Protein 4K22 (pdb70)

Organism: Escherichia coli (strain K12) (NCBI:txid83333)

Radius of gyration: 27.16 Å; Cα contacts (8 Å, |Δi|>4): 1675; chains: 2; bounding box: 71×60×71 Å

GO terms:
  GO:0005737 cytoplasm (C, EXP)
  GO:0110142 ubiquinone biosynthesis complex (C, IDA)
  GO:0006744 ubiquinone biosynthetic process (P, IMP)
  GO:0019168 2-polyprenylphenol 6-hydroxylase activity (F, IMP)
  GO:0005515 protein binding (F, IPI)

Sequence (707 aa):
MQSVDVAIVGGGMVGLAVACGLQGSGLRVAVLEQRPPQLRVSAINAASEKLLTRLGVWQDILSRRASCYHGMEVWDKDSFGHISFDDQSMGYSHLGHIVENSVIHYALWNKAHQSSDITLLAPAELQQVAWGEENETTFLTLKDGSMLTARRLVIGADGANSWLRNKADIPLTFWDYQHHALVATIRTEEPHDAVARQVFHGEGILAFLPLSDPHLCSIVWSLSPEEAQRRMQQASEDEFNRALNIAFDNRLGLCKVESARQVFPLTGRYARQFASHRLALVGDAAHTIHPLAGQGVNLGFMDAAELIAEELKRLHRQGKDIGQYIYLRRYERSRRKHSAALMLAGMQGFRDLFSGTNPAQSVDVAIVGGGMVGLAVACGLQGSGLRVAVLEQNAPPQLRRVSAINAASEKLLTRLGVWQQDILSSRRASCYHGMEVWDKDSFGHISFDDQSMGYSHLGHIVENSVIHYALWNKAHQSSDITLLAPAELQQVAWGENETTFLTLKDGSMLTARRLVIGADGANSWLRNKADIPLTFWDYQHHALVATIRTEEPHDAVARQVFHGEGILAFLPLSDPHLCSIVWSLSPEEAQRRMQQASEDEFNRALNIAFDNRLGLCKVESARQVFPLTTGRYARQFASHRLALVGDAAHTIHPLAGQGVNLGFMDAAELIAELKRLHRQQGKDIGQYIYLRRYERSRKHSAALMLAGMQGFRDLFSGTNP

B-factor: mean 39.59, std 13.64, range [19.1, 108.51]

Nearest PDB structures (foldseek):
  4k22-assembly1_A-2  TM=1.003E+00  e=2.270E-86  Escherichia coli K-12
  4k22-assembly1_B-2  TM=9.989E-01  e=3.117E-81  Escherichia coli K-12
  4n9x-assembly1_A  TM=9.130E-01  e=1.190E-52  Pectobacterium atrosepticum SCRI1043
  5xgv-assembly1_B-2  TM=7.200E-01  e=3.552E-22  Streptomyces rugosporus
  5tuf-assembly2_B  TM=6.311E-01  e=3.784E-21  uncultured bacterium

Structure (mmCIF, N/CA/C/O backbone):
data_4K22
#
_entry.id   4K22
#
_cell.length_a   94.730
_cell.length_b   124.140
_cell.length_c   71.890
_cell.angle_alpha   90.00
_cell.angle_beta   90.00
_cell.angle_gamma   90.00
#
_symmetry.space_group_name_H-M   'P 21 21 2'
#
loop_
_entity.id
_entity.type
_entity.pdbx_description
1 polymer 'Protein VisC'
2 non-polymer GLYCEROL
3 non-polymer 'CHLORIDE ION'
4 non-polymer DI(HYDROXYETHYL)ETHER
5 water water
#
loop_
_atom_site.group_PDB
_atom_site.id
_atom_site.type_symbol
_atom_site.label_atom_id
_atom_site.label_alt_id
_atom_site.label_comp_id
_atom_site.label_asym_id
_atom_site.label_entity_id
_atom_site.label_seq_id
_atom_site.pdbx_PDB_ins_code
_atom_site.Cartn_x
_atom_site.Cartn_y
_atom_site.Cartn_z
_atom_site.occupancy
_atom_site.B_iso_or_equiv
_atom_site.auth_seq_id
_atom_site.auth_comp_id
_atom_site.auth_asym_id
_atom_site.auth_atom_id
_atom_site.pdbx_PDB_model_num
ATOM 1 N N . MET A 1 1 ? -27.562 -13.408 -18.516 1.00 85.52 1 MET A N 1
ATOM 2 C CA . MET A 1 1 ? -26.734 -12.194 -18.342 1.00 83.92 1 MET A CA 1
ATOM 3 C C . MET A 1 1 ? -27.567 -10.945 -18.586 1.00 80.46 1 MET A C 1
ATOM 4 O O . MET A 1 1 ? -28.667 -11.011 -19.148 1.00 78.48 1 MET A O 1
ATOM 9 N N . GLN A 1 2 ? -27.040 -9.813 -18.133 1.00 79.11 2 GLN A N 1
ATOM 10 C CA . GLN A 1 2 ? -27.603 -8.524 -18.461 1.00 80.55 2 GLN A CA 1
ATOM 11 C C . GLN A 1 2 ? -27.681 -8.370 -19.983 1.00 76.92 2 GLN A C 1
ATOM 12 O O . GLN A 1 2 ? -26.798 -8.807 -20.728 1.00 76.64 2 GLN A O 1
ATOM 18 N N . SER A 1 3 ? -28.753 -7.733 -20.424 1.00 73.86 3 SER A N 1
ATOM 19 C CA . SER A 1 3 ? -29.028 -7.542 -21.833 1.00 69.36 3 SER A CA 1
ATOM 20 C C . SER A 1 3 ? -29.305 -6.070 -22.096 1.00 63.11 3 SER A C 1
ATOM 21 O O . SER A 1 3 ? -30.156 -5.493 -21.426 1.00 60.00 3 SER A O 1
ATOM 24 N N . VAL A 1 4 ? -28.564 -5.458 -23.026 1.00 59.14 4 VAL A N 1
ATOM 25 C CA . VAL A 1 4 ? -28.817 -4.063 -23.404 1.00 52.19 4 VAL A CA 1
ATOM 26 C C . VAL A 1 4 ? -28.837 -3.943 -24.919 1.00 48.70 4 VAL A C 1
ATOM 27 O O . VAL A 1 4 ? -28.423 -4.868 -25.622 1.00 51.22 4 VAL A O 1
ATOM 31 N N . ASP A 1 5 ? -29.337 -2.820 -25.419 1.00 44.67 5 ASP A N 1
ATOM 32 C CA . ASP A 1 5 ? -29.233 -2.506 -26.837 1.00 43.62 5 ASP A CA 1
ATOM 33 C C . ASP A 1 5 ? -27.833 -2.033 -27.219 1.00 39.81 5 ASP A C 1
ATOM 34 O O . ASP A 1 5 ? -27.258 -2.473 -28.229 1.00 40.57 5 ASP A O 1
ATOM 39 N N . VAL A 1 6 ? -27.273 -1.166 -26.387 1.00 36.92 6 VAL A N 1
ATOM 40 C CA . VAL A 1 6 ? -26.038 -0.492 -26.699 1.00 35.43 6 VAL A CA 1
ATOM 41 C C . VAL A 1 6 ? -25.096 -0.598 -25.536 1.00 35.46 6 VAL A C 1
ATOM 42 O O . VAL A 1 6 ? -25.467 -0.252 -24.428 1.00 36.87 6 VAL A O 1
ATOM 46 N N . ALA A 1 7 ? -23.877 -1.062 -25.787 1.00 33.21 7 ALA A N 1
ATOM 47 C CA . ALA A 1 7 ? -22.854 -1.064 -24.762 1.00 34.19 7 ALA A CA 1
ATOM 48 C C . ALA A 1 7 ? -21.763 -0.101 -25.191 1.00 35.36 7 ALA A C 1
ATOM 49 O O . ALA A 1 7 ? -21.107 -0.329 -26.195 1.00 35.17 7 ALA A O 1
ATOM 51 N N . ILE A 1 8 ? -21.572 0.962 -24.414 1.00 30.33 8 ILE A N 1
ATOM 52 C CA . ILE A 1 8 ? -20.586 1.973 -24.705 1.00 28.57 8 ILE A CA 1
ATOM 53 C C . ILE A 1 8 ? -19.350 1.682 -23.851 1.00 33.84 8 ILE A C 1
ATOM 54 O O . ILE A 1 8 ? -19.410 1.591 -22.621 1.00 34.91 8 ILE A O 1
ATOM 59 N N . VAL A 1 9 ? -18.244 1.434 -24.524 1.00 31.60 9 VAL A N 1
ATOM 60 C CA . VAL A 1 9 ? -17.003 1.087 -23.860 1.00 35.17 9 VAL A CA 1
ATOM 61 C C . VAL A 1 9 ? -16.181 2.367 -23.688 1.00 40.28 9 VAL A C 1
ATOM 62 O O . VAL A 1 9 ? -15.629 2.882 -24.665 1.00 36.22 9 VAL A O 1
ATOM 66 N N . GLY A 1 10 ? -16.135 2.880 -22.454 1.00 37.61 10 GLY A N 1
ATOM 67 C CA . GLY A 1 10 ? -15.459 4.140 -22.153 1.00 36.56 10 GLY A CA 1
ATOM 68 C C . GLY A 1 10 ? -16.420 5.181 -21.619 1.00 35.80 10 GLY A C 1
ATOM 69 O O . GLY A 1 10 ? -17.423 5.516 -22.258 1.00 35.67 10 GLY A O 1
ATOM 70 N N . GLY A 1 11 ? -16.095 5.741 -20.460 1.00 35.17 11 GLY A N 1
ATOM 71 C CA . GLY A 1 11 ? -16.990 6.698 -19.826 1.00 39.81 11 GLY A CA 1
ATOM 72 C C . GLY A 1 11 ? -16.427 8.106 -19.769 1.00 37.32 11 GLY A C 1
ATOM 73 O O . GLY A 1 11 ? -16.679 8.834 -18.813 1.00 36.21 11 GLY A O 1
ATOM 74 N N . GLY A 1 12 ? -15.673 8.480 -20.790 1.00 33.07 12 GLY A N 1
ATOM 75 C CA . GLY A 1 12 ? -15.167 9.835 -20.937 1.00 32.34 12 GLY A CA 1
ATOM 76 C C . GLY A 1 12 ? -16.244 10.742 -21.511 1.00 33.86 12 GLY A C 1
ATOM 77 O O . GLY A 1 12 ? -17.390 10.334 -21.643 1.00 32.62 12 GLY A O 1
ATOM 78 N N . MET A 1 13 ? -15.887 11.971 -21.875 1.00 31.68 13 MET A N 1
ATOM 79 C CA . MET A 1 13 ? -16.873 12.937 -22.343 1.00 30.15 13 MET A CA 1
ATOM 80 C C . MET A 1 13 ? -17.651 12.423 -23.562 1.00 29.85 13 MET A C 1
ATOM 81 O O . MET A 1 13 ? -18.844 12.669 -23.720 1.00 30.21 13 MET A O 1
ATOM 86 N N . VAL A 1 14 ? -16.959 11.788 -24.482 1.00 26.71 14 VAL A N 1
ATOM 87 C CA . VAL A 1 14 ? -17.618 11.427 -25.749 1.00 27.22 14 VAL A CA 1
ATOM 88 C C . VAL A 1 14 ? -18.592 10.272 -25.535 1.00 27.09 14 VAL A C 1
ATOM 89 O O . VAL A 1 14 ? -19.718 10.300 -26.013 1.00 29.94 14 VAL A O 1
ATOM 93 N N . GLY A 1 15 ? -18.157 9.263 -24.797 1.00 29.45 15 GLY A N 1
ATOM 94 C CA . GLY A 1 15 ? -19.019 8.124 -24.488 1.00 33.04 15 GLY A CA 1
ATOM 95 C C . GLY A 1 15 ? -20.242 8.538 -23.667 1.00 32.93 15 GLY A C 1
ATOM 96 O O . GLY A 1 15 ? -21.371 8.077 -23.927 1.00 29.65 15 GLY A O 1
ATOM 97 N N . LEU A 1 16 ? -20.028 9.417 -22.690 1.00 29.97 16 LEU A N 1
ATOM 98 C CA . LEU A 1 16 ? -21.131 9.914 -21.883 1.00 31.22 16 LEU A CA 1
ATOM 99 C C . LEU A 1 16 ? -22.071 10.717 -22.746 1.00 31.38 16 LEU A C 1
ATOM 100 O O . LEU A 1 16 ? -23.259 10.659 -22.528 1.00 33.77 16 LEU A O 1
ATOM 105 N N . ALA A 1 17 ? -21.551 11.467 -23.722 1.00 30.50 17 ALA A N 1
ATOM 106 C CA . ALA A 1 17 ? -22.420 12.235 -24.601 1.00 31.34 17 ALA A CA 1
ATOM 107 C C . ALA A 1 17 ? -23.333 11.344 -25.425 1.00 32.61 17 ALA A C 1
ATOM 108 O O . ALA A 1 17 ? -24.487 11.678 -25.665 1.00 31.00 17 ALA A O 1
ATOM 110 N N . VAL A 1 18 ? -22.805 10.233 -25.918 1.00 33.56 18 VAL A N 1
ATOM 111 C CA . VAL A 1 18 ? -23.628 9.294 -26.676 1.00 32.17 18 VAL A CA 1
ATOM 112 C C . VAL A 1 18 ? -24.709 8.709 -25.803 1.00 32.23 18 VAL A C 1
ATOM 113 O O . VAL A 1 18 ? -25.864 8.587 -26.220 1.00 37.36 18 VAL A O 1
ATOM 117 N N . ALA A 1 19 ? -24.340 8.316 -24.593 1.00 30.18 19 ALA A N 1
ATOM 118 C CA . ALA A 1 19 ? -25.303 7.698 -23.701 1.00 33.36 19 ALA A CA 1
ATOM 119 C C . ALA A 1 19 ? -26.413 8.694 -23.383 1.00 33.91 19 ALA A C 1
ATOM 120 O O . ALA A 1 19 ? -27.573 8.341 -23.437 1.00 33.29 19 ALA A O 1
ATOM 122 N N . CYS A 1 20 ? -26.055 9.940 -23.053 1.00 31.56 20 CYS A N 1
ATOM 123 C CA . CYS A 1 20 ? -27.058 10.950 -22.715 1.00 33.97 20 CYS A CA 1
ATOM 124 C C . CYS A 1 20 ? -27.891 11.269 -23.939 1.00 30.56 20 CYS A C 1
ATOM 125 O O . CYS A 1 20 ? -29.084 11.398 -23.845 1.00 34.61 20 CYS A O 1
ATOM 128 N N . GLY A 1 21 ? -27.260 11.340 -25.098 1.00 30.04 21 GLY A N 1
ATOM 129 C CA . GLY A 1 21 ? -27.953 11.691 -26.322 1.00 29.98 21 GLY A CA 1
ATOM 130 C C . GLY A 1 21 ? -29.047 10.694 -26.689 1.00 34.13 21 GLY A C 1
ATOM 131 O O . GLY A 1 21 ? -30.082 11.058 -27.230 1.00 36.94 21 GLY A O 1
ATOM 132 N N . LEU A 1 22 ? -28.823 9.421 -26.389 1.00 34.14 22 LEU A N 1
ATOM 133 C CA . LEU A 1 22 ? -29.809 8.391 -26.732 1.00 38.05 22 LEU A CA 1
ATOM 134 C C . LEU A 1 22 ? -31.047 8.401 -25.812 1.00 41.80 22 LEU A C 1
ATOM 135 O O . LEU A 1 22 ? -32.091 7.850 -26.166 1.00 41.17 22 LEU A O 1
ATOM 140 N N . GLN A 1 23 ? -30.950 9.032 -24.644 1.00 42.26 23 GLN A N 1
ATOM 141 C CA . GLN A 1 23 ? -32.084 9.039 -23.697 1.00 43.07 23 GLN A CA 1
ATOM 142 C C . GLN A 1 23 ? -33.315 9.598 -24.387 1.00 43.31 23 GLN A C 1
ATOM 143 O O . GLN A 1 23 ? -33.228 10.620 -25.070 1.00 46.49 23 GLN A O 1
ATOM 149 N N . GLY A 1 24 ? -34.444 8.922 -24.239 1.00 48.63 24 GLY A N 1
ATOM 150 C CA . GLY A 1 24 ? -35.654 9.304 -24.942 1.00 49.39 24 GLY A CA 1
ATOM 151 C C . GLY A 1 24 ? -35.970 8.362 -26.085 1.00 49.50 24 GLY A C 1
ATOM 152 O O . GLY A 1 24 ? -37.100 8.341 -26.572 1.00 49.17 24 GLY A O 1
ATOM 153 N N . SER A 1 25 ? -34.985 7.563 -26.494 1.00 44.96 25 SER A N 1
ATOM 154 C CA . SER A 1 25 ? -35.171 6.632 -27.605 1.00 47.11 25 SER A CA 1
ATOM 155 C C . SER A 1 25 ? -35.838 5.324 -27.167 1.00 48.16 25 SER A C 1
ATOM 156 O O . SER A 1 25 ? -36.510 4.652 -27.969 1.00 49.66 25 SER A O 1
ATOM 159 N N . GLY A 1 26 ? -35.655 4.952 -25.902 1.00 48.21 26 GLY A N 1
ATOM 160 C CA . GLY A 1 26 ? -36.116 3.651 -25.433 1.00 43.42 26 GLY A CA 1
ATOM 161 C C . GLY A 1 26 ? -35.018 2.577 -25.502 1.00 47.10 26 GLY A C 1
ATOM 162 O O . GLY A 1 26 ? -35.194 1.447 -25.037 1.00 44.03 26 GLY A O 1
ATOM 163 N N . LEU A 1 27 ? -33.870 2.922 -26.068 1.00 46.33 27 LEU A N 1
ATOM 164 C CA . LEU A 1 27 ? -32.754 1.969 -26.132 1.00 45.11 27 LEU A CA 1
ATOM 165 C C . LEU A 1 27 ? -32.174 1.759 -24.731 1.00 42.46 27 LEU A C 1
ATOM 166 O O . LEU A 1 27 ? -31.998 2.719 -23.985 1.00 44.04 27 LEU A O 1
ATOM 171 N N . ARG A 1 28 ? -31.928 0.510 -24.354 1.00 43.29 28 ARG A N 1
ATOM 172 C CA . ARG A 1 28 ? -31.257 0.207 -23.091 1.00 42.52 28 ARG A CA 1
ATOM 173 C C . ARG A 1 28 ? -29.757 0.397 -23.277 1.00 40.31 28 ARG A C 1
ATOM 174 O O . ARG A 1 28 ? -29.174 -0.223 -24.145 1.00 43.14 28 ARG A O 1
ATOM 182 N N . VAL A 1 29 ? -29.137 1.249 -22.470 1.00 41.81 29 VAL A N 1
ATOM 183 C CA . VAL A 1 29 ? -27.711 1.588 -22.648 1.00 40.17 29 VAL A CA 1
ATOM 184 C C . VAL A 1 29 ? -26.885 1.237 -21.420 1.00 40.90 29 VAL A C 1
ATOM 185 O O . VAL A 1 29 ? -27.294 1.500 -20.285 1.00 42.82 29 VAL A O 1
ATOM 189 N N . ALA A 1 30 ? -25.726 0.638 -21.662 1.00 38.86 30 ALA A N 1
ATOM 190 C CA . ALA A 1 30 ? -24.739 0.430 -20.627 1.00 40.35 30 ALA A CA 1
ATOM 191 C C . ALA A 1 30 ? -23.478 1.205 -20.961 1.00 42.33 30 ALA A C 1
ATOM 192 O O . ALA A 1 30 ? -23.071 1.262 -22.124 1.00 43.20 30 ALA A O 1
ATOM 194 N N . VAL A 1 31 ? -22.905 1.849 -19.945 1.00 39.59 31 VAL A N 1
ATOM 195 C CA . VAL A 1 31 ? -21.601 2.500 -20.064 1.00 35.94 31 VAL A CA 1
ATOM 196 C C . VAL A 1 31 ? -20.616 1.753 -19.207 1.00 39.71 31 VAL A C 1
ATOM 197 O O . VAL A 1 31 ? -20.848 1.589 -17.999 1.00 44.15 31 VAL A O 1
ATOM 201 N N . LEU A 1 32 ? -19.535 1.276 -19.814 1.00 37.59 32 LEU A N 1
ATOM 202 C CA . LEU A 1 32 ? -18.517 0.534 -19.080 1.00 39.83 32 LEU A CA 1
ATOM 203 C C . LEU A 1 32 ? -17.283 1.402 -18.976 1.00 46.76 32 LEU A C 1
ATOM 204 O O . LEU A 1 32 ? -16.671 1.735 -19.987 1.00 46.23 32 LEU A O 1
ATOM 209 N N . GLU A 1 33 ? -16.956 1.828 -17.762 1.00 54.68 33 GLU A N 1
ATOM 210 C CA . GLU A 1 33 ? -15.698 2.519 -17.533 1.00 62.85 33 GLU A CA 1
ATOM 211 C C . GLU A 1 33 ? -14.528 1.542 -17.634 1.00 67.48 33 GLU A C 1
ATOM 212 O O . GLU A 1 33 ? -14.586 0.432 -17.075 1.00 66.91 33 GLU A O 1
ATOM 218 N N . GLN A 1 34 ? -13.477 1.956 -18.353 1.00 70.61 34 GLN A N 1
ATOM 219 C CA . GLN A 1 34 ? -12.260 1.144 -18.509 1.00 72.97 34 GLN A CA 1
ATOM 220 C C . GLN A 1 34 ? -11.150 1.601 -17.541 1.00 79.23 34 GLN A C 1
ATOM 221 O O . GLN A 1 34 ? -10.184 0.863 -17.273 1.00 79.04 34 GLN A O 1
ATOM 227 N N . ARG A 1 35 ? -11.308 2.809 -17.005 1.00 82.54 35 ARG A N 1
ATOM 228 C CA . ARG A 1 35 ? -10.363 3.362 -16.040 1.00 86.06 35 ARG A CA 1
ATOM 229 C C . ARG A 1 35 ? -10.971 4.577 -15.324 1.00 86.58 35 ARG A C 1
ATOM 230 O O . ARG A 1 35 ? -12.017 4.480 -14.670 1.00 87.46 35 ARG A O 1
ATOM 232 N N . PRO A 1 45 ? -9.871 26.097 -9.054 1.00 71.45 45 PRO A N 1
ATOM 233 C CA . PRO A 1 45 ? -8.704 26.710 -9.716 1.00 74.33 45 PRO A CA 1
ATOM 234 C C . PRO A 1 45 ? -8.687 26.419 -11.216 1.00 74.20 45 PRO A C 1
ATOM 235 O O . PRO A 1 45 ? -9.307 25.424 -11.608 1.00 76.73 45 PRO A O 1
ATOM 239 N N . PRO A 1 46 ? -7.993 27.246 -12.038 1.00 71.18 46 PRO A N 1
ATOM 240 C CA . PRO A 1 46 ? -8.024 26.890 -13.467 1.00 68.65 46 PRO A CA 1
ATOM 241 C C . PRO A 1 46 ? -7.386 25.522 -13.721 1.00 69.87 46 PRO A C 1
ATOM 242 O O . PRO A 1 46 ? -6.149 25.444 -13.641 1.00 69.96 46 PRO A O 1
ATOM 246 N N . GLN A 1 47 ? -8.192 24.479 -13.979 1.00 66.68 47 GLN A N 1
ATOM 247 C CA . GLN A 1 47 ? -7.643 23.158 -14.303 1.00 61.91 47 GLN A CA 1
ATOM 248 C C . GLN A 1 47 ? -6.819 23.355 -15.530 1.00 56.69 47 GLN A C 1
ATOM 249 O O . GLN A 1 47 ? -7.113 24.234 -16.328 1.00 53.46 47 GLN A O 1
ATOM 255 N N . LEU A 1 48 ? -5.792 22.541 -15.715 1.00 54.73 48 LEU A N 1
ATOM 256 C CA . LEU A 1 48 ? -4.869 22.849 -16.786 1.00 52.84 48 LEU A CA 1
ATOM 257 C C . LEU A 1 48 ? -5.352 22.394 -18.161 1.00 48.86 48 LEU A C 1
ATOM 258 O O . LEU A 1 48 ? -4.938 22.986 -19.160 1.00 53.63 48 LEU A O 1
ATOM 263 N N . ARG A 1 49 ? -6.226 21.376 -18.242 1.00 40.58 49 ARG A N 1
ATOM 264 C CA . ARG A 1 49 ? -6.745 20.947 -19.541 1.00 32.99 49 ARG A CA 1
ATOM 265 C C . ARG A 1 49 ? -8.102 21.592 -19.852 1.00 33.01 49 ARG A C 1
ATOM 266 O O . ARG A 1 49 ? -9.103 21.281 -19.209 1.00 30.82 49 ARG A O 1
ATOM 274 N N . VAL A 1 50 ? -8.114 22.445 -20.877 1.00 29.32 50 VAL A N 1
ATOM 275 C CA . VAL A 1 50 ? -9.301 23.168 -21.330 1.00 29.75 50 VAL A CA 1
ATOM 276 C C . VAL A 1 50 ? -9.433 22.932 -22.820 1.00 27.01 50 VAL A C 1
ATOM 277 O O . VAL A 1 50 ? -8.447 22.575 -23.477 1.00 29.04 50 VAL A O 1
ATOM 281 N N . SER A 1 51 ? -10.646 23.122 -23.311 1.00 24.31 51 SER A N 1
ATOM 282 C CA . SER A 1 51 ? -11.016 23.066 -24.726 1.00 26.50 51 SER A CA 1
ATOM 283 C C . SER A 1 51 ? -11.730 24.342 -25.130 1.00 28.38 51 SER A C 1
ATOM 284 O O . SER A 1 51 ? -12.401 24.986 -24.285 1.00 30.07 51 SER A O 1
ATOM 287 N N . ALA A 1 52 ? -11.608 24.685 -26.414 1.00 24.91 52 ALA A N 1
ATOM 288 C CA . ALA A 1 52 ? -12.396 25.750 -27.043 1.00 26.79 52 ALA A CA 1
ATOM 289 C C . ALA A 1 52 ? -13.641 25.113 -27.620 1.00 27.54 52 ALA A C 1
ATOM 290 O O . ALA A 1 52 ? -13.600 24.483 -28.685 1.00 30.14 52 ALA A O 1
ATOM 292 N N . ILE A 1 53 ? -14.739 25.257 -26.897 1.00 24.25 53 ILE A N 1
ATOM 293 C CA . ILE A 1 53 ? -15.970 24.589 -27.209 1.00 24.30 53 ILE A CA 1
ATOM 294 C C . ILE A 1 53 ? -16.705 25.375 -28.267 1.00 30.74 53 ILE A C 1
ATOM 295 O O . ILE A 1 53 ? -17.168 26.452 -27.987 1.00 24.93 53 ILE A O 1
ATOM 300 N N . ASN A 1 54 ? -16.851 24.832 -29.474 1.00 27.65 54 ASN A N 1
ATOM 301 C CA . ASN A 1 54 ? -17.453 25.603 -30.550 1.00 25.91 54 ASN A CA 1
ATOM 302 C C . ASN A 1 54 ? -18.988 25.560 -30.521 1.00 26.68 54 ASN A C 1
ATOM 303 O O . ASN A 1 54 ? -19.571 24.977 -29.640 1.00 27.53 54 ASN A O 1
ATOM 308 N N . ALA A 1 55 ? -19.634 26.196 -31.483 1.00 27.31 55 ALA A N 1
ATOM 309 C CA . ALA A 1 55 ? -21.078 26.348 -31.470 1.00 26.47 55 ALA A CA 1
ATOM 310 C C . ALA A 1 55 ? -21.825 25.031 -31.652 1.00 29.01 55 ALA A C 1
ATOM 311 O O . ALA A 1 55 ? -22.883 24.834 -31.041 1.00 27.86 55 ALA A O 1
ATOM 313 N N . ALA A 1 56 ? -21.299 24.136 -32.474 1.00 28.53 56 ALA A N 1
ATOM 314 C CA . ALA A 1 56 ? -21.919 22.819 -32.675 1.00 30.70 56 ALA A CA 1
ATOM 315 C C . ALA A 1 56 ? -21.843 21.983 -31.407 1.00 27.38 56 ALA A C 1
ATOM 316 O O . ALA A 1 56 ? -22.814 21.329 -31.032 1.00 27.43 56 ALA A O 1
ATOM 318 N N . SER A 1 57 ? -20.736 22.062 -30.696 1.00 24.95 57 SER A N 1
ATOM 319 C CA . SER A 1 57 ? -20.626 21.370 -29.415 1.00 24.68 57 SER A CA 1
ATOM 320 C C . SER A 1 57 ? -21.560 21.936 -28.357 1.00 28.56 57 SER A C 1
ATOM 321 O O . SER A 1 57 ? -22.229 21.183 -27.622 1.00 28.33 57 SER A O 1
ATOM 324 N N . GLU A 1 58 ? -21.666 23.263 -28.300 1.00 26.54 58 GLU A N 1
ATOM 325 C CA . GLU A 1 58 ? -22.615 23.907 -27.402 1.00 26.52 58 GLU A CA 1
ATOM 326 C C . GLU A 1 58 ? -24.052 23.450 -27.703 1.00 31.12 58 GLU A C 1
ATOM 327 O O . GLU A 1 58 ? -24.861 23.208 -26.795 1.00 31.15 58 GLU A O 1
ATOM 333 N N . LYS A 1 59 ? -24.369 23.358 -28.980 1.00 26.08 59 LYS A N 1
ATOM 334 C CA . LYS A 1 59 ? -25.706 22.903 -29.427 1.00 33.43 59 LYS A CA 1
ATOM 335 C C . LYS A 1 59 ? -25.996 21.490 -28.917 1.00 32.25 59 LYS A C 1
ATOM 336 O O . LYS A 1 59 ? -27.060 21.235 -28.357 1.00 31.86 59 LYS A O 1
ATOM 342 N N . LEU A 1 60 ? -25.042 20.578 -29.093 1.00 27.00 60 LEU A N 1
ATOM 343 C CA . LEU A 1 60 ? -25.170 19.225 -28.569 1.00 28.94 60 LEU A CA 1
ATOM 344 C C . LEU A 1 60 ? -25.346 19.240 -27.058 1.00 31.58 60 LEU A C 1
ATOM 345 O O . LEU A 1 60 ? -26.276 18.644 -26.529 1.00 31.87 60 LEU A O 1
ATOM 350 N N . LEU A 1 61 ? -24.454 19.938 -26.358 1.00 26.65 61 LEU A N 1
ATOM 351 C CA . LEU A 1 61 ? -24.498 19.945 -24.910 1.00 28.19 61 LEU A CA 1
ATOM 352 C C . LEU A 1 61 ? -25.816 20.552 -24.438 1.00 30.79 61 LEU A C 1
ATOM 353 O O . LEU A 1 61 ? -26.353 20.130 -23.418 1.00 33.99 61 LEU A O 1
ATOM 358 N N . THR A 1 62 ? -26.360 21.509 -25.187 1.00 30.37 62 THR A N 1
ATOM 359 C CA . THR A 1 62 ? -27.684 22.053 -24.873 1.00 31.51 62 THR A CA 1
ATOM 360 C C . THR A 1 62 ? -28.803 21.014 -25.104 1.00 37.04 62 THR A C 1
ATOM 361 O O . THR A 1 62 ? -29.660 20.843 -24.255 1.00 38.86 62 THR A O 1
ATOM 365 N N . ARG A 1 63 ? -28.816 20.339 -26.251 1.00 35.01 63 ARG A N 1
ATOM 366 C CA . ARG A 1 63 ? -29.752 19.231 -26.451 1.00 38.80 63 ARG A CA 1
ATOM 367 C C . ARG A 1 63 ? -29.691 18.183 -25.326 1.00 40.37 63 ARG A C 1
ATOM 368 O O . ARG A 1 63 ? -30.700 17.638 -24.924 1.00 36.68 63 ARG A O 1
ATOM 376 N N . LEU A 1 64 ? -28.503 17.931 -24.806 1.00 36.85 64 LEU A N 1
ATOM 377 C CA . LEU A 1 64 ? -28.328 16.950 -23.746 1.00 35.60 64 LEU A CA 1
ATOM 378 C C . LEU A 1 64 ? -28.718 17.503 -22.379 1.00 39.55 64 LEU A C 1
ATOM 379 O O . LEU A 1 64 ? -28.853 16.769 -21.419 1.00 39.38 64 LEU A O 1
ATOM 384 N N . GLY A 1 65 ? -28.897 18.810 -22.274 1.00 35.98 65 GLY A N 1
ATOM 385 C CA . GLY A 1 65 ? -29.360 19.381 -21.030 1.00 34.62 65 GLY A CA 1
ATOM 386 C C . GLY A 1 65 ? -28.299 19.613 -19.980 1.00 33.81 65 GLY A C 1
ATOM 387 O O . GLY A 1 65 ? -28.618 19.697 -18.788 1.00 34.59 65 GLY A O 1
ATOM 388 N N . VAL A 1 66 ? -27.039 19.727 -20.400 1.00 33.48 66 VAL A N 1
ATOM 389 C CA . VAL A 1 66 ? -25.942 19.959 -19.454 1.00 35.75 66 VAL A CA 1
ATOM 390 C C . VAL A 1 66 ? -25.216 21.291 -19.687 1.00 35.28 66 VAL A C 1
ATOM 391 O O . VAL A 1 66 ? -24.343 21.651 -18.912 1.00 34.93 66 VAL A O 1
ATOM 395 N N . TRP A 1 67 ? -25.572 22.040 -20.723 1.00 35.67 67 TRP A N 1
ATOM 396 C CA . TRP A 1 67 ? -24.826 23.267 -21.021 1.00 34.48 67 TRP A CA 1
ATOM 397 C C . TRP A 1 67 ? -25.013 24.323 -19.919 1.00 33.21 67 TRP A C 1
ATOM 398 O O . TRP A 1 67 ? -24.046 24.939 -19.482 1.00 34.11 67 TRP A O 1
ATOM 409 N N . GLN A 1 68 ? -26.232 24.508 -19.431 1.00 32.04 68 GLN A N 1
ATOM 410 C CA . GLN A 1 68 ? -26.457 25.501 -18.380 1.00 34.24 68 GLN A CA 1
ATOM 411 C C . GLN A 1 68 ? -25.692 25.089 -17.132 1.00 35.60 68 GLN A C 1
ATOM 412 O O . GLN A 1 68 ? -25.203 25.940 -16.401 1.00 34.36 68 GLN A O 1
ATOM 418 N N . ASP A 1 69 ? -25.589 23.782 -16.885 1.00 36.61 69 ASP A N 1
ATOM 419 C CA . ASP A 1 69 ? -24.811 23.266 -15.749 1.00 40.92 69 ASP A CA 1
ATOM 420 C C . ASP A 1 69 ? -23.355 23.668 -15.907 1.00 38.66 69 ASP A C 1
ATOM 421 O O . ASP A 1 69 ? -22.704 24.058 -14.949 1.00 42.43 69 ASP A O 1
ATOM 426 N N . ILE A 1 70 ? -22.845 23.562 -17.125 1.00 31.93 70 ILE A N 1
ATOM 427 C CA . ILE A 1 70 ? -21.461 23.907 -17.393 1.00 30.82 70 ILE A CA 1
ATOM 428 C C . ILE A 1 70 ? -21.247 25.413 -17.172 1.00 35.09 70 ILE A C 1
ATOM 429 O O . ILE A 1 70 ? -20.322 25.818 -16.478 1.00 36.58 70 ILE A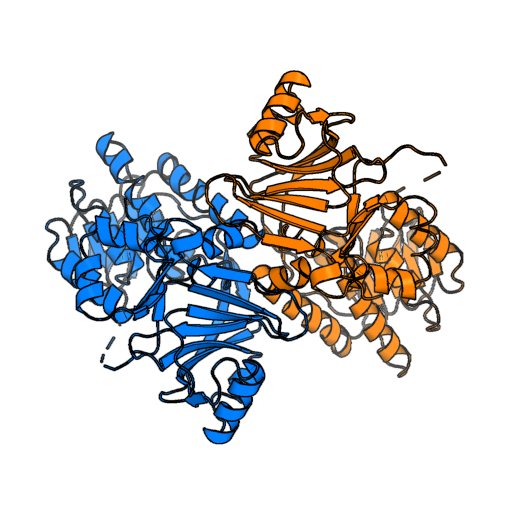 O 1
ATOM 434 N N . LEU A 1 71 ? -22.138 26.226 -17.728 1.00 35.45 71 LEU A N 1
ATOM 435 C CA . LEU A 1 71 ? -22.063 27.671 -17.590 1.00 38.20 71 LEU A CA 1
ATOM 436 C C . LEU A 1 71 ? -22.127 28.132 -16.143 1.00 41.66 71 LEU A C 1
ATOM 437 O O . LEU A 1 71 ? -21.445 29.093 -15.770 1.00 40.10 71 LEU A O 1
ATOM 442 N N . SER A 1 72 ? -22.921 27.437 -15.330 1.00 43.69 72 SER A N 1
ATOM 443 C CA . SER A 1 72 ? -23.064 27.792 -13.924 1.00 49.06 72 SER A CA 1
ATOM 444 C C . SER A 1 72 ? -21.871 27.358 -13.116 1.00 48.77 72 SER A C 1
ATOM 445 O O . SER A 1 72 ? -21.552 27.970 -12.108 1.00 49.33 72 SER A O 1
ATOM 448 N N . ARG A 1 73 ? -21.217 26.283 -13.535 1.00 46.92 73 ARG A N 1
ATOM 449 C CA . ARG A 1 73 ? -20.045 25.825 -12.806 1.00 48.29 73 ARG A CA 1
ATOM 450 C C . ARG A 1 73 ? -18.866 26.764 -13.101 1.00 45.88 73 ARG A C 1
ATOM 451 O O . ARG A 1 73 ? -18.456 27.535 -12.248 1.00 48.62 73 ARG A O 1
ATOM 459 N N . ARG A 1 74 ? -18.346 26.718 -14.315 1.00 40.50 74 ARG A N 1
ATOM 460 C CA . ARG A 1 74 ? -17.230 27.559 -14.701 1.00 42.98 74 ARG A CA 1
ATOM 461 C C . ARG A 1 74 ? -17.038 27.461 -16.204 1.00 36.74 74 ARG A C 1
ATOM 462 O O . ARG A 1 74 ? -16.853 26.358 -16.730 1.00 34.88 74 ARG A O 1
ATOM 470 N N . ALA A 1 75 ? -17.130 28.603 -16.888 1.00 30.11 75 ALA A N 1
ATOM 471 C CA . ALA A 1 75 ? -16.951 28.674 -18.344 1.00 30.44 75 ALA A CA 1
ATOM 472 C C . ALA A 1 75 ? -16.585 30.069 -18.751 1.00 34.10 75 ALA A C 1
ATOM 473 O O . ALA A 1 75 ? -17.075 31.039 -18.152 1.00 33.89 75 ALA A O 1
ATOM 475 N N . SER A 1 76 ? -15.772 30.190 -19.795 1.00 29.79 76 SER A N 1
ATOM 476 C CA . SER A 1 76 ? -15.320 31.518 -20.251 1.00 29.99 76 SER A CA 1
ATOM 477 C C . SER A 1 76 ? -15.765 31.785 -21.677 1.00 26.68 76 SER A C 1
ATOM 478 O O . SER A 1 76 ? -15.304 31.148 -22.621 1.00 28.59 76 SER A O 1
ATOM 481 N N . CYS A 1 77 ? -16.653 32.747 -21.845 1.00 26.68 77 CYS A N 1
ATOM 482 C CA . CYS A 1 77 ? -17.204 33.056 -23.160 1.00 27.42 77 CYS A CA 1
ATOM 483 C C . CYS A 1 77 ? -16.235 33.973 -23.954 1.00 28.44 77 CYS A C 1
ATOM 484 O O . CYS A 1 77 ? -15.716 34.928 -23.367 1.00 30.31 77 CYS A O 1
ATOM 487 N N . TYR A 1 78 ? -15.980 33.696 -25.230 1.00 25.10 78 TYR A N 1
ATOM 488 C CA . TYR A 1 78 ? -15.177 34.585 -26.044 1.00 23.46 78 TYR A CA 1
ATOM 489 C C . TYR A 1 78 ? -15.987 35.075 -27.245 1.00 26.33 78 TYR A C 1
ATOM 490 O O . TYR A 1 78 ? -16.785 34.354 -27.802 1.00 22.08 78 TYR A O 1
ATOM 499 N N . HIS A 1 79 ? -15.730 36.334 -27.604 1.00 26.92 79 HIS A N 1
ATOM 500 C CA . HIS A 1 79 ? -16.538 37.097 -28.547 1.00 27.42 79 HIS A CA 1
ATOM 501 C C . HIS A 1 79 ? -15.749 37.556 -29.758 1.00 27.53 79 HIS A C 1
ATOM 502 O O . HIS A 1 79 ? -16.318 38.101 -30.686 1.00 29.39 79 HIS A O 1
ATOM 509 N N . GLY A 1 80 ? -14.426 37.418 -29.697 1.00 26.44 80 GLY A N 1
ATOM 510 C CA . GLY A 1 80 ? -13.550 37.862 -30.752 1.00 25.65 80 GLY A CA 1
ATOM 511 C C . GLY A 1 80 ? -12.455 36.856 -31.081 1.00 27.83 80 GLY A C 1
ATOM 512 O O . GLY A 1 80 ? -12.152 35.945 -30.315 1.00 24.45 80 GLY A O 1
ATOM 513 N N . MET A 1 81 ? -11.846 37.061 -32.238 1.00 27.93 81 MET A N 1
ATOM 514 C CA . MET A 1 81 ? -10.786 36.192 -32.750 1.00 27.35 81 MET A CA 1
ATOM 515 C C . MET A 1 81 ? -9.719 37.073 -33.419 1.00 30.61 81 MET A C 1
ATOM 516 O O . MET A 1 81 ? -10.060 38.010 -34.147 1.00 29.77 81 MET A O 1
ATOM 521 N N . GLU A 1 82 ? -8.436 36.806 -33.158 1.00 26.74 82 GLU A N 1
ATOM 522 C CA . GLU A 1 82 ? -7.359 37.570 -33.769 1.00 28.18 82 GLU A CA 1
ATOM 523 C C . GLU A 1 82 ? -6.204 36.587 -34.040 1.00 32.99 82 GLU A C 1
ATOM 524 O O . GLU A 1 82 ? -5.647 36.012 -33.114 1.00 31.02 82 GLU A O 1
ATOM 530 N N . VAL A 1 83 ? -5.861 36.395 -35.301 1.00 32.19 83 VAL A N 1
ATOM 531 C CA . VAL A 1 83 ? -4.835 35.444 -35.700 1.00 34.78 83 VAL A CA 1
ATOM 532 C C . VAL A 1 83 ? -3.787 36.153 -36.537 1.00 32.90 83 VAL A C 1
ATOM 533 O O . VAL A 1 83 ? -4.159 36.890 -37.424 1.00 32.06 83 VAL A O 1
ATOM 537 N N . TRP A 1 84 ? -2.490 35.937 -36.283 1.00 30.56 84 TRP A N 1
ATOM 538 C CA . TRP A 1 84 ? -1.475 36.557 -37.119 1.00 32.04 84 TRP A CA 1
ATOM 539 C C . TRP A 1 84 ? -0.213 35.703 -37.230 1.00 34.35 84 TRP A C 1
ATOM 540 O O . TRP A 1 84 ? -0.183 34.569 -36.778 1.00 33.35 84 TRP A O 1
ATOM 551 N N . ASP A 1 85 ? 0.827 36.257 -37.829 1.00 38.78 85 ASP A N 1
ATOM 552 C CA . ASP A 1 85 ? 1.975 35.448 -38.222 1.00 42.41 85 ASP A CA 1
ATOM 553 C C . ASP A 1 85 ? 3.239 36.093 -37.717 1.00 48.17 85 ASP A C 1
ATOM 554 O O . ASP A 1 85 ? 3.403 37.319 -37.764 1.00 47.03 85 ASP A O 1
ATOM 559 N N . LYS A 1 86 ? 4.132 35.241 -37.220 1.00 51.84 86 LYS A N 1
ATOM 560 C CA . LYS A 1 86 ? 5.315 35.692 -36.503 1.00 57.93 86 LYS A CA 1
ATOM 561 C C . LYS A 1 86 ? 6.269 36.366 -37.472 1.00 63.29 86 LYS A C 1
ATOM 562 O O . LYS A 1 86 ? 7.039 37.235 -37.084 1.00 67.23 86 LYS A O 1
ATOM 568 N N . ASP A 1 87 ? 6.213 35.952 -38.733 1.00 65.38 87 ASP A N 1
ATOM 569 C CA . ASP A 1 87 ? 7.234 36.330 -39.711 1.00 69.55 87 ASP A CA 1
ATOM 570 C C . ASP A 1 87 ? 6.681 37.165 -40.883 1.00 70.80 87 ASP A C 1
ATOM 571 O O . ASP A 1 87 ? 7.446 37.714 -41.676 1.00 74.57 87 ASP A O 1
ATOM 576 N N . SER A 1 88 ? 5.359 37.242 -41.000 1.00 67.35 88 SER A N 1
ATOM 577 C CA . SER A 1 88 ? 4.708 37.974 -42.092 1.00 66.39 88 SER A CA 1
ATOM 578 C C . SER A 1 88 ? 3.562 38.865 -41.615 1.00 62.89 88 SER A C 1
ATOM 579 O O . SER A 1 88 ? 3.303 38.947 -40.416 1.00 61.95 88 SER A O 1
ATOM 582 N N . PHE A 1 89 ? 2.884 39.530 -42.561 1.00 61.48 89 PHE A N 1
ATOM 583 C CA . PHE A 1 89 ? 1.863 40.551 -42.257 1.00 57.83 89 PHE A CA 1
ATOM 584 C C . PHE A 1 89 ? 0.399 40.027 -42.407 1.00 49.68 89 PHE A C 1
ATOM 585 O O . PHE A 1 89 ? -0.577 40.780 -42.313 1.00 51.44 89 PHE A O 1
ATOM 593 N N . GLY A 1 90 ? 0.234 38.741 -42.631 1.00 44.65 90 GLY A N 1
ATOM 594 C CA . GLY A 1 90 ? -1.114 38.203 -42.697 1.00 43.38 90 GLY A CA 1
ATOM 595 C C . GLY A 1 90 ? -1.830 38.318 -41.354 1.00 42.03 90 GLY A C 1
ATOM 596 O O . GLY A 1 90 ? -1.215 38.213 -40.288 1.00 40.77 90 GLY A O 1
ATOM 597 N N . HIS A 1 91 ? -3.132 38.552 -41.387 1.00 34.22 91 HIS A N 1
ATOM 598 C CA . HIS A 1 91 ? -3.897 38.562 -40.145 1.00 35.11 91 HIS A CA 1
ATOM 599 C C . HIS A 1 91 ? -5.353 38.314 -40.436 1.00 35.30 91 HIS A C 1
ATOM 600 O O . HIS A 1 91 ? -5.821 38.620 -41.531 1.00 35.98 91 HIS A O 1
ATOM 607 N N . ILE A 1 92 ? -6.031 37.685 -39.472 1.00 33.58 92 ILE A N 1
ATOM 608 C CA . ILE A 1 92 ? -7.465 37.478 -39.479 1.00 32.91 92 ILE A CA 1
ATOM 609 C C . ILE A 1 92 ? -7.963 38.039 -38.151 1.00 37.63 92 ILE A C 1
ATOM 610 O O . ILE A 1 92 ? -7.440 37.696 -37.090 1.00 34.23 92 ILE A O 1
ATOM 615 N N . SER A 1 93 ? -8.955 38.919 -38.206 1.00 33.61 93 SER A N 1
ATOM 616 C CA . SER A 1 93 ? -9.447 39.570 -37.016 1.00 31.56 93 SER A CA 1
ATOM 617 C C . SER A 1 93 ? -10.937 39.858 -37.157 1.00 33.43 93 SER A C 1
ATOM 618 O O . SER A 1 93 ? -11.319 40.562 -38.060 1.00 31.05 93 SER A O 1
ATOM 621 N N . PHE A 1 94 ? -11.773 39.349 -36.259 1.00 29.57 94 PHE A N 1
ATOM 622 C CA . PHE A 1 94 ? -13.215 39.596 -36.366 1.00 33.57 94 PHE A CA 1
ATOM 623 C C . PHE A 1 94 ? -13.900 39.391 -35.040 1.00 33.80 94 PHE A C 1
ATOM 624 O O . PHE A 1 94 ? -13.319 38.785 -34.138 1.00 30.76 94 PHE A O 1
ATOM 632 N N . ASP A 1 95 ? -15.131 39.879 -34.903 1.00 32.59 95 ASP A N 1
ATOM 633 C CA . ASP A 1 95 ? -15.909 39.523 -33.714 1.00 33.08 95 ASP A CA 1
ATOM 634 C C . ASP A 1 95 ? -17.248 38.859 -34.024 1.00 33.70 95 ASP A C 1
ATOM 635 O O . ASP A 1 95 ? -17.650 38.703 -35.179 1.00 30.06 95 ASP A O 1
ATOM 640 N N . ASP A 1 96 ? -17.905 38.416 -32.959 1.00 33.34 96 ASP A N 1
ATOM 641 C CA . ASP A 1 96 ? -19.201 37.776 -33.071 1.00 29.87 96 ASP A CA 1
ATOM 642 C C . ASP A 1 96 ? -20.229 38.703 -33.779 1.00 30.95 96 ASP A C 1
ATOM 643 O O . ASP A 1 96 ? -20.930 38.270 -34.694 1.00 30.75 96 ASP A O 1
ATOM 648 N N . GLN A 1 97 ? -20.295 39.967 -33.377 1.00 31.93 97 GLN A N 1
ATOM 649 C CA . GLN A 1 97 ? -21.323 40.878 -33.910 1.00 35.79 97 GLN A CA 1
ATOM 650 C C . GLN A 1 97 ? -21.176 41.041 -35.434 1.00 38.14 97 GLN A C 1
ATOM 651 O O . GLN A 1 97 ? -22.170 41.091 -36.141 1.00 37.68 97 GLN A O 1
ATOM 657 N N . SER A 1 98 ? -19.940 41.105 -35.935 1.00 35.93 98 SER A N 1
ATOM 658 C CA . SER A 1 98 ? -19.717 41.250 -37.371 1.00 38.45 98 SER A CA 1
ATOM 659 C C . SER A 1 98 ? -20.374 40.110 -38.158 1.00 41.45 98 SER A C 1
ATOM 660 O O . SER A 1 98 ? -20.567 40.247 -39.346 1.00 41.05 98 SER A O 1
ATOM 663 N N . MET A 1 99 ? -20.733 39.010 -37.498 1.00 38.36 99 MET A N 1
ATOM 664 C CA . MET A 1 99 ? -21.375 37.891 -38.196 1.00 41.97 99 MET A CA 1
ATOM 665 C C . MET A 1 99 ? -22.771 37.539 -37.661 1.00 42.73 99 MET A C 1
ATOM 666 O O . MET A 1 99 ? -23.299 36.509 -38.008 1.00 44.62 99 MET A O 1
ATOM 671 N N . GLY A 1 100 ? -23.343 38.369 -36.793 1.00 42.03 100 GLY A N 1
ATOM 672 C CA . GLY A 1 100 ? -24.678 38.119 -36.276 1.00 39.82 100 GLY A CA 1
ATOM 673 C C . GLY A 1 100 ? -24.706 37.097 -35.140 1.00 41.09 100 GLY A C 1
ATOM 674 O O . GLY A 1 100 ? -25.755 36.568 -34.803 1.00 44.66 100 GLY A O 1
ATOM 675 N N . TYR A 1 101 ? -23.557 36.825 -34.522 1.00 33.34 101 TYR A N 1
ATOM 676 C CA . TYR A 1 101 ? -23.493 35.866 -33.425 1.00 31.76 101 TYR A CA 1
ATOM 677 C C . TYR A 1 101 ? -23.587 36.553 -32.072 1.00 34.33 101 TYR A C 1
ATOM 678 O O . TYR A 1 101 ? -23.206 37.709 -31.943 1.00 34.31 101 TYR A O 1
ATOM 687 N N . SER A 1 102 ? -24.063 35.830 -31.059 1.00 32.45 102 SER A N 1
ATOM 688 C CA . SER A 1 102 ? -24.034 36.312 -29.673 1.00 31.68 102 SER A CA 1
ATOM 689 C C . SER A 1 102 ? -22.646 36.090 -29.028 1.00 29.26 102 SER A C 1
ATOM 690 O O . SER A 1 102 ? -22.274 36.750 -28.035 1.00 29.67 102 SER A O 1
ATOM 693 N N . HIS A 1 103 ? -21.919 35.107 -29.557 1.00 28.99 103 HIS A N 1
ATOM 694 C CA . HIS A 1 103 ? -20.576 34.769 -29.086 1.00 28.19 103 HIS A CA 1
ATOM 695 C C . HIS A 1 103 ? -19.955 33.824 -30.089 1.00 25.76 103 HIS A C 1
ATOM 696 O O . HIS A 1 103 ? -20.659 33.276 -30.932 1.00 27.80 103 HIS A O 1
ATOM 703 N N . LEU A 1 104 ? -18.642 33.647 -30.018 1.00 25.23 104 LEU A N 1
ATOM 704 C CA . LEU A 1 104 ? -17.950 32.713 -30.907 1.00 25.35 104 LEU A CA 1
ATOM 705 C C . LEU A 1 104 ? -17.840 31.329 -30.283 1.00 26.44 104 LEU A C 1
ATOM 706 O O . LEU A 1 104 ? -18.036 30.350 -30.957 1.00 26.12 104 LEU A O 1
ATOM 711 N N . GLY A 1 105 ? -17.464 31.266 -29.012 1.00 26.11 105 GLY A N 1
ATOM 712 C CA . GLY A 1 105 ? -17.232 30.007 -28.343 1.00 25.71 105 GLY A CA 1
ATOM 713 C C . GLY A 1 105 ? -17.024 30.192 -26.852 1.00 25.88 105 GLY A C 1
ATOM 714 O O . GLY A 1 105 ? -17.210 31.312 -26.336 1.00 25.44 105 GLY A O 1
ATOM 715 N N . HIS A 1 106 ? -16.704 29.087 -26.163 1.00 22.22 106 HIS A N 1
ATOM 716 C CA . HIS A 1 106 ? -16.344 29.102 -24.753 1.00 25.55 106 HIS A CA 1
ATOM 717 C C . HIS A 1 106 ? -15.070 28.343 -24.483 1.00 25.73 106 HIS A C 1
ATOM 718 O O . HIS A 1 106 ? -14.857 27.312 -25.100 1.00 27.39 106 HIS A O 1
ATOM 725 N N . ILE A 1 107 ? -14.236 28.846 -23.563 1.00 27.55 107 ILE A N 1
ATOM 726 C CA . ILE A 1 107 ? -13.108 28.086 -23.035 1.00 27.27 107 ILE A CA 1
ATOM 727 C C . ILE A 1 107 ? -13.574 27.419 -21.750 1.00 26.82 107 ILE A C 1
ATOM 728 O O . ILE A 1 107 ? -14.008 28.088 -20.775 1.00 26.22 107 ILE A O 1
ATOM 733 N N . VAL A 1 108 ? -13.528 26.101 -21.762 1.00 24.40 108 VAL A N 1
ATOM 734 C CA . VAL A 1 108 ? -14.105 25.303 -20.685 1.00 24.30 108 VAL A CA 1
ATOM 735 C C . VAL A 1 108 ? -13.118 24.227 -20.292 1.00 23.34 108 VAL A C 1
ATOM 736 O O . VAL A 1 108 ? -12.521 23.607 -21.165 1.00 24.31 108 VAL A O 1
ATOM 740 N N . GLU A 1 109 ? -12.975 24.019 -18.995 1.00 24.75 109 GLU A N 1
ATOM 741 C CA . GLU A 1 109 ? -12.190 22.919 -18.449 1.00 25.86 109 GLU A CA 1
ATOM 742 C C . GLU A 1 109 ? -12.835 21.567 -18.823 1.00 28.84 109 GLU A C 1
ATOM 743 O O . GLU A 1 109 ? -14.055 21.384 -18.661 1.00 28.17 109 GLU A O 1
ATOM 749 N N . ASN A 1 110 ? -12.027 20.620 -19.267 1.00 28.33 110 ASN A N 1
ATOM 750 C CA . ASN A 1 110 ? -12.556 19.302 -19.640 1.00 30.98 110 ASN A CA 1
ATOM 751 C C . ASN A 1 110 ? -13.248 18.639 -18.467 1.00 29.75 110 ASN A C 1
ATOM 752 O O . ASN A 1 110 ? -14.285 18.009 -18.642 1.00 28.15 110 ASN A O 1
ATOM 757 N N . SER A 1 111 ? -12.690 18.802 -17.266 1.00 29.59 111 SER A N 1
ATOM 758 C CA . SER A 1 111 ? -13.258 18.144 -16.107 1.00 33.54 111 SER A CA 1
ATOM 759 C C . SER A 1 111 ? -14.651 18.682 -15.781 1.00 37.12 111 SER A C 1
ATOM 760 O O . SER A 1 111 ? -15.474 17.950 -15.267 1.00 38.65 111 SER A O 1
ATOM 763 N N . VAL A 1 112 ? -14.922 19.955 -16.080 1.00 34.90 112 VAL A N 1
ATOM 764 C CA . VAL A 1 112 ? -16.250 20.521 -15.853 1.00 34.56 112 VAL A CA 1
ATOM 765 C C . VAL A 1 112 ? -17.278 19.878 -16.792 1.00 31.15 112 VAL A C 1
ATOM 766 O O . VAL A 1 112 ? -18.382 19.570 -16.374 1.00 32.30 112 VAL A O 1
ATOM 770 N N . ILE A 1 113 ? -16.911 19.727 -18.063 1.00 26.94 113 ILE A N 1
ATOM 771 C CA . ILE A 1 113 ? -17.775 19.110 -19.058 1.00 27.70 113 ILE A CA 1
ATOM 772 C C . ILE A 1 113 ? -18.078 17.658 -18.677 1.00 32.16 113 ILE A C 1
ATOM 773 O O . ILE A 1 113 ? -19.238 17.206 -18.745 1.00 31.08 113 ILE A O 1
ATOM 778 N N . HIS A 1 114 ? -17.040 16.934 -18.259 1.00 33.36 114 HIS A N 1
ATOM 779 C CA . HIS A 1 114 ? -17.193 15.533 -17.901 1.00 34.03 114 HIS A CA 1
ATOM 780 C C . HIS A 1 114 ? -18.109 15.316 -16.679 1.00 35.60 114 HIS A C 1
ATOM 781 O O . HIS A 1 114 ? -18.961 14.442 -16.684 1.00 39.01 114 HIS A O 1
ATOM 788 N N . TYR A 1 115 ? -17.913 16.112 -15.634 1.00 36.10 115 TYR A N 1
ATOM 789 C CA . TYR A 1 115 ? -18.758 16.018 -14.452 1.00 39.91 115 TYR A CA 1
ATOM 790 C C . TYR A 1 115 ? -20.212 16.299 -14.811 1.00 40.90 115 TYR A C 1
ATOM 791 O O . TYR A 1 115 ? -21.112 15.608 -14.340 1.00 43.91 115 TYR A O 1
ATOM 800 N N . ALA A 1 116 ? -20.440 17.311 -15.639 1.00 37.89 116 ALA A N 1
ATOM 801 C CA . ALA A 1 116 ? -21.803 17.661 -16.036 1.00 37.37 116 ALA A CA 1
ATOM 802 C C . ALA A 1 116 ? -22.456 16.472 -16.772 1.00 34.57 116 ALA A C 1
ATOM 803 O O . ALA A 1 116 ? -23.620 16.165 -16.548 1.00 37.03 116 ALA A O 1
ATOM 805 N N . LEU A 1 117 ? -21.706 15.817 -17.647 1.00 32.24 117 LEU A N 1
ATOM 806 C CA . LEU A 1 117 ? -22.221 14.674 -18.398 1.00 31.55 117 LEU A CA 1
ATOM 807 C C . LEU A 1 117 ? -22.405 13.447 -17.510 1.00 37.52 117 LEU A C 1
ATOM 808 O O . LEU A 1 117 ? -23.358 12.695 -17.676 1.00 35.99 117 LEU A O 1
ATOM 813 N N . TRP A 1 118 ? -21.479 13.251 -16.575 1.00 40.80 118 TRP A N 1
ATOM 814 C CA . TRP A 1 118 ? -21.512 12.110 -15.659 1.00 39.84 118 TRP A CA 1
ATOM 815 C C . TRP A 1 118 ? -22.752 12.202 -14.761 1.00 41.19 118 TRP A C 1
ATOM 816 O O . TRP A 1 118 ? -23.447 11.217 -14.544 1.00 42.65 118 TRP A O 1
ATOM 827 N N . ASN A 1 119 ? -23.021 13.389 -14.229 1.00 40.75 119 ASN A N 1
ATOM 828 C CA . ASN A 1 119 ? -24.230 13.589 -13.441 1.00 46.97 119 ASN A CA 1
ATOM 829 C C . ASN A 1 119 ? -25.475 13.344 -14.257 1.00 43.33 119 ASN A C 1
ATOM 830 O O . ASN A 1 119 ? -26.374 12.665 -13.787 1.00 44.93 119 ASN A O 1
ATOM 835 N N . LYS A 1 120 ? -25.537 13.914 -15.459 1.00 40.20 120 LYS A N 1
ATOM 836 C CA . LYS A 1 120 ? -26.691 13.709 -16.331 1.00 41.81 120 LYS A CA 1
ATOM 837 C C . LYS A 1 120 ? -26.881 12.215 -16.621 1.00 43.32 120 LYS A C 1
ATOM 838 O O . LYS A 1 120 ? -28.013 11.716 -16.654 1.00 42.80 120 LYS A O 1
ATOM 844 N N . ALA A 1 121 ? -25.773 11.497 -16.801 1.00 36.83 121 ALA A N 1
ATOM 845 C CA . ALA A 1 121 ? -25.835 10.067 -17.091 1.00 36.26 121 ALA A CA 1
ATOM 846 C C . ALA A 1 121 ? -26.470 9.309 -15.951 1.00 41.86 121 ALA A C 1
ATOM 847 O O . ALA A 1 121 ? -27.319 8.443 -16.183 1.00 42.78 121 ALA A O 1
ATOM 849 N N . HIS A 1 122 ? -26.076 9.645 -14.722 1.00 43.37 122 HIS A N 1
ATOM 850 C CA . HIS A 1 122 ? -26.686 9.031 -13.531 1.00 53.77 122 HIS A CA 1
ATOM 851 C C . HIS A 1 122 ? -28.165 9.337 -13.410 1.00 56.68 122 HIS A C 1
ATOM 852 O O . HIS A 1 122 ? -28.896 8.558 -12.812 1.00 60.02 122 HIS A O 1
ATOM 859 N N . GLN A 1 123 ? -28.595 10.487 -13.928 1.00 56.09 123 GLN A N 1
ATOM 860 C CA . GLN A 1 123 ? -30.017 10.865 -13.907 1.00 58.90 123 GLN A CA 1
ATOM 861 C C . GLN A 1 123 ? -30.817 10.301 -15.071 1.00 57.12 123 GLN A C 1
ATOM 862 O O . GLN A 1 123 ? -31.980 10.635 -15.217 1.00 59.17 123 GLN A O 1
ATOM 868 N N . SER A 1 124 ? -30.200 9.501 -15.929 1.00 51.79 124 SER A N 1
ATOM 869 C CA . SER A 1 124 ? -30.874 9.016 -17.132 1.00 50.11 124 SER A CA 1
ATOM 870 C C . SER A 1 124 ? -31.412 7.610 -16.923 1.00 50.93 124 SER A C 1
ATOM 871 O O . SER A 1 124 ? -30.641 6.672 -16.694 1.00 47.84 124 SER A O 1
ATOM 874 N N . SER A 1 125 ? -32.726 7.454 -17.054 1.00 50.40 125 SER A N 1
ATOM 875 C CA . SER A 1 125 ? -33.383 6.221 -16.647 1.00 51.78 125 SER A CA 1
ATOM 876 C C . SER A 1 125 ? -32.947 5.019 -17.478 1.00 53.44 125 SER A C 1
ATOM 877 O O . SER A 1 125 ? -32.935 3.920 -16.970 1.00 53.88 125 SER A O 1
ATOM 880 N N . ASP A 1 126 ? -32.569 5.214 -18.737 1.00 48.93 126 ASP A N 1
ATOM 881 C CA . ASP A 1 126 ? -32.216 4.070 -19.595 1.00 50.29 126 ASP A CA 1
ATOM 882 C C . ASP A 1 126 ? -30.712 3.751 -19.651 1.00 45.87 126 ASP A C 1
ATOM 883 O O . ASP A 1 126 ? -30.301 2.873 -20.405 1.00 45.39 126 ASP A O 1
ATOM 888 N N . ILE A 1 127 ? -29.920 4.450 -18.843 1.00 41.75 127 ILE A N 1
ATOM 889 C CA . ILE A 1 127 ? -28.477 4.248 -18.761 1.00 40.84 127 ILE A CA 1
ATOM 890 C C . ILE A 1 127 ? -28.091 3.549 -17.489 1.00 47.23 127 ILE A C 1
ATOM 891 O O . ILE A 1 127 ? -28.533 3.926 -16.390 1.00 47.58 127 ILE A O 1
ATOM 896 N N . THR A 1 128 ? -27.255 2.533 -17.647 1.00 47.09 128 THR A N 1
ATOM 897 C CA . THR A 1 128 ? -26.593 1.886 -16.537 1.00 46.27 128 THR A CA 1
ATOM 898 C C . THR A 1 128 ? -25.108 2.160 -16.638 1.00 47.05 128 THR A C 1
ATOM 899 O O . THR A 1 128 ? -24.468 1.796 -17.629 1.00 47.59 128 THR A O 1
ATOM 903 N N . LEU A 1 129 ? -24.555 2.834 -15.641 1.00 49.06 129 LEU A N 1
ATOM 904 C CA . LEU A 1 129 ? -23.122 3.072 -15.601 1.00 49.34 129 LEU A CA 1
ATOM 905 C C . LEU A 1 129 ? -22.490 2.010 -14.765 1.00 52.73 129 LEU A C 1
ATOM 906 O O . LEU A 1 129 ? -22.892 1.798 -13.631 1.00 56.19 129 LEU A O 1
ATOM 911 N N . LEU A 1 130 ? -21.507 1.332 -15.333 1.00 54.28 130 LEU A N 1
ATOM 912 C CA . LEU A 1 130 ? -20.791 0.270 -14.637 1.00 54.73 130 LEU A CA 1
ATOM 913 C C . LEU A 1 130 ? -19.358 0.728 -14.410 1.00 56.48 130 LEU A C 1
ATOM 914 O O . LEU A 1 130 ? -18.678 1.145 -15.356 1.00 52.38 130 LEU A O 1
ATOM 919 N N . ALA A 1 131 ? -18.942 0.736 -13.145 1.00 62.25 131 ALA A N 1
ATOM 920 C CA . ALA A 1 131 ? -17.650 1.295 -12.740 1.00 66.18 131 ALA A CA 1
ATOM 921 C C . ALA A 1 131 ? -17.111 0.536 -11.537 1.00 75.21 131 ALA A C 1
ATOM 922 O O . ALA A 1 131 ? -17.722 0.581 -10.473 1.00 81.17 131 ALA A O 1
ATOM 924 N N . PRO A 1 132 ? -15.975 -0.172 -11.684 1.00 77.93 132 PRO A N 1
ATOM 925 C CA . PRO A 1 132 ? -15.147 -0.362 -12.877 1.00 76.04 132 PRO A CA 1
ATOM 926 C C . PRO A 1 132 ? -15.701 -1.495 -13.724 1.00 74.20 132 PRO A C 1
ATOM 927 O O . PRO A 1 132 ? -16.286 -2.426 -13.176 1.00 76.67 132 PRO A O 1
ATOM 931 N N . ALA A 1 133 ? -15.482 -1.458 -15.025 1.00 70.29 133 ALA A N 1
ATOM 932 C CA . ALA A 1 133 ? -16.004 -2.509 -15.874 1.00 71.24 133 ALA A CA 1
ATOM 933 C C . ALA A 1 133 ? -15.074 -2.758 -17.049 1.00 72.86 133 ALA A C 1
ATOM 934 O O . ALA A 1 133 ? -15.500 -2.741 -18.207 1.00 74.33 133 ALA A O 1
ATOM 936 N N . GLU A 1 134 ? -13.795 -2.964 -16.757 1.00 72.33 134 GLU A N 1
ATOM 937 C CA . GLU A 1 134 ? -12.849 -3.252 -17.819 1.00 69.77 134 GLU A CA 1
ATOM 938 C C . GLU A 1 134 ? -13.254 -4.511 -18.546 1.00 63.60 134 GLU A C 1
ATOM 939 O O . GLU A 1 134 ? -13.764 -5.459 -17.933 1.00 60.20 134 GLU A O 1
ATOM 945 N N . LEU A 1 135 ? -13.017 -4.515 -19.853 1.00 57.68 135 LEU A N 1
ATOM 946 C CA . LEU A 1 135 ? -13.312 -5.677 -20.692 1.00 58.26 135 LEU A CA 1
ATOM 947 C C . LEU A 1 135 ? -12.222 -6.690 -20.702 1.00 59.35 135 LEU A C 1
ATOM 948 O O . LEU A 1 135 ? -11.048 -6.337 -20.780 1.00 63.12 135 LEU A O 1
ATOM 953 N N . GLN A 1 136 ? -12.609 -7.964 -20.702 1.00 58.30 136 GLN A N 1
ATOM 954 C CA . GLN A 1 136 ? -11.654 -9.027 -20.862 1.00 61.62 136 GLN A CA 1
ATOM 955 C C . GLN A 1 136 ? -11.770 -9.611 -22.265 1.00 58.64 136 GLN A C 1
ATOM 956 O O . GLN A 1 136 ? -10.776 -10.016 -22.868 1.00 57.29 136 GLN A O 1
ATOM 962 N N . GLN A 1 137 ? -12.999 -9.711 -22.756 1.00 53.29 137 GLN A N 1
ATOM 963 C CA . GLN A 1 137 ? -13.231 -10.366 -24.032 1.00 51.62 137 GLN A CA 1
ATOM 964 C C . GLN A 1 137 ? -14.539 -9.917 -24.668 1.00 52.46 137 GLN A C 1
ATOM 965 O O . GLN A 1 137 ? -15.465 -9.441 -23.977 1.00 47.02 137 GLN A O 1
ATOM 967 N N . VAL A 1 138 ? -14.620 -10.092 -25.985 1.00 51.54 138 VAL A N 1
ATOM 968 C CA . VAL A 1 138 ? -15.879 -9.874 -26.692 1.00 47.72 138 VAL A CA 1
ATOM 969 C C . VAL A 1 138 ? -16.048 -10.907 -27.801 1.00 50.04 138 VAL A C 1
ATOM 970 O O . VAL A 1 138 ? -15.094 -11.236 -28.497 1.00 50.09 138 VAL A O 1
ATOM 974 N N . ALA A 1 139 ? -17.255 -11.462 -27.900 1.00 54.12 139 ALA A N 1
ATOM 975 C CA . ALA A 1 139 ? -17.612 -12.374 -28.980 1.00 53.38 139 ALA A CA 1
ATOM 976 C C . ALA A 1 139 ? -18.602 -11.689 -29.909 1.00 55.88 139 ALA A C 1
ATOM 977 O O . ALA A 1 139 ? -19.665 -11.228 -29.476 1.00 54.76 139 ALA A O 1
ATOM 979 N N . TRP A 1 140 ? -18.237 -11.615 -31.185 1.00 56.88 140 TRP A N 1
ATOM 980 C CA . TRP A 1 140 ? -19.062 -10.977 -32.197 1.00 54.39 140 TRP A CA 1
ATOM 981 C C . TRP A 1 140 ? -20.020 -11.954 -32.888 1.00 54.51 140 TRP A C 1
ATOM 982 O O . TRP A 1 140 ? -19.779 -12.329 -34.026 1.00 57.99 140 TRP A O 1
ATOM 993 N N . GLY A 1 141 ? -21.096 -12.359 -32.221 1.00 43.18 141 GLY A N 1
ATOM 994 C CA . GLY A 1 141 ? -22.078 -13.233 -32.824 1.00 40.84 141 GLY A CA 1
ATOM 995 C C . GLY A 1 141 ? -22.856 -12.529 -33.917 1.00 39.30 141 GLY A C 1
ATOM 996 O O . GLY A 1 141 ? -22.916 -11.284 -33.969 1.00 39.75 141 GLY A O 1
ATOM 997 N N A GLU A 1 142 ? -23.479 -13.309 -34.786 0.60 38.44 142 GLU A N 1
ATOM 998 N N B GLU A 1 142 ? -23.474 -13.312 -34.755 0.40 38.93 142 GLU A N 1
ATOM 999 C CA A GLU A 1 142 ? -24.280 -12.746 -35.864 0.60 39.14 142 GLU A CA 1
ATOM 1000 C CA B GLU A 1 142 ? -24.298 -12.797 -35.810 0.40 39.06 142 GLU A CA 1
ATOM 1001 C C A GLU A 1 142 ? -25.376 -11.819 -35.348 0.60 39.67 142 GLU A C 1
ATOM 1002 C C B GLU A 1 142 ? -25.336 -11.818 -35.293 0.40 39.41 142 GLU A C 1
ATOM 1003 O O A GLU A 1 142 ? -25.587 -10.772 -35.929 0.60 37.91 142 GLU A O 1
ATOM 1004 O O B GLU A 1 142 ? -25.650 -10.882 -35.952 0.40 38.45 142 GLU A O 1
ATOM 1015 N N . ASN A 1 143 ? -26.056 -12.222 -34.271 1.00 39.58 14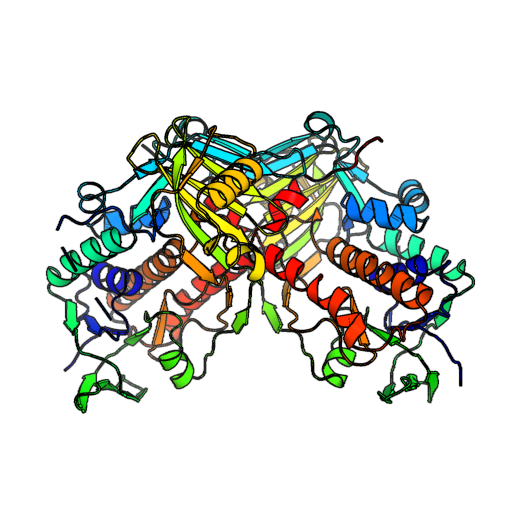3 ASN A N 1
ATOM 1016 C CA . ASN A 1 143 ? -27.254 -11.545 -33.783 1.00 44.45 143 ASN A CA 1
ATOM 1017 C C . ASN A 1 143 ? -27.040 -10.668 -32.555 1.00 44.72 143 ASN A C 1
ATOM 1018 O O . ASN A 1 143 ? -27.778 -9.692 -32.329 1.00 47.25 143 ASN A O 1
ATOM 1023 N N . GLU A 1 144 ? -26.003 -10.977 -31.784 1.00 40.41 144 GLU A N 1
ATOM 1024 C CA . GLU A 1 144 ? -25.666 -10.138 -30.638 1.00 42.90 144 GLU A CA 1
ATOM 1025 C C . GLU A 1 144 ? -24.198 -10.266 -30.294 1.00 42.58 144 GLU A C 1
ATOM 1026 O O . GLU A 1 144 ? -23.502 -11.134 -30.800 1.00 40.94 144 GLU A O 1
ATOM 1032 N N . THR A 1 145 ? -23.734 -9.336 -29.476 1.00 40.68 145 THR A N 1
ATOM 1033 C CA A THR A 1 145 ? -22.356 -9.317 -29.011 0.54 40.97 145 THR A CA 1
ATOM 1034 C CA B THR A 1 145 ? -22.356 -9.313 -29.004 0.46 41.13 145 THR A CA 1
ATOM 1035 C C . THR A 1 145 ? -22.329 -9.805 -27.574 1.00 45.76 145 THR A C 1
ATOM 1036 O O . THR A 1 145 ? -23.249 -9.534 -26.815 1.00 46.03 145 THR A O 1
ATOM 1043 N N . PHE A 1 146 ? -21.281 -10.546 -27.224 1.00 51.41 146 PHE A N 1
ATOM 1044 C CA . PHE A 1 146 ? -21.137 -11.087 -25.879 1.00 52.38 146 PHE A CA 1
ATOM 1045 C C . PHE A 1 146 ? -19.925 -10.444 -25.247 1.00 50.61 146 PHE A C 1
ATOM 1046 O O . PHE A 1 146 ? -18.843 -10.529 -25.788 1.00 48.98 146 PHE A O 1
ATOM 1054 N N . LEU A 1 147 ? -20.144 -9.715 -24.157 1.00 53.11 147 LEU A N 1
ATOM 1055 C CA . LEU A 1 147 ? -19.091 -8.976 -23.474 1.00 54.21 147 LEU A CA 1
ATOM 1056 C C . LEU A 1 147 ? -18.768 -9.610 -22.131 1.00 54.22 147 LEU A C 1
ATOM 1057 O O . LEU A 1 147 ? -19.656 -9.769 -21.301 1.00 55.26 147 LEU A O 1
ATOM 1062 N N . THR A 1 148 ? -17.493 -9.925 -21.919 1.00 51.57 148 THR A N 1
ATOM 1063 C CA . THR A 1 148 ? -17.019 -10.479 -20.657 1.00 52.02 148 THR A CA 1
ATOM 1064 C C . THR A 1 148 ? -16.161 -9.435 -19.956 1.00 52.79 148 THR A C 1
ATOM 1065 O O . THR A 1 148 ? -15.206 -8.912 -20.548 1.00 54.71 148 THR A O 1
ATOM 1069 N N . LEU A 1 149 ? -16.550 -9.077 -18.736 1.00 51.67 149 LEU A N 1
ATOM 1070 C CA . LEU A 1 149 ? -15.773 -8.144 -17.918 1.00 57.41 149 LEU A CA 1
ATOM 1071 C C . LEU A 1 149 ? -14.673 -8.877 -17.160 1.00 62.66 149 LEU A C 1
ATOM 1072 O O . LEU A 1 149 ? -14.703 -10.104 -17.049 1.00 63.11 149 LEU A O 1
ATOM 1077 N N . LYS A 1 150 ? -13.721 -8.131 -16.608 1.00 64.97 150 LYS A N 1
ATOM 1078 C CA . LYS A 1 150 ? -12.580 -8.762 -15.946 1.00 67.10 150 LYS A CA 1
ATOM 1079 C C . LYS A 1 150 ? -13.010 -9.551 -14.713 1.00 69.39 150 LYS A C 1
ATOM 1080 O O . LYS A 1 150 ? -12.453 -10.613 -14.431 1.00 69.05 150 LYS A O 1
ATOM 1086 N N . ASP A 1 151 ? -14.051 -9.091 -14.027 1.00 70.36 151 ASP A N 1
ATOM 1087 C CA . ASP A 1 151 ? -14.592 -9.838 -12.884 1.00 75.15 151 ASP A CA 1
ATOM 1088 C C . ASP A 1 151 ? -15.354 -11.089 -13.317 1.00 78.37 151 ASP A C 1
ATOM 1089 O O . ASP A 1 151 ? -15.853 -11.843 -12.480 1.00 82.82 151 ASP A O 1
ATOM 1094 N N . GLY A 1 152 ? -15.420 -11.336 -14.623 1.00 76.20 152 GLY A N 1
ATOM 1095 C CA . GLY A 1 152 ? -16.085 -12.529 -15.126 1.00 75.56 152 GLY A CA 1
ATOM 1096 C C . GLY A 1 152 ? -17.572 -12.367 -15.394 1.00 73.93 152 GLY A C 1
ATOM 1097 O O . GLY A 1 152 ? -18.209 -13.277 -15.916 1.00 72.74 152 GLY A O 1
ATOM 1098 N N . SER A 1 153 ? -18.138 -11.230 -15.008 1.00 75.56 153 SER A N 1
ATOM 1099 C CA . SER A 1 153 ? -19.518 -10.926 -15.355 1.00 76.81 153 SER A CA 1
ATOM 1100 C C . SER A 1 153 ? -19.653 -10.689 -16.863 1.00 71.71 153 SER A C 1
ATOM 1101 O O . SER A 1 153 ? -18.710 -10.210 -17.514 1.00 69.19 153 SER A O 1
ATOM 1104 N N . MET A 1 154 ? -20.831 -11.005 -17.402 1.00 68.61 154 MET A N 1
ATOM 1105 C CA . MET A 1 154 ? -21.072 -10.932 -18.834 1.00 65.23 154 MET A CA 1
ATOM 1106 C C . MET A 1 154 ? -22.253 -10.044 -19.187 1.00 60.30 154 MET A C 1
ATOM 1107 O O . MET A 1 154 ? -23.144 -9.802 -18.365 1.00 63.20 154 MET A O 1
ATOM 1112 N N . LEU A 1 155 ? -22.238 -9.568 -20.429 1.00 50.38 155 LEU A N 1
ATOM 1113 C CA . LEU A 1 155 ? -23.230 -8.637 -20.924 1.00 51.83 155 LEU A CA 1
ATOM 1114 C C . LEU A 1 155 ? -23.489 -8.912 -22.399 1.00 49.05 155 LEU A C 1
ATOM 1115 O O . LEU A 1 155 ? -22.547 -9.126 -23.147 1.00 49.56 155 LEU A O 1
ATOM 1120 N N . THR A 1 156 ? -24.746 -8.915 -22.829 1.00 50.14 156 THR A N 1
ATOM 1121 C CA . THR A 1 156 ? -25.022 -8.960 -24.271 1.00 51.81 156 THR A CA 1
ATOM 1122 C C . THR A 1 156 ? -25.508 -7.587 -24.772 1.00 48.03 156 THR A C 1
ATOM 1123 O O . THR A 1 156 ? -26.206 -6.874 -24.063 1.00 49.80 156 THR A O 1
ATOM 1127 N N . ALA A 1 157 ? -25.100 -7.227 -25.991 1.00 43.00 157 ALA A N 1
ATOM 1128 C CA . ALA A 1 157 ? -25.492 -5.982 -26.614 1.00 40.87 157 ALA A CA 1
ATOM 1129 C C . ALA A 1 157 ? -25.696 -6.176 -28.119 1.00 42.31 157 ALA A C 1
ATOM 1130 O O . ALA A 1 157 ? -24.936 -6.902 -28.754 1.00 43.59 157 ALA A O 1
ATOM 1132 N N A ARG A 1 158 ? -26.702 -5.509 -28.675 0.60 41.10 158 ARG A N 1
ATOM 1133 N N B ARG A 1 158 ? -26.702 -5.516 -28.688 0.40 41.05 158 ARG A N 1
ATOM 1134 C CA A ARG A 1 158 ? -26.921 -5.473 -30.124 0.60 39.30 158 ARG A CA 1
ATOM 1135 C CA B ARG A 1 158 ? -26.885 -5.521 -30.140 0.40 39.00 158 ARG A CA 1
ATOM 1136 C C A ARG A 1 158 ? -25.803 -4.719 -30.854 0.60 35.19 158 ARG A C 1
ATOM 1137 C C B ARG A 1 158 ? -25.768 -4.745 -30.850 0.40 35.26 158 ARG A C 1
ATOM 1138 O O A ARG A 1 158 ? -25.489 -5.005 -32.009 0.60 34.46 158 ARG A O 1
ATOM 1139 O O B ARG A 1 158 ? -25.431 -5.030 -31.999 0.40 34.47 158 ARG A O 1
ATOM 1154 N N . LEU A 1 159 ? -25.214 -3.751 -30.159 1.00 32.42 159 LEU A N 1
ATOM 1155 C CA . LEU A 1 159 ? -24.216 -2.856 -30.731 1.00 32.66 159 LEU A CA 1
ATOM 1156 C C . LEU A 1 159 ? -23.220 -2.432 -29.666 1.00 33.42 159 LEU A C 1
ATOM 1157 O O . LEU A 1 159 ? -23.603 -2.061 -28.568 1.00 33.65 159 LEU A O 1
ATOM 1162 N N . VAL A 1 160 ? -21.949 -2.490 -30.000 1.00 33.87 160 VAL A N 1
ATOM 1163 C CA . VAL A 1 160 ? -20.897 -2.003 -29.136 1.00 35.37 160 VAL A CA 1
ATOM 1164 C C . VAL A 1 160 ? -20.417 -0.694 -29.720 1.00 30.85 160 VAL A C 1
ATOM 1165 O O . VAL A 1 160 ? -20.226 -0.600 -30.920 1.00 28.66 160 VAL A O 1
ATOM 1169 N N . ILE A 1 161 ? -20.254 0.299 -28.867 1.00 30.10 161 ILE A N 1
ATOM 1170 C CA . ILE A 1 161 ? -19.730 1.589 -29.250 1.00 27.39 161 ILE A CA 1
ATOM 1171 C C . ILE A 1 161 ? -18.423 1.804 -28.507 1.00 28.74 161 ILE A C 1
ATOM 1172 O O . ILE A 1 161 ? -18.414 1.815 -27.274 1.00 31.71 161 ILE A O 1
ATOM 1177 N N . GLY A 1 162 ? -17.331 1.956 -29.251 1.00 25.87 162 GLY A N 1
ATOM 1178 C CA . GLY A 1 162 ? -16.042 2.185 -28.642 1.00 25.49 162 GLY A CA 1
ATOM 1179 C C . GLY A 1 162 ? -15.845 3.672 -28.464 1.00 30.29 162 GLY A C 1
ATOM 1180 O O . GLY A 1 162 ? -15.837 4.416 -29.443 1.00 27.07 162 GLY A O 1
ATOM 1181 N N . ALA A 1 163 ? -15.696 4.094 -27.213 1.00 31.94 163 ALA A N 1
ATOM 1182 C CA . ALA A 1 163 ? -15.469 5.509 -26.871 1.00 30.11 163 ALA A CA 1
ATOM 1183 C C . ALA A 1 163 ? -14.354 5.584 -25.840 1.00 34.23 163 ALA A C 1
ATOM 1184 O O . ALA A 1 163 ? -14.433 6.350 -24.898 1.00 32.26 163 ALA A O 1
ATOM 1186 N N . ASP A 1 164 ? -13.333 4.738 -26.005 1.00 28.49 164 ASP A N 1
ATOM 1187 C CA . ASP A 1 164 ? -12.241 4.628 -25.041 1.00 31.64 164 ASP A CA 1
ATOM 1188 C C . ASP A 1 164 ? -10.934 5.075 -25.668 1.00 32.43 164 ASP A C 1
ATOM 1189 O O . ASP A 1 164 ? -10.199 4.260 -26.225 1.00 31.85 164 ASP A O 1
ATOM 1194 N N . GLY A 1 165 ? -10.686 6.377 -25.641 1.00 31.07 165 GLY A N 1
ATOM 1195 C CA . GLY A 1 165 ? -9.507 6.951 -26.252 1.00 33.71 165 GLY A CA 1
ATOM 1196 C C . GLY A 1 165 ? -9.354 6.579 -27.713 1.00 32.50 165 GLY A C 1
ATOM 1197 O O . GLY A 1 165 ? -10.258 6.776 -28.512 1.00 30.24 165 GLY A O 1
ATOM 1198 N N . ALA A 1 166 ? -8.199 6.027 -28.069 1.00 28.48 166 ALA A N 1
ATOM 1199 C CA . ALA A 1 166 ? -7.956 5.638 -29.463 1.00 27.82 166 ALA A CA 1
ATOM 1200 C C . ALA A 1 166 ? -8.664 4.319 -29.843 1.00 29.50 166 ALA A C 1
ATOM 1201 O O . ALA A 1 166 ? -8.589 3.889 -30.986 1.00 31.89 166 ALA A O 1
ATOM 1203 N N . ASN A 1 167 ? -9.333 3.682 -28.878 1.00 28.55 167 ASN A N 1
ATOM 1204 C CA . ASN A 1 167 ? -10.022 2.383 -29.093 1.00 26.34 167 ASN A CA 1
ATOM 1205 C C . ASN A 1 167 ? -9.142 1.264 -29.644 1.00 29.97 167 ASN A C 1
ATOM 1206 O O . ASN A 1 167 ? -9.593 0.465 -30.451 1.00 31.32 167 ASN A O 1
ATOM 1211 N N . SER A 1 168 ? -7.898 1.193 -29.186 1.00 30.61 168 SER A N 1
ATOM 1212 C CA . SER A 1 168 ? -6.956 0.200 -29.678 1.00 34.85 168 SER A CA 1
ATOM 1213 C C . SER A 1 168 ? -7.402 -1.232 -29.455 1.00 34.37 168 SER A C 1
ATOM 1214 O O . SER A 1 168 ? -7.282 -2.071 -30.339 1.00 36.06 168 SER A O 1
ATOM 1217 N N . TRP A 1 169 ? -7.925 -1.517 -28.274 1.00 33.28 169 TRP A N 1
ATOM 1218 C CA . TRP A 1 169 ? -8.340 -2.871 -27.946 1.00 34.98 169 TRP A CA 1
ATOM 1219 C C . TRP A 1 169 ? -9.464 -3.290 -28.872 1.00 34.42 169 TRP A C 1
ATOM 1220 O O . TRP A 1 169 ? -9.388 -4.334 -29.489 1.00 33.93 169 TRP A O 1
ATOM 1231 N N . LEU A 1 170 ? -10.513 -2.473 -28.993 1.00 28.54 170 LEU A N 1
ATOM 1232 C CA . LEU A 1 170 ? -11.654 -2.853 -29.849 1.00 30.02 170 LEU A CA 1
ATOM 1233 C C . LEU A 1 170 ? -11.277 -2.919 -31.323 1.00 30.88 170 LEU A C 1
ATOM 1234 O O . LEU A 1 170 ? -11.698 -3.855 -32.046 1.00 25.64 170 LEU A O 1
ATOM 1239 N N . ARG A 1 171 ? -10.480 -1.949 -31.768 1.00 28.14 171 ARG A N 1
ATOM 1240 C CA . ARG A 1 171 ? -10.042 -1.922 -33.143 1.00 25.44 171 ARG A CA 1
ATOM 1241 C C . ARG A 1 171 ? -9.154 -3.125 -33.492 1.00 24.32 171 ARG A C 1
ATOM 1242 O O . ARG A 1 171 ? -9.233 -3.690 -34.606 1.00 26.55 171 ARG A O 1
ATOM 1250 N N . ASN A 1 172 ? -8.324 -3.533 -32.548 1.00 25.73 172 ASN A N 1
ATOM 1251 C CA . ASN A 1 172 ? -7.540 -4.744 -32.730 1.00 33.42 172 ASN A CA 1
ATOM 1252 C C . ASN A 1 172 ? -8.444 -5.981 -32.847 1.00 35.89 172 ASN A C 1
ATOM 1253 O O . ASN A 1 172 ? -8.236 -6.838 -33.721 1.00 32.46 172 ASN A O 1
ATOM 1258 N N . LYS A 1 173 ? -9.453 -6.077 -31.983 1.00 36.62 173 LYS A N 1
ATOM 1259 C CA . LYS A 1 173 ? -10.338 -7.238 -32.003 1.00 36.14 173 LYS A CA 1
ATOM 1260 C C . LYS A 1 173 ? -11.130 -7.303 -33.310 1.00 33.85 173 LYS A C 1
ATOM 1261 O O . LYS A 1 173 ? -11.401 -8.390 -33.796 1.00 27.78 173 LYS A O 1
ATOM 1267 N N . ALA A 1 174 ? -11.491 -6.145 -33.874 1.00 26.05 174 ALA A N 1
ATOM 1268 C CA . ALA A 1 174 ? -12.218 -6.113 -35.146 1.00 27.63 174 ALA A CA 1
ATOM 1269 C C . ALA A 1 174 ? -11.269 -6.017 -36.363 1.00 28.32 174 ALA A C 1
ATOM 1270 O O . ALA A 1 174 ? -11.711 -5.968 -37.516 1.00 27.79 174 ALA A O 1
ATOM 1272 N N . ASP A 1 175 ? -9.973 -5.955 -36.095 1.00 28.48 175 ASP A N 1
ATOM 1273 C CA . ASP A 1 175 ? -8.942 -5.879 -37.141 1.00 25.33 175 ASP A CA 1
ATOM 1274 C C . ASP A 1 175 ? -9.160 -4.651 -38.066 1.00 27.12 175 ASP A C 1
ATOM 1275 O O . ASP A 1 175 ? -9.061 -4.741 -39.290 1.00 25.79 175 ASP A O 1
ATOM 1280 N N . ILE A 1 176 ? -9.446 -3.493 -37.449 1.00 21.05 176 ILE A N 1
ATOM 1281 C CA . ILE A 1 176 ? -9.582 -2.236 -38.180 1.00 21.23 176 ILE A CA 1
ATOM 1282 C C . ILE A 1 176 ? -8.728 -1.152 -37.487 1.00 22.43 176 ILE A C 1
ATOM 1283 O O . ILE A 1 176 ? -9.241 -0.173 -36.972 1.00 25.23 176 ILE A O 1
ATOM 1288 N N . PRO A 1 177 ? -7.400 -1.320 -37.518 1.00 25.17 177 PRO A N 1
ATOM 1289 C CA . PRO A 1 177 ? -6.495 -0.419 -36.806 1.00 23.32 177 PRO A CA 1
ATOM 1290 C C . PRO A 1 177 ? -6.506 1.034 -37.367 1.00 23.92 177 PRO A C 1
ATOM 1291 O O . PRO A 1 177 ? -6.831 1.267 -38.523 1.00 23.44 177 PRO A O 1
ATOM 1295 N N . LEU A 1 178 ? -6.203 1.997 -36.509 1.00 23.70 178 LEU A N 1
ATOM 1296 C CA . LEU A 1 178 ? -5.937 3.375 -36.925 1.00 25.88 178 LEU A CA 1
ATOM 1297 C C . LEU A 1 178 ? -4.548 3.470 -37.492 1.00 23.61 178 LEU A C 1
ATOM 1298 O O . LEU A 1 178 ? -3.716 2.655 -37.173 1.00 23.78 178 LEU A O 1
ATOM 1303 N N . THR A 1 179 ? -4.303 4.508 -38.277 1.00 24.64 179 THR A N 1
ATOM 1304 C CA . THR A 1 179 ? -2.993 4.892 -38.728 1.00 27.56 179 THR A CA 1
ATOM 1305 C C . THR A 1 179 ? -2.565 6.064 -37.856 1.00 24.49 179 THR A C 1
ATOM 1306 O O . THR A 1 179 ? -3.251 7.095 -37.800 1.00 24.11 179 THR A O 1
ATOM 1310 N N . PHE A 1 180 ? -1.461 5.880 -37.160 1.00 23.36 180 PHE A N 1
ATOM 1311 C CA . PHE A 1 180 ? -0.902 6.909 -36.278 1.00 28.76 180 PHE A CA 1
ATOM 1312 C C . PHE A 1 180 ? 0.115 7.763 -37.019 1.00 25.41 180 PHE A C 1
ATOM 1313 O O . PHE A 1 180 ? 0.937 7.246 -37.781 1.00 29.90 180 PHE A O 1
ATOM 1321 N N . TRP A 1 181 ? 0.038 9.072 -36.788 1.00 28.66 181 TRP A N 1
ATOM 1322 C CA . TRP A 1 181 ? 0.970 10.037 -37.423 1.00 30.36 181 TRP A CA 1
ATOM 1323 C C . TRP A 1 181 ? 1.550 11.019 -36.376 1.00 25.35 181 TRP A C 1
ATOM 1324 O O . TRP A 1 181 ? 0.832 11.781 -35.729 1.00 31.22 181 TRP A O 1
ATOM 1335 N N . ASP A 1 182 ? 2.848 10.959 -36.199 1.00 25.27 182 ASP A N 1
ATOM 1336 C CA . ASP A 1 182 ? 3.585 11.806 -35.255 1.00 29.72 182 ASP A CA 1
ATOM 1337 C C . ASP A 1 182 ? 3.595 13.238 -35.807 1.00 26.00 182 ASP A C 1
ATOM 1338 O O . ASP A 1 182 ? 4.068 13.454 -36.910 1.00 25.93 182 ASP A O 1
ATOM 1343 N N . TYR A 1 183 ? 3.058 14.212 -35.118 1.00 25.18 183 TYR A N 1
ATOM 1344 C CA . TYR A 1 183 ? 3.122 15.574 -35.690 1.00 24.91 183 TYR A CA 1
ATOM 1345 C C . TYR A 1 183 ? 4.416 16.311 -35.349 1.00 25.95 183 TYR A C 1
ATOM 1346 O O . TYR A 1 183 ? 4.523 17.514 -35.636 1.00 26.83 183 TYR A O 1
ATOM 1355 N N . GLN A 1 184 ? 5.400 15.601 -34.773 1.00 23.72 184 GLN A N 1
ATOM 1356 C CA . GLN A 1 184 ? 6.791 16.089 -34.663 1.00 27.00 184 GLN A CA 1
ATOM 1357 C C . GLN A 1 184 ? 6.975 17.314 -33.770 1.00 26.62 184 GLN A C 1
ATOM 1358 O O . GLN A 1 184 ? 8.056 17.897 -33.724 1.00 29.44 184 GLN A O 1
ATOM 1364 N N . HIS A 1 185 ? 5.922 17.693 -33.086 1.00 24.43 185 HIS A N 1
ATOM 1365 C CA . HIS A 1 185 ? 5.899 18.858 -32.199 1.00 32.39 185 HIS A CA 1
ATOM 1366 C C . HIS A 1 185 ? 5.067 18.487 -30.986 1.00 30.59 185 HIS A C 1
ATOM 1367 O O . HIS A 1 185 ? 4.202 17.621 -31.070 1.00 30.58 185 HIS A O 1
ATOM 1374 N N . HIS A 1 186 ? 5.390 19.113 -29.860 1.00 31.39 186 HIS A N 1
ATOM 1375 C CA . HIS A 1 186 ? 4.670 18.937 -28.619 1.00 31.12 186 HIS A CA 1
ATOM 1376 C C . HIS A 1 186 ? 3.991 20.280 -28.287 1.00 29.63 186 HIS A C 1
ATOM 1377 O O . HIS A 1 186 ? 4.477 21.324 -28.707 1.00 32.45 186 HIS A O 1
ATOM 1384 N N . ALA A 1 187 ? 2.892 20.224 -27.547 1.00 26.51 187 ALA A N 1
ATOM 1385 C CA . ALA A 1 187 ? 2.178 21.415 -27.069 1.00 27.20 187 ALA A CA 1
ATOM 1386 C C . ALA A 1 187 ? 2.452 21.624 -25.604 1.00 28.35 187 ALA A C 1
ATOM 1387 O O . ALA A 1 187 ? 2.338 20.690 -24.775 1.00 28.28 187 ALA A O 1
ATOM 1389 N N . LEU A 1 188 ? 2.861 22.844 -25.269 1.00 27.65 188 LEU A N 1
ATOM 1390 C CA . LEU A 1 188 ? 3.003 23.250 -23.879 1.00 26.23 188 LEU A CA 1
ATOM 1391 C C . LEU A 1 188 ? 1.748 24.021 -23.512 1.00 29.23 188 LEU A C 1
ATOM 1392 O O . LEU A 1 188 ? 1.343 24.927 -24.260 1.00 26.80 188 LEU A O 1
ATOM 1397 N N . VAL A 1 189 ? 1.154 23.670 -22.375 1.00 25.60 189 VAL A N 1
ATOM 1398 C CA . VAL A 1 189 ? -0.009 24.364 -21.876 1.00 22.68 189 VAL A CA 1
ATOM 1399 C C . VAL A 1 189 ? 0.259 24.878 -20.461 1.00 26.94 189 VAL A C 1
ATOM 1400 O O . VAL A 1 189 ? 0.986 24.245 -19.685 1.00 28.61 189 VAL A O 1
ATOM 1404 N N . ALA A 1 190 ? -0.372 26.005 -20.132 1.00 26.09 190 ALA A N 1
ATOM 1405 C CA . ALA A 1 190 ? -0.188 26.680 -18.849 1.00 27.94 190 ALA A CA 1
ATOM 1406 C C . ALA A 1 190 ? -1.158 27.846 -18.785 1.00 27.32 190 ALA A C 1
ATOM 1407 O O . ALA A 1 190 ? -1.698 28.246 -19.814 1.00 27.05 190 ALA A O 1
ATOM 1409 N N . THR A 1 191 ? -1.382 28.354 -17.574 1.00 26.42 191 THR A N 1
ATOM 1410 C CA . THR A 1 191 ? -2.209 29.526 -17.335 1.00 28.78 191 THR A CA 1
ATOM 1411 C C . THR A 1 191 ? -1.278 30.695 -17.159 1.00 28.09 191 THR A C 1
ATOM 1412 O O . THR A 1 191 ? -0.359 30.632 -16.347 1.00 33.17 191 THR A O 1
ATOM 1416 N N . ILE A 1 192 ? -1.522 31.736 -17.939 1.00 24.60 192 ILE A N 1
ATOM 1417 C CA . ILE A 1 192 ? -0.683 32.909 -18.018 1.00 27.93 192 ILE A CA 1
ATOM 1418 C C . ILE A 1 192 ? -1.469 34.167 -17.592 1.00 32.66 192 ILE A C 1
ATOM 1419 O O . ILE A 1 192 ? -2.578 34.387 -18.092 1.00 31.11 192 ILE A O 1
ATOM 1424 N N . ARG A 1 193 ? -0.909 34.970 -16.675 1.00 29.99 193 ARG A N 1
ATOM 1425 C CA . ARG A 1 193 ? -1.464 36.279 -16.356 1.00 30.44 193 ARG A CA 1
ATOM 1426 C C . ARG A 1 193 ? -0.751 37.321 -17.214 1.00 32.39 193 ARG A C 1
ATOM 1427 O O . ARG A 1 193 ? 0.496 37.340 -17.273 1.00 33.29 193 ARG A O 1
ATOM 1435 N N . THR A 1 194 ? -1.526 38.168 -17.890 1.00 30.34 194 THR A N 1
ATOM 1436 C CA . THR A 1 194 ? -0.950 39.191 -18.774 1.00 28.78 194 THR A CA 1
ATOM 1437 C C . THR A 1 194 ? -1.186 40.596 -18.213 1.00 29.26 194 THR A C 1
ATOM 1438 O O . THR A 1 194 ? -2.172 40.858 -17.501 1.00 33.39 194 THR A O 1
ATOM 1442 N N . GLU A 1 195 ? -0.279 41.504 -18.562 1.00 32.14 195 GLU A N 1
ATOM 1443 C CA . GLU A 1 195 ? -0.409 42.922 -18.211 1.00 32.09 195 GLU A CA 1
ATOM 1444 C C . GLU A 1 195 ? -1.681 43.540 -18.754 1.00 34.17 195 GLU A C 1
ATOM 1445 O O . GLU A 1 195 ? -2.383 44.230 -18.030 1.00 34.37 195 GLU A O 1
ATOM 1451 N N . GLU A 1 196 ? -1.946 43.339 -20.045 1.00 33.04 196 GLU A N 1
ATOM 1452 C CA . GLU A 1 196 ? -3.146 43.861 -20.675 1.00 32.64 196 GLU A CA 1
ATOM 1453 C C . GLU A 1 196 ? -4.271 42.832 -20.570 1.00 34.38 196 GLU A C 1
ATOM 1454 O O . GLU A 1 196 ? -4.004 41.636 -20.669 1.00 36.42 196 GLU A O 1
ATOM 1460 N N . PRO A 1 197 ? -5.532 43.297 -20.433 1.00 33.73 197 PRO A N 1
ATOM 1461 C CA . PRO A 1 197 ? -6.677 42.386 -20.420 1.00 29.63 197 PRO A CA 1
ATOM 1462 C C . PRO A 1 197 ? -6.893 41.698 -21.773 1.00 27.04 197 PRO A C 1
ATOM 1463 O O . PRO A 1 197 ? -6.613 42.311 -22.791 1.00 30.59 197 PRO A O 1
ATOM 1467 N N . HIS A 1 198 ? -7.393 40.468 -21.816 1.00 26.76 198 HIS A N 1
ATOM 1468 C CA . HIS A 1 198 ? -7.567 39.830 -23.133 1.00 26.09 198 HIS A CA 1
ATOM 1469 C C . HIS A 1 198 ? -8.850 40.300 -23.850 1.00 26.19 198 HIS A C 1
ATOM 1470 O O . HIS A 1 198 ? -8.975 40.106 -25.059 1.00 28.41 198 HIS A O 1
ATOM 1477 N N . ASP A 1 199 ? -9.764 40.951 -23.121 1.00 25.78 199 ASP A N 1
ATOM 1478 C CA . ASP A 1 199 ? -11.050 41.447 -23.682 1.00 26.52 199 ASP A CA 1
ATOM 1479 C C . ASP A 1 199 ? -11.869 40.349 -24.381 1.00 29.39 199 ASP A C 1
ATOM 1480 O O . ASP A 1 199 ? -12.629 40.592 -25.313 1.00 29.41 199 ASP A O 1
ATOM 1485 N N . ALA A 1 200 ? -11.803 39.155 -23.818 1.00 24.14 200 ALA A N 1
ATOM 1486 C CA . ALA A 1 200 ? -12.525 38.011 -24.340 1.00 26.55 200 ALA A CA 1
ATOM 1487 C C . ALA A 1 200 ? -12.301 37.736 -25.840 1.00 25.43 200 ALA A C 1
ATOM 1488 O O . ALA A 1 200 ? -13.218 37.347 -26.560 1.00 25.55 200 ALA A O 1
ATOM 1490 N N . VAL A 1 201 ? -11.072 37.977 -26.280 1.00 26.19 201 VAL A N 1
ATOM 1491 C CA . VAL A 1 201 ? -10.633 37.664 -27.618 1.00 23.94 201 VAL A CA 1
ATOM 1492 C C . VAL A 1 201 ? -9.700 36.441 -27.574 1.00 26.32 201 VAL A C 1
ATOM 1493 O O . VAL A 1 201 ? -8.746 36.427 -26.799 1.00 26.39 201 VAL A O 1
ATOM 1497 N N . ALA A 1 202 ? -9.999 35.413 -28.360 1.00 26.24 202 ALA A N 1
ATOM 1498 C CA . ALA A 1 202 ? -9.065 34.302 -28.556 1.00 24.56 202 ALA A CA 1
ATOM 1499 C C . ALA A 1 202 ? -8.002 34.732 -29.561 1.00 23.37 202 ALA A C 1
ATOM 1500 O O . ALA A 1 202 ? -8.338 35.247 -30.664 1.00 25.46 202 ALA A O 1
ATOM 1502 N N . ARG A 1 203 ? -6.743 34.548 -29.199 1.00 22.07 203 ARG A N 1
ATOM 1503 C CA . ARG A 1 203 ? -5.645 34.996 -30.052 1.00 24.12 203 ARG A CA 1
ATOM 1504 C C . ARG A 1 203 ? -4.715 33.870 -30.385 1.00 25.25 203 ARG A C 1
ATOM 1505 O O . ARG A 1 203 ? -4.478 32.990 -29.567 1.00 26.92 203 ARG A O 1
ATOM 1513 N N . GLN A 1 204 ? -4.161 33.917 -31.589 1.00 26.15 204 GLN A N 1
ATOM 1514 C CA . GLN A 1 204 ? -3.200 32.920 -31.985 1.00 27.27 204 GLN A CA 1
ATOM 1515 C C . GLN A 1 204 ? -2.198 33.458 -32.961 1.00 27.05 204 GLN A C 1
ATOM 1516 O O . GLN A 1 204 ? -2.592 34.127 -33.925 1.00 26.71 204 GLN A O 1
ATOM 1522 N N . VAL A 1 205 ? -0.920 33.156 -32.734 1.00 24.22 205 VAL A N 1
ATOM 1523 C CA . VAL A 1 205 ? 0.108 33.498 -33.703 1.00 27.36 205 VAL A CA 1
ATOM 1524 C C . VAL A 1 205 ? 0.708 32.223 -34.322 1.00 30.49 205 VAL A C 1
ATOM 1525 O O . VAL A 1 205 ? 1.057 31.288 -33.608 1.00 28.55 205 VAL A O 1
ATOM 1529 N N . PHE A 1 206 ? 0.849 32.208 -35.646 1.00 28.78 206 PHE A N 1
ATOM 1530 C CA . PHE A 1 206 ? 1.556 31.121 -36.335 1.00 30.52 206 PHE A CA 1
ATOM 1531 C C . PHE A 1 206 ? 3.058 31.363 -36.329 1.00 31.77 206 PHE A C 1
ATOM 1532 O O . PHE A 1 206 ? 3.504 32.498 -36.477 1.00 30.28 206 PHE A O 1
ATOM 1540 N N . HIS A 1 207 ? 3.841 30.304 -36.178 1.00 27.10 207 HIS A N 1
ATOM 1541 C CA . HIS A 1 207 ? 5.304 30.438 -36.180 1.00 30.71 207 HIS A CA 1
ATOM 1542 C C . HIS A 1 207 ? 5.964 29.164 -36.737 1.00 29.39 207 HIS A C 1
ATOM 1543 O O . HIS A 1 207 ? 5.275 28.216 -37.096 1.00 29.78 207 HIS A O 1
ATOM 1550 N N . GLY A 1 208 ? 7.286 29.150 -36.820 1.00 32.85 208 GLY A N 1
ATOM 1551 C CA . GLY A 1 208 ? 8.021 28.079 -37.467 1.00 35.49 208 GLY A CA 1
ATOM 1552 C C . GLY A 1 208 ? 7.813 26.694 -36.878 1.00 35.48 208 GLY A C 1
ATOM 1553 O O . GLY A 1 208 ? 8.047 25.698 -37.568 1.00 37.94 208 GLY A O 1
ATOM 1554 N N . GLU A 1 209 ? 7.402 26.630 -35.614 1.00 30.81 209 GLU A N 1
ATOM 1555 C CA . GLU A 1 209 ? 7.126 25.359 -34.962 1.00 32.37 209 GLU A CA 1
ATOM 1556 C C . GLU A 1 209 ? 5.638 25.211 -34.608 1.00 31.52 209 GLU A C 1
ATOM 1557 O O . GLU A 1 209 ? 5.278 24.468 -33.688 1.00 34.14 209 GLU A O 1
ATOM 1563 N N . GLY A 1 210 ? 4.783 25.907 -35.361 1.00 27.60 210 GLY A N 1
ATOM 1564 C CA . GLY A 1 210 ? 3.346 25.673 -35.335 1.00 22.93 210 GLY A CA 1
ATOM 1565 C C . GLY A 1 210 ? 2.525 26.890 -34.920 1.00 25.82 210 GLY A C 1
ATOM 1566 O O . GLY A 1 210 ? 2.390 27.872 -35.676 1.00 24.91 210 GLY A O 1
ATOM 1567 N N . ILE A 1 211 ? 1.992 26.828 -33.712 1.00 23.62 211 ILE A N 1
ATOM 1568 C CA . ILE A 1 211 ? 1.100 27.877 -33.201 1.00 24.04 211 ILE A CA 1
ATOM 1569 C C . ILE A 1 211 ? 1.426 28.245 -31.772 1.00 25.00 211 ILE A C 1
ATOM 1570 O O . ILE A 1 211 ? 2.077 27.494 -31.048 1.00 26.28 211 ILE A O 1
ATOM 1575 N N . LEU A 1 212 ? 0.933 29.417 -31.381 1.00 23.64 212 LEU A N 1
ATOM 1576 C CA . LEU A 1 212 ? 0.883 29.833 -30.010 1.00 24.34 212 LEU A CA 1
ATOM 1577 C C . LEU A 1 212 ? -0.462 30.511 -29.808 1.00 26.76 212 LEU A C 1
ATOM 1578 O O . LEU A 1 212 ? -0.699 31.615 -30.360 1.00 25.83 212 LEU A O 1
ATOM 1583 N N . ALA A 1 213 ? -1.330 29.874 -29.030 1.00 20.90 213 ALA A N 1
ATOM 1584 C CA . ALA A 1 213 ? -2.679 30.395 -28.807 1.00 25.18 213 ALA A CA 1
ATOM 1585 C C . ALA A 1 213 ? -2.860 30.836 -27.379 1.00 25.81 213 ALA A C 1
ATOM 1586 O O . ALA A 1 213 ? -2.380 30.176 -26.472 1.00 23.77 213 ALA A O 1
ATOM 1588 N N . PHE A 1 214 ? -3.545 31.961 -27.199 1.00 24.43 214 PHE A N 1
ATOM 1589 C CA . PHE A 1 214 ? -3.957 32.455 -25.882 1.00 25.15 214 PHE A CA 1
ATOM 1590 C C . PHE A 1 214 ? -5.495 32.379 -25.811 1.00 26.31 214 PHE A C 1
ATOM 1591 O O . PHE A 1 214 ? -6.164 33.133 -26.486 1.00 30.35 214 PHE A O 1
ATOM 1599 N N . LEU A 1 215 ? -6.007 31.435 -25.032 1.00 22.99 215 LEU A N 1
ATOM 1600 C CA . LEU A 1 215 ? -7.433 31.172 -24.850 1.00 21.84 215 LEU A CA 1
ATOM 1601 C C . LEU A 1 215 ? -7.924 31.870 -23.578 1.00 25.75 215 LEU A C 1
ATOM 1602 O O . LEU A 1 215 ? -7.503 31.531 -22.456 1.00 24.28 215 LEU A O 1
ATOM 1607 N N . PRO A 1 216 ? -8.825 32.850 -23.743 1.00 26.86 216 PRO A N 1
ATOM 1608 C CA . PRO A 1 216 ? -9.194 33.686 -22.596 1.00 24.02 216 PRO A CA 1
ATOM 1609 C C . PRO A 1 216 ? -10.020 32.968 -21.548 1.00 26.13 216 PRO A C 1
ATOM 1610 O O . PRO A 1 216 ? -11.001 32.319 -21.860 1.00 25.81 216 PRO A O 1
ATOM 1614 N N . LEU A 1 217 ? -9.644 33.149 -20.296 1.00 26.39 217 LEU A N 1
ATOM 1615 C CA . LEU A 1 217 ? -10.392 32.608 -19.187 1.00 27.85 217 LEU A CA 1
ATOM 1616 C C . LEU A 1 217 ? -11.292 33.672 -18.587 1.00 28.84 217 LEU A C 1
ATOM 1617 O O . LEU A 1 217 ? -11.296 34.822 -19.041 1.00 28.53 217 LEU A O 1
ATOM 1622 N N . SER A 1 218 ? -12.049 33.307 -17.557 1.00 29.79 218 SER A N 1
ATOM 1623 C CA . SER A 1 218 ? -12.962 34.245 -16.903 1.00 30.53 218 SER A CA 1
ATOM 1624 C C . SER A 1 218 ? -12.277 35.473 -16.331 1.00 33.90 218 SER A C 1
ATOM 1625 O O . SER A 1 218 ? -12.737 36.587 -16.503 1.00 28.97 218 SER A O 1
ATOM 1628 N N . ASP A 1 219 ? -11.209 35.260 -15.584 1.00 34.06 219 ASP A N 1
ATOM 1629 C CA . ASP A 1 219 ? -10.431 3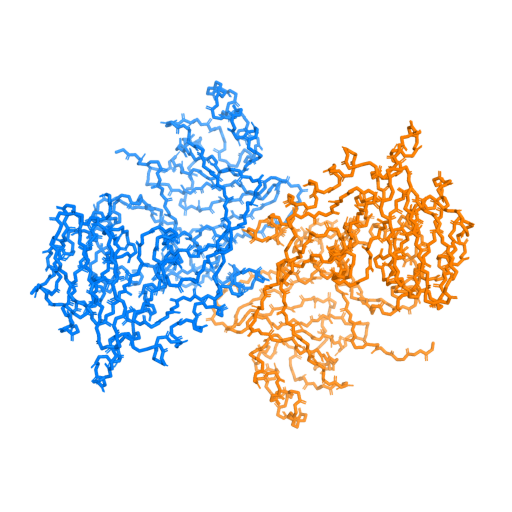6.376 -15.068 1.00 32.00 219 ASP A CA 1
ATOM 1630 C C . ASP A 1 219 ? -9.935 37.171 -16.260 1.00 28.92 219 ASP A C 1
ATOM 1631 O O . ASP A 1 219 ? -9.330 36.587 -17.166 1.00 29.91 219 ASP A O 1
ATOM 1636 N N . PRO A 1 220 ? -10.172 38.501 -16.265 1.00 29.93 220 PRO A N 1
ATOM 1637 C CA . PRO A 1 220 ? -9.878 39.369 -17.416 1.00 28.99 220 PRO A CA 1
ATOM 1638 C C . PRO A 1 220 ? -8.420 39.388 -17.838 1.00 28.67 220 PRO A C 1
ATOM 1639 O O . PRO A 1 220 ? -8.122 39.833 -18.946 1.00 30.46 220 PRO A O 1
ATOM 1643 N N . HIS A 1 221 ? -7.532 38.905 -16.973 1.00 29.60 221 HIS A N 1
ATOM 1644 C CA . HIS A 1 221 ? -6.102 38.911 -17.264 1.00 29.84 221 HIS A CA 1
ATOM 1645 C C . HIS A 1 221 ? -5.460 37.522 -17.321 1.00 29.49 221 HIS A C 1
ATOM 1646 O O . HIS A 1 221 ? -4.231 37.417 -17.326 1.00 29.75 221 HIS A O 1
ATOM 1653 N N . LEU A 1 222 ? -6.278 36.474 -17.328 1.00 28.96 222 LEU A N 1
ATOM 1654 C CA . LEU A 1 222 ? -5.777 35.106 -17.480 1.00 29.03 222 LEU A CA 1
ATOM 1655 C C . LEU A 1 222 ? -6.189 34.492 -18.791 1.00 29.60 222 LEU A C 1
ATOM 1656 O O . LEU A 1 222 ? -7.357 34.568 -19.212 1.00 24.66 222 LEU A O 1
ATOM 1661 N N . CYS A 1 223 ? -5.198 33.836 -19.393 1.00 27.86 223 CYS A N 1
ATOM 1662 C CA . CYS A 1 223 ? -5.381 33.013 -20.557 1.00 29.50 223 CYS A CA 1
ATOM 1663 C C . CYS A 1 223 ? -4.765 31.625 -20.287 1.00 29.82 223 CYS A C 1
ATOM 1664 O O . CYS A 1 223 ? -3.795 31.491 -19.514 1.00 30.68 223 CYS A O 1
ATOM 1667 N N . SER A 1 224 ? -5.355 30.617 -20.910 1.00 25.29 224 SER A N 1
ATOM 1668 C CA . SER A 1 224 ? -4.751 29.293 -21.040 1.00 25.64 224 SER A CA 1
ATOM 1669 C C . SER A 1 224 ? -4.080 29.211 -22.404 1.00 24.21 224 SER A C 1
ATOM 1670 O O . SER A 1 224 ? -4.720 29.547 -23.405 1.00 22.25 224 SER A O 1
ATOM 1673 N N . ILE A 1 225 ? -2.804 28.800 -22.445 1.00 23.06 225 ILE A N 1
ATOM 1674 C CA . ILE A 1 225 ? -2.110 28.775 -23.707 1.00 22.67 225 ILE A CA 1
ATOM 1675 C C . ILE A 1 225 ? -1.950 27.375 -24.279 1.00 23.43 225 ILE A C 1
ATOM 1676 O O . ILE A 1 225 ? -1.973 26.372 -23.571 1.00 23.79 225 ILE A O 1
ATOM 1681 N N . VAL A 1 226 ? -1.796 27.351 -25.593 1.00 24.87 226 VAL A N 1
ATOM 1682 C CA . VAL A 1 226 ? -1.324 26.193 -26.321 1.00 26.05 226 VAL A CA 1
ATOM 1683 C C . VAL A 1 226 ? -0.143 26.636 -27.165 1.00 25.32 226 VAL A C 1
ATOM 1684 O O . VAL A 1 226 ? -0.309 27.358 -28.157 1.00 27.41 226 VAL A O 1
ATOM 1688 N N . TRP A 1 227 ? 1.048 26.226 -26.758 1.00 25.95 227 TRP A N 1
ATOM 1689 C CA . TRP A 1 227 ? 2.288 26.634 -27.431 1.00 25.61 227 TRP A CA 1
ATOM 1690 C C . TRP A 1 227 ? 2.903 25.407 -28.054 1.00 28.15 227 TRP A C 1
ATOM 1691 O O . TRP A 1 227 ? 3.440 24.596 -27.329 1.00 31.14 227 TRP A O 1
ATOM 1702 N N . SER A 1 228 ? 2.812 25.231 -29.366 1.00 27.45 228 SER A N 1
ATOM 1703 C CA . SER A 1 228 ? 3.462 24.087 -29.965 1.00 28.89 228 SER A CA 1
ATOM 1704 C C . SER A 1 228 ? 4.917 24.455 -30.226 1.00 31.99 228 SER A C 1
ATOM 1705 O O . SER A 1 228 ? 5.244 25.584 -30.611 1.00 27.67 228 SER A O 1
ATOM 1708 N N . LEU A 1 229 ? 5.778 23.478 -29.977 1.00 27.26 229 LEU A N 1
ATOM 1709 C CA . LEU A 1 229 ? 7.226 23.619 -30.015 1.00 29.69 229 LEU A CA 1
ATOM 1710 C C . LEU A 1 229 ? 7.853 22.288 -30.447 1.00 32.18 229 LEU A C 1
ATOM 1711 O O . LEU A 1 229 ? 7.192 21.252 -30.404 1.00 29.24 229 LEU A O 1
ATOM 1716 N N . SER A 1 230 ? 9.120 22.317 -30.859 1.00 32.42 230 SER A N 1
ATOM 1717 C CA . SER A 1 230 ? 9.898 21.104 -30.975 1.00 37.41 230 SER A CA 1
ATOM 1718 C C . SER A 1 230 ? 9.865 20.364 -29.635 1.00 38.38 230 SER A C 1
ATOM 1719 O O . SER A 1 230 ? 9.699 20.987 -28.587 1.00 35.97 230 SER A O 1
ATOM 1722 N N . PRO A 1 231 ? 9.988 19.034 -29.656 1.00 38.70 231 PRO A N 1
ATOM 1723 C CA . PRO A 1 231 ? 9.995 18.339 -28.360 1.00 38.64 231 PRO A CA 1
ATOM 1724 C C . PRO A 1 231 ? 11.124 18.829 -27.441 1.00 38.01 231 PRO A C 1
ATOM 1725 O O . PRO A 1 231 ? 10.902 18.989 -26.248 1.00 36.37 231 PRO A O 1
ATOM 1729 N N . GLU A 1 232 ? 12.281 19.149 -28.014 1.00 34.05 232 GLU A N 1
ATOM 1730 C CA . GLU A 1 232 ? 13.418 19.632 -27.255 1.00 38.22 232 GLU A CA 1
ATOM 1731 C C . GLU A 1 232 ? 13.115 21.000 -26.682 1.00 40.84 232 GLU A C 1
ATOM 1732 O O . GLU A 1 232 ? 13.389 21.240 -25.520 1.00 43.06 232 GLU A O 1
ATOM 1738 N N . GLU A 1 233 ? 12.551 21.898 -27.481 1.00 39.16 233 GLU A N 1
ATOM 1739 C CA . GLU A 1 233 ? 12.277 23.262 -26.986 1.00 42.07 233 GLU A CA 1
ATOM 1740 C C . GLU A 1 233 ? 11.127 23.273 -25.971 1.00 38.51 233 GLU A C 1
ATOM 1741 O O . GLU A 1 233 ? 11.124 24.095 -25.042 1.00 39.88 233 GLU A O 1
ATOM 1747 N N . ALA A 1 234 ? 10.155 22.378 -26.155 1.00 32.37 234 ALA A N 1
ATOM 1748 C CA . ALA A 1 234 ? 9.043 22.268 -25.225 1.00 34.96 234 ALA A CA 1
ATOM 1749 C C . ALA A 1 234 ? 9.572 21.844 -23.869 1.00 40.84 234 ALA A C 1
ATOM 1750 O O . ALA A 1 234 ? 9.175 22.400 -22.840 1.00 41.34 234 ALA A O 1
ATOM 1752 N N . GLN A 1 235 ? 10.499 20.889 -23.875 1.00 37.47 235 GLN A N 1
ATOM 1753 C CA . GLN A 1 235 ? 11.166 20.472 -22.646 1.00 43.16 235 GLN A CA 1
ATOM 1754 C C . GLN A 1 235 ? 11.932 21.625 -21.995 1.00 41.95 235 GLN A C 1
ATOM 1755 O O . GLN A 1 235 ? 11.850 21.829 -20.786 1.00 47.93 235 GLN A O 1
ATOM 1761 N N A ARG A 1 236 ? 12.676 22.369 -22.804 0.46 38.31 236 ARG A N 1
ATOM 1762 N N B ARG A 1 236 ? 12.675 22.387 -22.790 0.54 38.72 236 ARG A N 1
ATOM 1763 C CA A ARG A 1 236 ? 13.408 23.530 -22.321 0.46 40.13 236 ARG A CA 1
ATOM 1764 C CA B ARG A 1 236 ? 13.435 23.501 -22.241 0.54 40.14 236 ARG A CA 1
ATOM 1765 C C A ARG A 1 236 ? 12.468 24.488 -21.608 0.46 38.65 236 ARG A C 1
ATOM 1766 C C B ARG A 1 236 ? 12.502 24.547 -21.626 0.54 38.73 236 ARG A C 1
ATOM 1767 O O A ARG A 1 236 ? 12.718 24.913 -20.482 0.46 38.03 236 ARG A O 1
ATOM 1768 O O B ARG A 1 236 ? 12.792 25.089 -20.561 0.54 37.86 236 ARG A O 1
ATOM 1783 N N . MET A 1 237 ? 11.382 24.829 -22.287 1.00 39.96 237 MET A N 1
ATOM 1784 C CA . MET A 1 237 ? 10.431 25.821 -21.768 1.00 38.36 237 MET A CA 1
ATOM 1785 C C . MET A 1 237 ? 9.712 25.308 -20.519 1.00 40.11 237 MET A C 1
ATOM 1786 O O . MET A 1 237 ? 9.426 26.090 -19.601 1.00 43.37 237 MET A O 1
ATOM 1791 N N . GLN A 1 238 ? 9.460 24.005 -20.461 1.00 38.31 238 GLN A N 1
ATOM 1792 C CA . GLN A 1 238 ? 8.827 23.427 -19.285 1.00 39.29 238 GLN A CA 1
ATOM 1793 C C . GLN A 1 238 ? 9.749 23.516 -18.082 1.00 43.23 238 GLN A C 1
ATOM 1794 O O . GLN A 1 238 ? 9.296 23.744 -16.958 1.00 47.01 238 GLN A O 1
ATOM 1800 N N . GLN A 1 239 ? 11.047 23.360 -18.318 1.00 43.81 239 GLN A N 1
ATOM 1801 C CA . GLN A 1 239 ? 12.007 23.333 -17.224 1.00 45.39 239 GLN A CA 1
ATOM 1802 C C . GLN A 1 239 ? 12.684 24.654 -16.953 1.00 44.86 239 GLN A C 1
ATOM 1803 O O . GLN A 1 239 ? 13.451 24.763 -16.008 1.00 45.91 239 GLN A O 1
ATOM 1809 N N . ALA A 1 240 ? 12.436 25.668 -17.761 1.00 39.58 240 ALA A N 1
ATOM 1810 C CA . ALA A 1 240 ? 13.141 26.922 -17.571 1.00 42.58 240 ALA A CA 1
ATOM 1811 C C . ALA A 1 240 ? 12.670 27.603 -16.289 1.00 45.06 240 ALA A C 1
ATOM 1812 O O . ALA A 1 240 ? 11.581 27.321 -15.797 1.00 45.86 240 ALA A O 1
ATOM 1814 N N . SER A 1 241 ? 13.481 28.509 -15.756 1.00 41.74 241 SER A N 1
ATOM 1815 C CA . SER A 1 241 ? 13.037 29.362 -14.685 1.00 42.51 241 SER A CA 1
ATOM 1816 C C . SER A 1 241 ? 11.765 30.108 -15.159 1.00 43.21 241 SER A C 1
ATOM 1817 O O . SER A 1 241 ? 11.501 30.238 -16.358 1.00 41.20 241 SER A O 1
ATOM 1820 N N . GLU A 1 242 ? 10.950 30.578 -14.238 1.00 46.13 242 GLU A N 1
ATOM 1821 C CA . GLU A 1 242 ? 9.791 31.340 -14.663 1.00 44.76 242 GLU A CA 1
ATOM 1822 C C . GLU A 1 242 ? 10.220 32.612 -15.410 1.00 42.24 242 GLU A C 1
ATOM 1823 O O . GLU A 1 242 ? 9.617 32.958 -16.407 1.00 43.51 242 GLU A O 1
ATOM 1829 N N . ASP A 1 243 ? 11.310 33.265 -15.007 1.00 42.29 243 ASP A N 1
ATOM 1830 C CA . ASP A 1 243 ? 11.716 34.496 -15.713 1.00 47.58 243 ASP A CA 1
ATOM 1831 C C . ASP A 1 243 ? 12.101 34.205 -17.188 1.00 42.90 243 ASP A C 1
ATOM 1832 O O . ASP A 1 243 ? 11.686 34.939 -18.096 1.00 43.36 243 ASP A O 1
ATOM 1837 N N . GLU A 1 244 ? 12.877 33.148 -17.427 1.00 41.48 244 GLU A N 1
ATOM 1838 C CA . GLU A 1 244 ? 13.229 32.773 -18.799 1.00 43.98 244 GLU A CA 1
ATOM 1839 C C . GLU A 1 244 ? 11.985 32.416 -19.605 1.00 41.58 244 GLU A C 1
ATOM 1840 O O . GLU A 1 244 ? 11.813 32.868 -20.751 1.00 40.99 244 GLU A O 1
ATOM 1846 N N . PHE A 1 245 ? 11.104 31.625 -19.014 1.00 42.09 245 PHE A N 1
ATOM 1847 C CA . PHE A 1 245 ? 9.863 31.240 -19.707 1.00 39.15 245 PHE A CA 1
ATOM 1848 C C . PHE A 1 245 ? 9.024 32.465 -20.057 1.00 36.71 245 PHE A C 1
ATOM 1849 O O . PHE A 1 245 ? 8.578 32.648 -21.194 1.00 34.67 245 PHE A O 1
ATOM 1857 N N . ASN A 1 246 ? 8.799 33.317 -19.063 1.00 40.41 246 ASN A N 1
ATOM 1858 C CA . ASN A 1 246 ? 7.941 34.476 -19.257 1.00 35.67 246 ASN A CA 1
ATOM 1859 C C . ASN A 1 246 ? 8.452 35.388 -20.358 1.00 37.36 246 ASN A C 1
ATOM 1860 O O . ASN A 1 246 ? 7.676 35.959 -21.110 1.00 33.93 246 ASN A O 1
ATOM 1865 N N . ARG A 1 247 ? 9.776 35.496 -20.455 1.00 42.59 247 ARG A N 1
ATOM 1866 C CA . ARG A 1 247 ? 10.416 36.340 -21.450 1.00 42.85 247 ARG A CA 1
ATOM 1867 C C . ARG A 1 247 ? 10.301 35.702 -22.845 1.00 39.89 247 ARG A C 1
ATOM 1868 O O . ARG A 1 247 ? 10.069 36.370 -23.839 1.00 36.93 247 ARG A O 1
ATOM 1876 N N . ALA A 1 248 ? 10.496 34.398 -22.919 1.00 38.60 248 ALA A N 1
ATOM 1877 C CA . ALA A 1 248 ? 10.418 33.714 -24.195 1.00 38.07 248 ALA A CA 1
ATOM 1878 C C . ALA A 1 248 ? 8.993 33.779 -24.742 1.00 35.67 248 ALA A C 1
ATOM 1879 O O . ALA A 1 248 ? 8.759 34.013 -25.934 1.00 38.30 248 ALA A O 1
ATOM 1881 N N . LEU A 1 249 ? 8.040 33.558 -23.860 1.00 31.67 249 LEU A N 1
ATOM 1882 C CA . LEU A 1 249 ? 6.631 33.598 -24.244 1.00 30.93 249 LEU A CA 1
ATOM 1883 C C . LEU A 1 249 ? 6.234 34.954 -24.791 1.00 32.77 249 LEU A C 1
ATOM 1884 O O . LEU A 1 249 ? 5.621 35.033 -25.838 1.00 30.06 249 LEU A O 1
ATOM 1889 N N . ASN A 1 250 ? 6.617 36.016 -24.078 1.00 36.15 250 ASN A N 1
ATOM 1890 C CA . ASN A 1 250 ? 6.273 37.383 -24.458 1.00 35.25 250 ASN A CA 1
ATOM 1891 C C . ASN A 1 250 ? 6.784 37.699 -25.838 1.00 35.31 250 ASN A C 1
ATOM 1892 O O . ASN A 1 250 ? 6.075 38.316 -26.640 1.00 32.00 250 ASN A O 1
ATOM 1897 N N . ILE A 1 251 ? 8.012 37.257 -26.114 1.00 35.31 251 ILE A N 1
ATOM 1898 C CA . ILE A 1 251 ? 8.615 37.474 -27.423 1.00 36.82 251 ILE A CA 1
ATOM 1899 C C . ILE A 1 251 ? 7.875 36.661 -28.479 1.00 35.37 251 ILE A C 1
ATOM 1900 O O . ILE A 1 251 ? 7.590 37.154 -29.563 1.00 35.09 251 ILE A O 1
ATOM 1905 N N . ALA A 1 252 ? 7.583 35.406 -28.167 1.00 30.49 252 ALA A N 1
ATOM 1906 C CA . ALA A 1 252 ? 6.838 34.540 -29.077 1.00 30.26 252 ALA A CA 1
ATOM 1907 C C . ALA A 1 252 ? 5.461 35.109 -29.383 1.00 31.00 252 ALA A C 1
ATOM 1908 O O . ALA A 1 252 ? 4.956 34.915 -30.462 1.00 33.06 252 ALA A O 1
ATOM 1910 N N . PHE A 1 253 ? 4.864 35.814 -28.422 1.00 30.30 253 PHE A N 1
ATOM 1911 C CA . PHE A 1 253 ? 3.546 36.402 -28.602 1.00 28.90 253 PHE A CA 1
ATOM 1912 C C . PHE A 1 253 ? 3.619 37.861 -29.082 1.00 32.51 253 PHE A C 1
ATOM 1913 O O . PHE A 1 253 ? 2.609 38.536 -29.107 1.00 27.92 253 PHE A O 1
ATOM 1921 N N . ASP A 1 254 ? 4.808 38.332 -29.475 1.00 36.38 254 ASP A N 1
ATOM 1922 C CA . ASP A 1 254 ? 4.979 39.685 -30.004 1.00 38.37 254 ASP A CA 1
ATOM 1923 C C . ASP A 1 254 ? 4.504 40.757 -29.011 1.00 36.38 254 ASP A C 1
ATOM 1924 O O . ASP A 1 254 ? 4.034 41.822 -29.407 1.00 35.46 254 ASP A O 1
ATOM 1929 N N . ASN A 1 255 ? 4.617 40.463 -27.722 1.00 32.19 255 ASN A N 1
ATOM 1930 C CA . ASN A 1 255 ? 4.222 41.410 -26.680 1.00 29.70 255 ASN A CA 1
ATOM 1931 C C . ASN A 1 255 ? 2.774 41.854 -26.803 1.00 31.47 255 ASN A C 1
ATOM 1932 O O . ASN A 1 255 ? 2.394 42.937 -26.326 1.00 33.22 255 ASN A O 1
ATOM 1937 N N . ARG A 1 256 ? 1.933 41.021 -27.387 1.00 33.49 256 ARG A N 1
ATOM 1938 C CA . ARG A 1 256 ? 0.574 41.460 -27.727 1.00 33.89 256 ARG A CA 1
ATOM 1939 C C . ARG A 1 256 ? -0.286 41.844 -26.547 1.00 33.78 256 ARG A C 1
ATOM 1940 O O . ARG A 1 256 ? -1.127 42.735 -26.690 1.00 31.22 256 ARG A O 1
ATOM 1948 N N . LEU A 1 257 ? -0.063 41.218 -25.391 1.00 32.47 257 LEU A N 1
ATOM 1949 C CA . LEU A 1 257 ? -0.802 41.562 -24.187 1.00 32.76 257 LEU A CA 1
ATOM 1950 C C . LEU A 1 257 ? 0.183 42.028 -23.098 1.00 37.90 257 LEU A C 1
ATOM 1951 O O . LEU A 1 257 ? -0.110 41.973 -21.893 1.00 37.27 257 LEU A O 1
ATOM 1956 N N . GLY A 1 258 ? 1.327 42.559 -23.529 1.00 34.75 258 GLY A N 1
ATOM 1957 C CA . GLY A 1 258 ? 2.298 43.069 -22.581 1.00 34.24 258 GLY A CA 1
ATOM 1958 C C . GLY A 1 258 ? 2.998 41.937 -21.868 1.00 34.86 258 GLY A C 1
ATOM 1959 O O . GLY A 1 258 ? 3.003 40.806 -22.352 1.00 33.01 258 GLY A O 1
ATOM 1960 N N . LEU A 1 259 ? 3.559 42.238 -20.699 1.00 38.89 259 LEU A N 1
ATOM 1961 C CA . LEU A 1 259 ? 4.281 41.251 -19.910 1.00 39.65 259 LEU A CA 1
ATOM 1962 C C . LEU A 1 259 ? 3.411 40.063 -19.499 1.00 39.21 259 LEU A C 1
ATOM 1963 O O . LEU A 1 259 ? 2.272 40.244 -19.077 1.00 33.74 259 LEU A O 1
ATOM 1968 N N . CYS A 1 260 ? 4.014 38.878 -19.570 1.00 37.65 260 CYS A N 1
ATOM 1969 C CA . CYS A 1 260 ? 3.378 37.597 -19.267 1.00 36.50 260 CYS A CA 1
ATOM 1970 C C . CYS A 1 260 ? 4.040 37.003 -18.023 1.00 41.33 260 CYS A C 1
ATOM 1971 O O . CYS A 1 260 ? 5.273 37.061 -17.871 1.00 39.46 260 CYS A O 1
ATOM 1974 N N . LYS A 1 261 ? 3.209 36.426 -17.160 1.00 36.49 261 LYS A N 1
ATOM 1975 C CA . LYS A 1 261 ? 3.612 35.775 -15.924 1.00 40.05 261 LYS A CA 1
ATOM 1976 C C . LYS A 1 261 ? 2.914 34.430 -15.820 1.00 38.14 261 LYS A C 1
ATOM 1977 O O . LYS A 1 261 ? 1.688 34.390 -15.614 1.00 35.29 261 LYS A O 1
ATOM 1983 N N . VAL A 1 262 ? 3.666 33.337 -15.953 1.00 35.47 262 VAL A N 1
ATOM 1984 C CA . VAL A 1 262 ? 3.064 32.013 -15.812 1.00 36.07 262 VAL A CA 1
ATOM 1985 C C . VAL A 1 262 ? 2.597 31.864 -14.366 1.00 38.87 262 VAL A C 1
ATOM 1986 O O . VAL A 1 262 ? 3.273 32.336 -13.447 1.00 39.76 262 VAL A O 1
ATOM 1990 N N . GLU A 1 263 ? 1.421 31.263 -14.182 1.00 35.55 263 GLU A N 1
ATOM 1991 C CA . GLU A 1 263 ? 0.793 31.131 -12.874 1.00 38.48 263 GLU A CA 1
ATOM 1992 C C . GLU A 1 263 ? 0.378 29.721 -12.555 1.00 40.39 263 GLU A C 1
ATOM 1993 O O . GLU A 1 263 ? -0.290 29.514 -11.565 1.00 43.03 263 GLU A O 1
ATOM 1999 N N . SER A 1 264 ? 0.795 28.745 -13.352 1.00 37.21 264 SER A N 1
ATOM 2000 C CA . SER A 1 264 ? 0.473 27.362 -13.074 1.00 35.75 264 SER A CA 1
ATOM 2001 C C . SER A 1 264 ? 1.654 26.493 -13.431 1.00 38.68 264 SER A C 1
ATOM 2002 O O . SER A 1 264 ? 2.690 26.978 -13.897 1.00 38.53 264 SER A O 1
ATOM 2005 N N . ALA A 1 265 ? 1.479 25.203 -13.211 1.00 36.35 265 ALA A N 1
ATOM 2006 C CA . ALA A 1 265 ? 2.389 24.210 -13.753 1.00 40.06 265 ALA A CA 1
ATOM 2007 C C . ALA A 1 265 ? 2.450 24.330 -15.272 1.00 39.01 265 ALA A C 1
ATOM 2008 O O . ALA A 1 265 ? 1.464 24.676 -15.904 1.00 36.76 265 ALA A O 1
ATOM 2010 N N . ARG A 1 266 ? 3.590 23.997 -15.861 1.00 36.60 266 ARG A N 1
ATOM 2011 C CA . ARG A 1 266 ? 3.715 23.952 -17.314 1.00 32.46 266 ARG A CA 1
ATOM 2012 C C . ARG A 1 266 ? 3.689 22.490 -17.708 1.00 35.77 266 ARG A C 1
ATOM 2013 O O . ARG A 1 266 ? 4.523 21.717 -17.236 1.00 38.03 266 ARG A O 1
ATOM 2021 N N . GLN A 1 267 ? 2.700 22.088 -18.503 1.00 33.47 267 GLN A N 1
ATOM 2022 C CA . GLN A 1 267 ? 2.555 20.670 -18.898 1.00 37.68 267 GLN A CA 1
ATOM 2023 C C . GLN A 1 267 ? 2.787 20.534 -20.392 1.00 30.95 267 GLN A C 1
ATOM 2024 O O . GLN A 1 267 ? 2.392 21.383 -21.174 1.00 31.59 267 GLN A O 1
ATOM 2030 N N . VAL A 1 268 ? 3.386 19.433 -20.792 1.00 32.87 268 VAL A N 1
ATOM 2031 C CA . VAL A 1 268 ? 3.703 19.187 -22.189 1.00 31.01 268 VAL A CA 1
ATOM 2032 C C . VAL A 1 268 ? 3.056 17.884 -22.657 1.00 33.09 268 VAL A C 1
ATOM 2033 O O . VAL A 1 268 ? 3.091 16.897 -21.946 1.00 31.49 268 VAL A O 1
ATOM 2037 N N . PHE A 1 269 ? 2.498 17.857 -23.858 1.00 32.39 269 PHE A N 1
ATOM 2038 C CA . PHE A 1 269 ? 2.046 16.583 -24.396 1.00 36.94 269 PHE A CA 1
ATOM 2039 C C . PHE A 1 269 ? 2.227 16.517 -25.915 1.00 35.66 269 PHE A C 1
ATOM 2040 O O . PHE A 1 269 ? 2.341 17.551 -26.595 1.00 30.63 269 PHE A O 1
ATOM 2048 N N . PRO A 1 270 ? 2.295 15.296 -26.448 1.00 38.61 270 PRO A N 1
ATOM 2049 C CA . PRO A 1 270 ? 2.625 15.173 -27.865 1.00 34.32 270 PRO A CA 1
ATOM 2050 C C . PRO A 1 270 ? 1.433 15.478 -28.762 1.00 31.96 270 PRO A C 1
ATOM 2051 O O . PRO A 1 270 ? 0.290 15.323 -28.349 1.00 32.20 270 PRO A O 1
ATOM 2055 N N . LEU A 1 271 ? 1.721 15.959 -29.973 1.00 28.08 271 LEU A N 1
ATOM 2056 C CA . LEU A 1 271 ? 0.684 16.222 -30.970 1.00 25.45 271 LEU A CA 1
ATOM 2057 C C . LEU A 1 271 ? 0.750 15.105 -31.990 1.00 22.11 271 LEU A C 1
ATOM 2058 O O . LEU A 1 271 ? 1.826 14.743 -32.464 1.00 25.05 271 LEU A O 1
ATOM 2063 N N . THR A 1 272 ? -0.392 14.513 -32.282 1.00 24.95 272 THR A N 1
ATOM 2064 C CA . THR A 1 272 ? -0.438 13.362 -33.178 1.00 26.66 272 THR A CA 1
ATOM 2065 C C . THR A 1 272 ? -1.717 13.371 -33.979 1.00 24.42 272 THR A C 1
ATOM 2066 O O . THR A 1 272 ? -2.697 13.933 -33.575 1.00 24.87 272 THR A O 1
ATOM 2070 N N . GLY A 1 273 ? -1.668 12.710 -35.118 1.00 25.02 273 GLY A N 1
ATOM 2071 C CA . GLY A 1 273 ? -2.832 12.434 -35.901 1.00 24.50 273 GLY A CA 1
ATOM 2072 C C . GLY A 1 273 ? -3.178 10.947 -35.779 1.00 24.03 273 GLY A C 1
ATOM 2073 O O . GLY A 1 273 ? -2.317 10.105 -35.595 1.00 21.60 273 GLY A O 1
ATOM 2074 N N . ARG A 1 274 ? -4.471 10.655 -35.878 1.00 24.52 274 ARG A N 1
ATOM 2075 C CA . ARG A 1 274 ? -4.954 9.270 -35.881 1.00 28.23 274 ARG A CA 1
ATOM 2076 C C . ARG A 1 274 ? -6.010 9.183 -36.959 1.00 23.45 274 ARG A C 1
ATOM 2077 O O . ARG A 1 274 ? -7.025 9.858 -36.861 1.00 22.34 274 ARG A O 1
ATOM 2085 N N . TYR A 1 275 ? -5.742 8.383 -37.996 1.00 23.27 275 TYR A N 1
ATOM 2086 C CA . TYR A 1 275 ? -6.583 8.335 -39.191 1.00 24.64 275 TYR A CA 1
ATOM 2087 C C . TYR A 1 275 ? -7.233 6.947 -39.353 1.00 24.09 275 TYR A C 1
ATOM 2088 O O . TYR A 1 275 ? -6.546 5.936 -39.266 1.00 26.20 275 TYR A O 1
ATOM 2097 N N . ALA A 1 276 ? -8.526 6.930 -39.615 1.00 25.33 276 ALA A N 1
ATOM 2098 C CA . ALA A 1 276 ? -9.335 5.705 -39.679 1.00 27.34 276 ALA A CA 1
ATOM 2099 C C . ALA A 1 276 ? -9.839 5.379 -41.086 1.00 24.84 276 ALA A C 1
ATOM 2100 O O . ALA A 1 276 ? -10.512 6.192 -41.712 1.00 24.16 276 ALA A O 1
ATOM 2102 N N . ARG A 1 277 ? -9.561 4.171 -41.564 1.00 22.85 277 ARG A N 1
ATOM 2103 C CA . ARG A 1 277 ? -10.170 3.681 -42.785 1.00 25.01 277 ARG A CA 1
ATOM 2104 C C . ARG A 1 277 ? -11.574 3.151 -42.493 1.00 24.76 277 ARG A C 1
ATOM 2105 O O . ARG A 1 277 ? -12.406 3.091 -43.393 1.00 23.76 277 ARG A O 1
ATOM 2113 N N . GLN A 1 278 ? -11.832 2.818 -41.222 1.00 23.35 278 GLN A N 1
ATOM 2114 C CA . GLN A 1 278 ? -13.122 2.331 -40.774 1.00 23.01 278 GLN A CA 1
ATOM 2115 C C . GLN A 1 278 ? -13.560 3.000 -39.459 1.00 23.04 278 GLN A C 1
ATOM 2116 O O . GLN A 1 278 ? -12.755 3.209 -38.573 1.00 25.50 278 GLN A O 1
ATOM 2122 N N . PHE A 1 279 ? -14.847 3.342 -39.364 1.00 22.58 279 PHE A N 1
ATOM 2123 C CA . PHE A 1 279 ? -15.458 3.784 -38.119 1.00 24.66 279 PHE A CA 1
ATOM 2124 C C . PHE A 1 279 ? -16.518 2.813 -37.640 1.00 28.32 279 PHE A C 1
ATOM 2125 O O . PHE A 1 279 ? -17.136 3.028 -36.605 1.00 24.14 279 PHE A O 1
ATOM 2133 N N . ALA A 1 280 ? -16.733 1.751 -38.389 1.00 27.39 280 ALA A N 1
ATOM 2134 C CA . ALA A 1 280 ? -17.672 0.724 -37.961 1.00 27.07 280 ALA A CA 1
ATOM 2135 C C . ALA A 1 280 ? -17.334 -0.647 -38.541 1.00 28.05 280 ALA A C 1
ATOM 2136 O O . ALA A 1 280 ? -16.590 -0.757 -39.511 1.00 26.74 280 ALA A O 1
ATOM 2138 N N . SER A 1 281 ? -17.887 -1.678 -37.911 1.00 28.74 281 SER A N 1
ATOM 2139 C CA . SER A 1 281 ? -17.863 -3.025 -38.418 1.00 24.67 281 SER A CA 1
ATOM 2140 C C . SER A 1 281 ? -19.166 -3.710 -37.960 1.00 24.13 281 SER A C 1
ATOM 2141 O O . SER A 1 281 ? -20.129 -3.033 -37.557 1.00 24.98 281 SER A O 1
ATOM 2144 N N . HIS A 1 282 ? -19.207 -5.031 -38.049 1.00 23.64 282 HIS A N 1
ATOM 2145 C CA . HIS A 1 282 ? -20.350 -5.774 -37.557 1.00 25.23 282 HIS A CA 1
ATOM 2146 C C . HIS A 1 282 ? -20.551 -5.522 -36.071 1.00 29.36 282 HIS A C 1
ATOM 2147 O O . HIS A 1 282 ? -19.684 -5.858 -35.263 1.00 31.94 282 HIS A O 1
ATOM 2154 N N . ARG A 1 283 ? -21.695 -4.923 -35.725 1.00 27.05 283 ARG A N 1
ATOM 2155 C CA . ARG A 1 283 ? -22.078 -4.628 -34.342 1.00 26.22 283 ARG A CA 1
ATOM 2156 C C . ARG A 1 283 ? -21.038 -3.799 -33.589 1.00 25.13 283 ARG A C 1
ATOM 2157 O O . ARG A 1 283 ? -20.896 -3.927 -32.370 1.00 28.58 283 ARG A O 1
ATOM 2165 N N . LEU A 1 284 ? -20.343 -2.936 -34.319 1.00 23.14 284 LEU A N 1
ATOM 2166 C CA . LEU A 1 284 ? -19.354 -2.056 -33.730 1.00 26.45 284 LEU A CA 1
ATOM 2167 C C . LEU A 1 284 ? -19.343 -0.686 -34.423 1.00 22.02 284 LEU A C 1
ATOM 2168 O O . LEU A 1 284 ? -19.293 -0.600 -35.647 1.00 26.47 284 LEU A O 1
ATOM 2173 N N . ALA A 1 285 ? -19.368 0.367 -33.610 1.00 23.91 285 ALA A N 1
ATOM 2174 C CA . ALA A 1 285 ? -19.180 1.747 -34.091 1.00 28.10 285 ALA A CA 1
ATOM 2175 C C . ALA A 1 285 ? -18.196 2.459 -33.180 1.00 29.06 285 ALA A C 1
ATOM 2176 O O . ALA A 1 285 ? -18.249 2.317 -31.966 1.00 29.33 285 ALA A O 1
ATOM 2178 N N . LEU A 1 286 ? -17.312 3.241 -33.763 1.00 25.40 286 LEU A N 1
ATOM 2179 C CA . LEU A 1 286 ? -16.294 3.949 -33.005 1.00 25.61 286 LEU A CA 1
ATOM 2180 C C . LEU A 1 286 ? -16.515 5.466 -32.995 1.00 25.15 286 LEU A C 1
ATOM 2181 O O . LEU A 1 286 ? -16.790 6.062 -34.031 1.00 25.26 286 LEU A O 1
ATOM 2186 N N . VAL A 1 287 ? -16.394 6.071 -31.815 1.00 25.90 287 VAL A N 1
ATOM 2187 C CA . VAL A 1 287 ? -16.449 7.528 -31.681 1.00 29.82 287 VAL A CA 1
ATOM 2188 C C . VAL A 1 287 ? -15.201 8.028 -30.971 1.00 28.51 287 VAL A C 1
ATOM 2189 O O . VAL A 1 287 ? -14.636 7.351 -30.105 1.00 29.74 287 VAL A O 1
ATOM 2193 N N . GLY A 1 288 ? -14.779 9.222 -31.329 1.00 27.47 288 GLY A N 1
ATOM 2194 C CA . GLY A 1 288 ? -13.838 9.950 -30.521 1.00 26.69 288 GLY A CA 1
ATOM 2195 C C . GLY A 1 288 ? -12.395 9.543 -30.680 1.00 30.78 288 GLY A C 1
ATOM 2196 O O . GLY A 1 288 ? -11.571 10.046 -29.916 1.00 30.08 288 GLY A O 1
ATOM 2197 N N . ASP A 1 289 ? -12.069 8.638 -31.613 1.00 27.63 289 ASP A N 1
ATOM 2198 C CA . ASP A 1 289 ? -10.697 8.120 -31.658 1.00 28.51 289 ASP A CA 1
ATOM 2199 C C . ASP A 1 289 ? -9.862 8.713 -32.801 1.00 27.23 289 ASP A C 1
ATOM 2200 O O . ASP A 1 289 ? -8.650 8.701 -32.716 1.00 30.70 289 ASP A O 1
ATOM 2205 N N . ALA A 1 290 ? -10.496 9.259 -33.835 1.00 23.44 290 ALA A N 1
ATOM 2206 C CA . ALA A 1 290 ? -9.732 9.910 -34.918 1.00 26.29 290 ALA A CA 1
ATOM 2207 C C . ALA A 1 290 ? -9.273 11.309 -34.498 1.00 28.87 290 ALA A C 1
ATOM 2208 O O . ALA A 1 290 ? -9.859 11.944 -33.620 1.00 29.86 290 ALA A O 1
ATOM 2210 N N . ALA A 1 291 ? -8.211 11.775 -35.139 1.00 24.45 291 ALA A N 1
ATOM 2211 C CA . ALA A 1 291 ? -7.650 13.098 -34.877 1.00 25.69 291 ALA A CA 1
ATOM 2212 C C . ALA A 1 291 ? -6.929 13.561 -36.120 1.00 23.98 291 ALA A C 1
ATOM 2213 O O . ALA A 1 291 ? -6.088 12.852 -36.677 1.00 21.24 291 ALA A O 1
ATOM 2215 N N . HIS A 1 292 ? -7.304 14.739 -36.583 1.00 23.96 292 HIS A N 1
ATOM 2216 C CA . HIS A 1 292 ? -6.821 15.258 -37.850 1.00 24.89 292 HIS A CA 1
ATOM 2217 C C . HIS A 1 292 ? -6.035 16.557 -37.579 1.00 24.70 292 HIS A C 1
ATOM 2218 O O . HIS A 1 292 ? -4.899 16.501 -37.143 1.00 27.61 292 HIS A O 1
ATOM 2225 N N . THR A 1 293 ? -6.628 17.705 -37.823 1.00 23.47 293 THR A N 1
ATOM 2226 C CA . THR A 1 293 ? -5.958 18.981 -37.580 1.00 28.33 293 THR A CA 1
ATOM 2227 C C . THR A 1 293 ? -5.905 19.369 -36.081 1.00 27.19 293 THR A C 1
ATOM 2228 O O . THR A 1 293 ? -6.753 18.949 -35.278 1.00 22.81 293 THR A O 1
ATOM 2232 N N . ILE A 1 294 ? -4.918 20.199 -35.738 1.00 22.58 294 ILE A N 1
ATOM 2233 C CA . ILE A 1 294 ? -4.801 20.836 -34.429 1.00 19.48 294 ILE A CA 1
ATOM 2234 C C . ILE A 1 294 ? -5.370 22.270 -34.540 1.00 20.44 294 ILE A C 1
ATOM 2235 O O . ILE A 1 294 ? -6.127 22.708 -33.699 1.00 22.12 294 ILE A O 1
ATOM 2240 N N . HIS A 1 295 ? -5.042 22.959 -35.618 1.00 19.10 295 HIS A N 1
ATOM 2241 C CA . HIS A 1 295 ? -5.633 24.238 -35.917 1.00 23.53 295 HIS A CA 1
ATOM 2242 C C . HIS A 1 295 ? -6.702 24.120 -36.979 1.00 22.08 295 HIS A C 1
ATOM 2243 O O . HIS A 1 295 ? -6.481 23.452 -38.011 1.00 24.04 295 HIS A O 1
ATOM 2250 N N . PRO A 1 296 ? -7.857 24.788 -36.749 1.00 25.22 296 PRO A N 1
ATOM 2251 C CA . PRO A 1 296 ? -8.213 25.595 -35.557 1.00 24.95 296 PRO A CA 1
ATOM 2252 C C . PRO A 1 296 ? -8.535 24.761 -34.319 1.00 27.73 296 PRO A C 1
ATOM 2253 O O . PRO A 1 296 ? -9.209 23.708 -34.444 1.00 27.13 296 PRO A O 1
ATOM 2257 N N . LEU A 1 297 ? -8.108 25.242 -33.144 1.00 25.89 297 LEU A N 1
ATOM 2258 C CA . LEU A 1 297 ? -8.313 24.509 -31.883 1.00 26.09 297 LEU A CA 1
ATOM 2259 C C . LEU A 1 297 ? -9.795 24.227 -31.606 1.00 28.24 297 LEU A C 1
ATOM 2260 O O . LEU A 1 297 ? -10.142 23.175 -31.060 1.00 24.14 297 LEU A O 1
ATOM 2265 N N . ALA A 1 298 ? -10.679 25.158 -32.004 1.00 21.68 298 ALA A N 1
ATOM 2266 C CA . ALA A 1 298 ? -12.088 25.002 -31.708 1.00 24.55 298 ALA A CA 1
ATOM 2267 C C . ALA A 1 298 ? -12.765 24.000 -32.626 1.00 28.64 298 ALA A C 1
ATOM 2268 O O . ALA A 1 298 ? -13.951 23.636 -32.399 1.00 28.45 298 ALA A O 1
ATOM 2270 N N . GLY A 1 299 ? -12.036 23.557 -33.655 1.00 27.47 299 GLY A N 1
ATOM 2271 C CA . GLY A 1 299 ? -12.565 22.555 -34.562 1.00 27.27 299 GLY A CA 1
ATOM 2272 C C . GLY A 1 299 ? -12.211 21.114 -34.190 1.00 25.95 299 GLY A C 1
ATOM 2273 O O . GLY A 1 299 ? -12.664 20.164 -34.851 1.00 25.06 299 GLY A O 1
ATOM 2274 N N . GLN A 1 300 ? -11.415 20.927 -33.140 1.00 25.41 300 GLN A N 1
ATOM 2275 C CA . GLN A 1 300 ? -10.810 19.611 -32.894 1.00 26.40 300 GLN A CA 1
ATOM 2276 C C . GLN A 1 300 ? -10.882 19.246 -31.428 1.00 26.20 300 GLN A C 1
ATOM 2277 O O . GLN A 1 300 ? -11.658 19.844 -30.664 1.00 25.18 300 GLN A O 1
ATOM 2283 N N . GLY A 1 301 ? -10.172 18.195 -31.061 1.00 24.39 301 GLY A N 1
ATOM 2284 C CA . GLY A 1 301 ? -10.261 17.687 -29.709 1.00 28.22 301 GLY A CA 1
ATOM 2285 C C . GLY A 1 301 ? -11.657 17.165 -29.450 1.00 25.76 301 GLY A C 1
ATOM 2286 O O . GLY A 1 301 ? -12.233 16.466 -30.276 1.00 25.67 301 GLY A O 1
ATOM 2287 N N . VAL A 1 302 ? -12.215 17.509 -28.298 1.00 24.22 302 VAL A N 1
ATOM 2288 C CA . VAL A 1 302 ? -13.497 16.965 -27.916 1.00 26.28 302 VAL A CA 1
ATOM 2289 C C . VAL A 1 302 ? -14.574 17.499 -28.861 1.00 28.04 302 VAL A C 1
ATOM 2290 O O . VAL A 1 302 ? -15.650 16.910 -28.921 1.00 27.27 302 VAL A O 1
ATOM 2294 N N . ASN A 1 303 ? -14.314 18.592 -29.594 1.00 23.65 303 ASN A N 1
ATOM 2295 C CA . ASN A 1 303 ? -15.295 19.057 -30.577 1.00 24.03 303 ASN A CA 1
ATOM 2296 C C . ASN A 1 303 ? -15.509 18.024 -31.684 1.00 24.94 303 ASN A C 1
ATOM 2297 O O . ASN A 1 303 ? -16.637 17.868 -32.210 1.00 26.33 303 ASN A O 1
ATOM 2302 N N . LEU A 1 304 ? -14.433 17.354 -32.072 1.00 23.65 304 LEU A N 1
ATOM 2303 C CA . LEU A 1 304 ? -14.509 16.327 -33.128 1.00 24.43 304 LEU A CA 1
ATOM 2304 C C . LEU A 1 304 ? -15.247 15.111 -32.579 1.00 24.23 304 LEU A C 1
ATOM 2305 O O . LEU A 1 304 ? -16.133 14.582 -33.204 1.00 25.35 304 LEU A O 1
ATOM 2310 N N . GLY A 1 305 ? -14.899 14.710 -31.369 1.00 26.03 305 GLY A N 1
ATOM 2311 C CA . GLY A 1 305 ? -15.580 13.610 -30.720 1.00 28.15 305 GLY A CA 1
ATOM 2312 C C . GLY A 1 305 ? -17.048 13.876 -30.505 1.00 30.24 305 GLY A C 1
ATOM 2313 O O . GLY A 1 305 ? -17.870 12.959 -30.627 1.00 31.58 305 GLY A O 1
ATOM 2314 N N . PHE A 1 306 ? -17.391 15.116 -30.159 1.00 24.94 306 PHE A N 1
ATOM 2315 C CA . PHE A 1 306 ? -18.785 15.485 -29.970 1.00 25.02 306 PHE A CA 1
ATOM 2316 C C . PHE A 1 306 ? -19.558 15.485 -31.282 1.00 24.71 306 PHE A C 1
ATOM 2317 O O . PHE A 1 306 ? -20.752 15.219 -31.297 1.00 28.38 306 PHE A O 1
ATOM 2325 N N . MET A 1 307 ? -18.913 15.813 -32.386 1.00 24.36 307 MET A N 1
ATOM 2326 C CA . MET A 1 307 ? -19.593 15.679 -33.662 1.00 26.88 307 MET A CA 1
ATOM 2327 C C . MET A 1 307 ? -19.801 14.153 -34.018 1.00 30.35 307 MET A C 1
ATOM 2328 O O . MET A 1 307 ? -20.862 13.757 -34.520 1.00 30.06 307 MET A O 1
ATOM 2333 N N . ASP A 1 308 ? -18.819 13.316 -33.766 1.00 27.91 308 ASP A N 1
ATOM 2334 C CA . ASP A 1 308 ? -18.976 11.889 -33.943 1.00 29.10 308 ASP A CA 1
ATOM 2335 C C . ASP A 1 308 ? -20.227 11.430 -33.185 1.00 27.05 308 ASP A C 1
ATOM 2336 O O . ASP A 1 308 ? -21.056 10.781 -33.739 1.00 25.55 308 ASP A O 1
ATOM 2341 N N . ALA A 1 309 ? -20.299 11.801 -31.915 1.00 24.31 309 ALA A N 1
ATOM 2342 C CA . ALA A 1 309 ? -21.417 11.496 -31.038 1.00 28.77 309 ALA A CA 1
ATOM 2343 C C . ALA A 1 309 ? -22.753 11.968 -31.594 1.00 29.59 309 ALA A C 1
ATOM 2344 O O . ALA A 1 309 ? -23.702 11.177 -31.665 1.00 26.40 309 ALA A O 1
ATOM 2346 N N . ALA A 1 310 ? -22.830 13.240 -32.000 1.00 25.74 310 ALA A N 1
ATOM 2347 C CA . ALA A 1 310 ? -24.075 13.799 -32.509 1.00 30.76 310 ALA A CA 1
ATOM 2348 C C . ALA A 1 310 ? -24.550 13.001 -33.724 1.00 27.69 310 ALA A C 1
ATOM 2349 O O . ALA A 1 310 ? -25.722 12.723 -33.885 1.00 28.53 310 ALA A O 1
ATOM 2351 N N . GLU A 1 311 ? -23.646 12.659 -34.607 1.00 25.89 311 GLU A N 1
ATOM 2352 C CA . GLU A 1 311 ? -24.070 11.963 -35.809 1.00 30.76 311 GLU A CA 1
ATOM 2353 C C . GLU A 1 311 ? -24.451 10.513 -35.512 1.00 32.51 311 GLU A C 1
ATOM 2354 O O . GLU A 1 311 ? -25.363 9.981 -36.120 1.00 31.54 311 GLU A O 1
ATOM 2360 N N . LEU A 1 312 ? -23.750 9.876 -34.579 1.00 27.46 312 LEU A N 1
ATOM 2361 C CA . LEU A 1 312 ? -24.078 8.499 -34.244 1.00 29.28 312 LEU A CA 1
ATOM 2362 C C . LEU A 1 312 ? -25.435 8.457 -33.557 1.00 30.41 312 LEU A C 1
ATOM 2363 O O . LEU A 1 312 ? -26.275 7.593 -33.878 1.00 30.16 312 LEU A O 1
ATOM 2368 N N . ILE A 1 313 ? -25.659 9.377 -32.617 1.00 28.64 313 ILE A N 1
ATOM 2369 C CA . ILE A 1 313 ? -26.939 9.509 -31.922 1.00 26.63 313 ILE A CA 1
ATOM 2370 C C . ILE A 1 313 ? -28.072 9.617 -32.922 1.00 33.10 313 ILE A C 1
ATOM 2371 O O . ILE A 1 313 ? -29.062 8.859 -32.861 1.00 31.59 313 ILE A O 1
ATOM 2376 N N . ALA A 1 314 ? -27.941 10.550 -33.860 1.00 31.05 314 ALA A N 1
ATOM 2377 C CA . ALA A 1 314 ? -29.015 10.779 -34.837 1.00 35.20 314 ALA A CA 1
ATOM 2378 C C . ALA A 1 314 ? -29.309 9.501 -35.636 1.00 32.78 314 ALA A C 1
ATOM 2379 O O . ALA A 1 314 ? -30.470 9.142 -35.858 1.00 33.54 314 ALA A O 1
ATOM 2381 N N A GLU A 1 315 ? -28.261 8.794 -36.036 0.74 30.22 315 GLU A N 1
ATOM 2382 N N B GLU A 1 315 ? -28.254 8.812 -36.052 0.26 30.61 315 GLU A N 1
ATOM 2383 C CA A GLU A 1 315 ? -28.426 7.629 -36.887 0.74 30.93 315 GLU A CA 1
ATOM 2384 C CA B GLU A 1 315 ? -28.408 7.635 -36.891 0.26 31.24 315 GLU A CA 1
ATOM 2385 C C A GLU A 1 315 ? -29.082 6.489 -36.130 0.74 31.30 315 GLU A C 1
ATOM 2386 C C B GLU A 1 315 ? -29.069 6.485 -36.139 0.26 31.24 315 GLU A C 1
ATOM 2387 O O A GLU A 1 315 ? -29.974 5.842 -36.648 0.74 32.02 315 GLU A O 1
ATOM 2388 O O B GLU A 1 315 ? -29.951 5.824 -36.672 0.26 32.16 315 GLU A O 1
ATOM 2399 N N . LEU A 1 316 ? -28.664 6.264 -34.895 1.00 29.62 316 LEU A N 1
ATOM 2400 C CA . LEU A 1 316 ? -29.213 5.172 -34.106 1.00 32.65 316 LEU A CA 1
ATOM 2401 C C . LEU A 1 316 ? -30.662 5.447 -33.713 1.00 35.14 316 LEU A C 1
ATOM 2402 O O . LEU A 1 316 ? -31.467 4.521 -33.703 1.00 35.92 316 LEU A O 1
ATOM 2407 N N . LYS A 1 317 ? -30.990 6.697 -33.380 1.00 32.82 317 LYS A N 1
ATOM 2408 C CA . LYS A 1 317 ? -32.368 7.024 -33.031 1.00 37.86 317 LYS A CA 1
ATOM 2409 C C . LYS A 1 317 ? -33.250 6.735 -34.240 1.00 35.96 317 LYS A C 1
ATOM 2410 O O . LYS A 1 317 ? -34.314 6.136 -34.118 1.00 38.70 317 LYS A O 1
ATOM 2416 N N . ARG A 1 318 ? -32.784 7.132 -35.416 1.00 35.02 318 ARG A N 1
ATOM 2417 C CA . ARG A 1 318 ? -33.529 6.850 -36.635 1.00 40.80 318 ARG A CA 1
ATOM 2418 C C . ARG A 1 318 ? -33.706 5.350 -36.855 1.00 39.02 318 ARG A C 1
ATOM 2419 O O . ARG A 1 318 ? -34.829 4.841 -37.076 1.00 41.31 318 ARG A O 1
ATOM 2427 N N . LEU A 1 319 ? -32.605 4.610 -36.772 1.00 36.34 319 LEU A N 1
ATOM 2428 C CA . LEU A 1 319 ? -32.679 3.175 -37.050 1.00 36.68 319 LEU A CA 1
ATOM 2429 C C . LEU A 1 319 ? -33.643 2.511 -36.073 1.00 36.90 319 LEU A C 1
ATOM 2430 O O . LEU A 1 319 ? -34.442 1.647 -36.436 1.00 38.32 319 LEU A O 1
ATOM 2435 N N . HIS A 1 320 ? -33.550 2.912 -34.816 1.00 37.29 320 HIS A N 1
ATOM 2436 C CA . HIS A 1 320 ? -34.403 2.354 -33.802 1.00 42.91 320 HIS A CA 1
ATOM 2437 C C . HIS A 1 320 ? -35.864 2.706 -34.104 1.00 45.70 320 HIS A C 1
ATOM 2438 O O . HIS A 1 320 ? -36.699 1.835 -34.058 1.00 47.72 320 HIS A O 1
ATOM 2445 N N . ARG A 1 321 ? -36.153 3.958 -34.457 1.00 44.59 321 ARG A N 1
ATOM 2446 C CA . ARG A 1 321 ? -37.523 4.342 -34.826 1.00 46.70 321 ARG A CA 1
ATOM 2447 C C . ARG A 1 321 ? -38.089 3.480 -35.940 1.00 46.79 321 ARG A C 1
ATOM 2448 O O . ARG A 1 321 ? -39.255 3.113 -35.894 1.00 48.11 321 ARG A O 1
ATOM 2456 N N . GLN A 1 322 ? -37.257 3.093 -36.901 1.00 43.90 322 GLN A N 1
ATOM 2457 C CA . GLN A 1 322 ? -37.708 2.293 -38.047 1.00 48.77 322 GLN A CA 1
ATOM 2458 C C . GLN A 1 322 ? -37.683 0.783 -37.787 1.00 48.68 322 GLN A C 1
ATOM 2459 O O . GLN A 1 322 ? -37.900 0.014 -38.699 1.00 51.06 322 GLN A O 1
ATOM 2465 N N . GLY A 1 323 ? -37.380 0.363 -36.561 1.00 45.84 323 GLY A N 1
ATOM 2466 C CA . GLY A 1 323 ? -37.332 -1.049 -36.224 1.00 44.69 323 GLY A CA 1
ATOM 2467 C C . GLY A 1 323 ? -36.170 -1.813 -36.845 1.00 43.81 323 GLY A C 1
ATOM 2468 O O . GLY A 1 323 ? -36.220 -3.015 -37.004 1.00 45.69 323 GLY A O 1
ATOM 2469 N N . LYS A 1 324 ? -35.117 -1.116 -37.210 1.00 42.17 324 LYS A N 1
ATOM 2470 C CA . LYS A 1 324 ? -33.968 -1.769 -37.835 1.00 42.81 324 LYS A CA 1
ATOM 2471 C C . LYS A 1 324 ? -32.965 -2.256 -36.797 1.00 44.02 324 LYS A C 1
ATOM 2472 O O . LYS A 1 324 ? -32.939 -1.775 -35.663 1.00 46.48 324 LYS A O 1
ATOM 2478 N N . ASP A 1 325 ? -32.144 -3.215 -37.196 1.00 40.42 325 ASP A N 1
ATOM 2479 C CA . ASP A 1 325 ? -31.114 -3.778 -36.338 1.00 39.99 325 ASP A CA 1
ATOM 2480 C C . ASP A 1 325 ? -29.965 -2.778 -36.240 1.00 36.36 325 ASP A C 1
ATOM 2481 O O . ASP A 1 325 ? -29.214 -2.609 -37.201 1.00 34.40 325 ASP A O 1
ATOM 2486 N N . ILE A 1 326 ? -29.837 -2.115 -35.091 1.00 35.11 326 ILE A N 1
ATOM 2487 C CA . ILE A 1 326 ? -28.892 -1.003 -34.955 1.00 35.35 326 ILE A CA 1
ATOM 2488 C C . ILE A 1 326 ? -27.435 -1.452 -35.043 1.00 37.26 326 ILE A C 1
ATOM 2489 O O . ILE A 1 326 ? -26.547 -0.612 -35.106 1.00 34.46 326 ILE A O 1
ATOM 2494 N N . GLY A 1 327 ? -27.194 -2.760 -35.051 1.00 35.89 327 GLY A N 1
ATOM 2495 C CA . GLY A 1 327 ? -25.838 -3.292 -35.080 1.00 34.51 327 GLY A CA 1
ATOM 2496 C C . GLY A 1 327 ? -25.356 -3.728 -36.452 1.00 31.24 327 GLY A C 1
ATOM 2497 O O . GLY A 1 327 ? -24.193 -4.087 -36.609 1.00 32.23 327 GLY A O 1
ATOM 2498 N N . GLN A 1 328 ? -26.220 -3.729 -37.456 1.00 29.63 328 GLN A N 1
ATOM 2499 C CA . GLN A 1 328 ? -25.775 -4.213 -38.756 1.00 30.84 328 GLN A CA 1
ATOM 2500 C C . GLN A 1 328 ? -24.960 -3.184 -39.512 1.00 32.10 328 GLN A C 1
ATOM 2501 O O . GLN A 1 328 ? -25.376 -2.032 -39.641 1.00 31.25 328 GLN A O 1
ATOM 2507 N N . TYR A 1 329 ? -23.825 -3.628 -40.038 1.00 26.56 329 TYR A N 1
ATOM 2508 C CA . TYR A 1 329 ? -22.933 -2.773 -40.771 1.00 25.25 329 TYR A CA 1
ATOM 2509 C C . TYR A 1 329 ? -23.627 -2.074 -41.937 1.00 27.86 329 TYR A C 1
ATOM 2510 O O . TYR A 1 329 ? -23.304 -0.932 -42.239 1.00 26.17 329 TYR A O 1
ATOM 2519 N N . ILE A 1 330 ? -24.606 -2.724 -42.559 1.00 27.23 330 ILE A N 1
ATOM 2520 C CA . ILE A 1 330 ? -25.284 -2.083 -43.672 1.00 30.44 330 ILE A CA 1
ATOM 2521 C C . ILE A 1 330 ? -25.899 -0.725 -43.266 1.00 31.83 330 ILE A C 1
ATOM 2522 O O . ILE A 1 330 ? -25.988 0.170 -44.091 1.00 29.00 330 ILE A O 1
ATOM 2527 N N . TYR A 1 331 ? -26.284 -0.585 -42.005 1.00 31.51 331 TYR A N 1
ATOM 2528 C CA . TYR A 1 331 ? -26.880 0.650 -41.508 1.00 29.93 331 TYR A CA 1
ATOM 2529 C C . TYR A 1 331 ? -25.804 1.534 -40.869 1.00 35.54 331 TYR A C 1
ATOM 2530 O O . TYR A 1 331 ? -25.880 2.732 -40.963 1.00 42.28 331 TYR A O 1
ATOM 2539 N N . LEU A 1 332 ? -24.814 0.952 -40.206 1.00 29.73 332 LEU A N 1
ATOM 2540 C CA . LEU A 1 332 ? -23.735 1.766 -39.602 1.00 31.12 332 LEU A CA 1
ATOM 2541 C C . LEU A 1 332 ? -22.808 2.463 -40.614 1.00 35.55 332 LEU A C 1
ATOM 2542 O O . LEU A 1 332 ? -22.127 3.477 -40.281 1.00 31.79 332 LEU A O 1
ATOM 2547 N N . ARG A 1 333 ? -22.777 1.966 -41.842 1.00 40.78 333 ARG A N 1
ATOM 2548 C CA . ARG A 1 333 ? -21.864 2.535 -42.833 1.00 40.84 333 ARG A CA 1
ATOM 2549 C C . ARG A 1 333 ? -22.291 3.940 -43.283 1.00 36.98 333 ARG A C 1
ATOM 2550 O O . ARG A 1 333 ? -21.489 4.705 -43.848 1.00 29.98 333 ARG A O 1
ATOM 2558 N N . ARG A 1 334 ? -23.528 4.311 -42.982 1.00 36.95 334 ARG A N 1
ATOM 2559 C CA . ARG A 1 334 ? -24.011 5.679 -43.206 1.00 36.69 334 ARG A CA 1
ATOM 2560 C C . ARG A 1 334 ? -23.257 6.663 -42.264 1.00 31.21 334 ARG A C 1
ATOM 2561 O O . ARG A 1 334 ? -22.763 7.723 -42.664 1.00 27.31 334 ARG A O 1
ATOM 2569 N N . TYR A 1 335 ? -23.176 6.288 -40.990 1.00 26.41 335 TYR A N 1
ATOM 2570 C CA . TYR A 1 335 ? -22.410 7.024 -40.007 1.00 29.15 335 TYR A CA 1
ATOM 2571 C C . TYR A 1 335 ? -20.932 7.070 -40.437 1.00 29.14 335 TYR A C 1
ATOM 2572 O O . TYR A 1 335 ? -20.277 8.126 -40.404 1.00 26.03 335 TYR A O 1
ATOM 2581 N N . GLU A 1 336 ? -20.401 5.924 -40.838 1.00 25.15 336 GLU A N 1
ATOM 2582 C CA . GLU A 1 336 ? -18.986 5.817 -41.208 1.00 22.91 336 GLU A CA 1
ATOM 2583 C C . GLU A 1 336 ? -18.642 6.742 -42.342 1.00 27.41 336 GLU A C 1
ATOM 2584 O O . GLU A 1 336 ? -17.653 7.459 -42.297 1.00 26.49 336 GLU A O 1
ATOM 2590 N N . ARG A 1 337 ? -19.479 6.716 -43.361 1.00 24.77 337 ARG A N 1
ATOM 2591 C CA . ARG A 1 337 ? -19.310 7.515 -44.553 1.00 31.62 337 ARG A CA 1
ATOM 2592 C C . ARG A 1 337 ? -19.249 8.984 -44.167 1.00 32.91 337 ARG A C 1
ATOM 2593 O O . ARG A 1 337 ? -18.422 9.742 -44.657 1.00 29.32 337 ARG A O 1
ATOM 2601 N N . SER A 1 338 ? -20.124 9.386 -43.265 1.00 30.95 338 SER A N 1
ATOM 2602 C CA . SER A 1 338 ? -20.123 10.765 -42.832 1.00 34.73 338 SER A CA 1
ATOM 2603 C C . SER A 1 338 ? -18.835 11.164 -42.108 1.00 30.29 338 SER A C 1
ATOM 2604 O O . SER A 1 338 ? -18.286 12.240 -42.354 1.00 26.53 338 SER A O 1
ATOM 2607 N N . ARG A 1 339 ? -18.358 10.332 -41.191 1.00 25.32 339 ARG A N 1
ATOM 2608 C CA A ARG A 1 339 ? -17.125 10.615 -40.467 0.17 24.89 339 ARG A CA 1
ATOM 2609 C CA B ARG A 1 339 ? -17.134 10.653 -40.481 0.83 24.94 339 ARG A CA 1
ATOM 2610 C C . ARG A 1 339 ? -15.911 10.628 -41.389 1.00 24.93 339 ARG A C 1
ATOM 2611 O O . ARG A 1 339 ? -14.982 11.460 -41.210 1.00 24.57 339 ARG A O 1
ATOM 2626 N N . LYS A 1 340 ? -15.900 9.740 -42.381 1.00 21.12 340 LYS A N 1
ATOM 2627 C CA . LYS A 1 340 ? -14.765 9.671 -43.323 1.00 22.97 340 LYS A CA 1
ATOM 2628 C C . LYS A 1 340 ? -14.726 10.894 -44.253 1.00 22.67 340 LYS A C 1
ATOM 2629 O O . LYS A 1 340 ? -13.647 11.383 -44.632 1.00 24.38 340 LYS A O 1
ATOM 2635 N N . HIS A 1 341 ? -15.895 11.354 -44.685 1.00 23.68 341 HIS A N 1
ATOM 2636 C CA . HIS A 1 341 ? -15.985 12.521 -45.560 1.00 24.41 341 HIS A CA 1
ATOM 2637 C C . HIS A 1 341 ? -15.522 13.737 -44.796 1.00 23.84 341 HIS A C 1
ATOM 2638 O O . HIS A 1 341 ? -14.761 14.542 -45.285 1.00 27.42 341 HIS A O 1
ATOM 2645 N N . SER A 1 342 ? -15.925 13.812 -43.548 1.00 27.06 342 SER A N 1
ATOM 2646 C CA . SER A 1 342 ? -15.472 14.869 -42.666 1.00 29.11 342 SER A CA 1
ATOM 2647 C C . SER A 1 342 ? -13.972 14.807 -42.351 1.00 27.34 342 SER A C 1
ATOM 2648 O O . SER A 1 342 ? -13.296 15.819 -42.425 1.00 28.81 342 SER A O 1
ATOM 2651 N N . ALA A 1 343 ? -13.437 13.625 -42.036 1.00 22.47 343 ALA A N 1
ATOM 2652 C CA . ALA A 1 343 ? -11.999 13.440 -41.853 1.00 22.81 343 ALA A CA 1
ATOM 2653 C C . ALA A 1 343 ? -11.214 13.970 -43.065 1.00 23.32 343 ALA A C 1
ATOM 2654 O O . ALA A 1 343 ? -10.231 14.715 -42.914 1.00 24.14 343 ALA A O 1
ATOM 2656 N N . ALA A 1 344 ? -11.693 13.629 -44.246 1.00 23.34 344 ALA A N 1
ATOM 2657 C CA . ALA A 1 344 ? -11.049 13.967 -45.468 1.00 23.56 344 ALA A CA 1
ATOM 2658 C C . ALA A 1 344 ? -10.997 15.466 -45.642 1.00 27.61 344 ALA A C 1
ATOM 2659 O O . ALA A 1 344 ? -9.958 16.001 -45.993 1.00 24.69 344 ALA A O 1
ATOM 2661 N N . LEU A 1 345 ? -12.116 16.144 -45.399 1.00 24.94 345 LEU A N 1
ATOM 2662 C CA . LEU A 1 345 ? -12.125 17.589 -45.534 1.00 26.31 345 LEU A CA 1
ATOM 2663 C C . LEU A 1 345 ? -11.224 18.250 -44.515 1.00 22.27 345 LEU A C 1
ATOM 2664 O O . LEU A 1 345 ? -10.616 19.318 -44.808 1.00 22.01 345 LEU A O 1
ATOM 2669 N N . MET A 1 346 ? -11.121 17.671 -43.316 1.00 23.64 346 MET A N 1
ATOM 2670 C CA . MET A 1 346 ? -10.196 18.222 -42.324 1.00 24.03 346 MET A CA 1
ATOM 2671 C C . MET A 1 346 ? -8.742 18.124 -42.803 1.00 28.10 346 MET A C 1
ATOM 2672 O O . MET A 1 346 ? -8.012 19.138 -42.813 1.00 25.75 346 MET A O 1
ATOM 2677 N N . LEU A 1 347 ? -8.312 16.915 -43.159 1.00 24.50 347 LEU A N 1
ATOM 2678 C CA . LEU A 1 347 ? -6.939 16.685 -43.581 1.00 21.17 347 LEU A CA 1
ATOM 2679 C C . LEU A 1 347 ? -6.602 17.445 -44.864 1.00 25.27 347 LEU A C 1
ATOM 2680 O O . LEU A 1 347 ? -5.460 17.899 -45.036 1.00 26.17 347 LEU A O 1
ATOM 2685 N N . ALA A 1 348 ? -7.577 17.583 -45.756 1.00 24.05 348 ALA A N 1
ATOM 2686 C CA . ALA A 1 348 ? -7.370 18.314 -47.012 1.00 24.90 348 ALA A CA 1
ATOM 2687 C C . ALA A 1 348 ? -7.248 19.831 -46.800 1.00 24.36 348 ALA A C 1
ATOM 2688 O O . ALA A 1 348 ? -6.984 20.570 -47.750 1.00 25.59 348 ALA A O 1
ATOM 2690 N N . GLY A 1 349 ? -7.448 20.286 -45.563 1.00 23.15 349 GLY A N 1
ATOM 2691 C CA . GLY A 1 349 ? -7.401 21.707 -45.241 1.00 25.51 349 GLY A CA 1
ATOM 2692 C C . GLY A 1 349 ? -8.663 22.478 -45.585 1.00 30.54 349 GLY A C 1
ATOM 2693 O O . GLY A 1 349 ? -8.641 23.693 -45.638 1.00 27.19 349 GLY A O 1
ATOM 2694 N N . MET A 1 350 ? -9.768 21.774 -45.824 1.00 29.01 350 MET A N 1
ATOM 2695 C CA . MET A 1 350 ? -10.962 22.421 -46.334 1.00 28.61 350 MET A CA 1
ATOM 2696 C C . MET A 1 350 ? -12.063 22.688 -45.307 1.00 30.18 350 MET A C 1
ATOM 2697 O O . MET A 1 350 ? -13.059 23.319 -45.634 1.00 31.21 350 MET A O 1
ATOM 2702 N N . GLN A 1 351 ? -11.855 22.249 -44.078 1.00 25.00 351 GLN A N 1
ATOM 2703 C CA . GLN A 1 351 ? -12.825 22.405 -43.007 1.00 28.02 351 GLN A CA 1
ATOM 2704 C C . GLN A 1 351 ? -12.469 23.515 -42.009 1.00 28.12 351 GLN A C 1
ATOM 2705 O O . GLN A 1 351 ? -13.360 24.144 -41.392 1.00 28.29 351 GLN A O 1
ATOM 2711 N N . GLY A 1 352 ? -11.165 23.733 -41.844 1.00 26.95 352 GLY A N 1
ATOM 2712 C CA . GLY A 1 352 ? -10.643 24.697 -40.887 1.00 28.32 352 GLY A CA 1
ATOM 2713 C C . GLY A 1 352 ? -11.280 26.073 -40.958 1.00 28.85 352 GLY A C 1
ATOM 2714 O O . GLY A 1 352 ? -11.621 26.640 -39.917 1.00 25.95 352 GLY A O 1
ATOM 2715 N N . PHE A 1 353 ? -11.426 26.608 -42.169 1.00 31.00 353 PHE A N 1
ATOM 2716 C CA . PHE A 1 353 ? -12.008 27.941 -42.372 1.00 30.89 353 PHE A CA 1
ATOM 2717 C C . PHE A 1 353 ? -13.404 28.062 -41.765 1.00 31.92 353 PHE A C 1
ATOM 2718 O O . PHE A 1 353 ? -13.702 29.023 -41.043 1.00 28.82 353 PHE A O 1
ATOM 2726 N N . ARG A 1 354 ? -14.235 27.064 -42.037 1.00 32.26 354 ARG A N 1
ATOM 2727 C CA . ARG A 1 354 ? -15.608 27.032 -41.563 1.00 33.68 354 ARG A CA 1
ATOM 2728 C C . ARG A 1 354 ? -15.655 26.996 -40.044 1.00 31.85 354 ARG A C 1
ATOM 2729 O O . ARG A 1 354 ? -16.477 27.694 -39.409 1.00 33.61 354 ARG A O 1
ATOM 2737 N N . ASP A 1 355 ? -14.752 26.229 -39.430 1.00 28.72 355 ASP A N 1
ATOM 2738 C CA . ASP A 1 355 ? -14.723 26.164 -37.972 1.00 27.24 355 ASP A CA 1
ATOM 2739 C C . ASP A 1 355 ? -14.136 27.428 -37.363 1.00 30.13 355 ASP A C 1
ATOM 2740 O O . ASP A 1 355 ? -14.576 27.859 -36.313 1.00 32.33 355 ASP A O 1
ATOM 2745 N N . LEU A 1 356 ? -13.151 28.017 -38.013 1.00 26.86 356 LEU A N 1
ATOM 2746 C CA . LEU A 1 356 ? -12.528 29.238 -37.503 1.00 27.19 356 LEU A CA 1
ATOM 2747 C C . LEU A 1 356 ? -13.565 30.381 -37.336 1.00 27.26 356 LEU A C 1
ATOM 2748 O O . LEU A 1 356 ? -13.542 31.137 -36.357 1.00 30.82 356 LEU A O 1
ATOM 2753 N N . PHE A 1 357 ? -14.459 30.483 -38.304 1.00 25.23 357 PHE A N 1
ATOM 2754 C CA . PHE A 1 357 ? -15.446 31.542 -38.356 1.00 27.00 357 PHE A CA 1
ATOM 2755 C C . PHE A 1 357 ? -16.803 31.190 -37.741 1.00 32.01 357 PHE A C 1
ATOM 2756 O O . PHE A 1 357 ? -17.721 31.969 -37.832 1.00 33.45 357 PHE A O 1
ATOM 2764 N N . SER A 1 358 ? -16.896 30.077 -37.035 1.00 29.04 358 SER A N 1
ATOM 2765 C CA . SER A 1 358 ? -18.178 29.610 -36.542 1.00 30.74 358 SER A CA 1
ATOM 2766 C C . SER A 1 358 ? -18.561 30.337 -35.273 1.00 27.50 358 SER A C 1
ATOM 2767 O O . SER A 1 358 ? -17.724 30.963 -34.613 1.00 27.48 358 SER A O 1
ATOM 2770 N N . GLY A 1 359 ? -19.843 30.285 -34.937 1.00 29.02 359 GLY A N 1
ATOM 2771 C CA . GLY A 1 359 ? -20.312 30.963 -33.739 1.00 30.43 359 GLY A CA 1
ATOM 2772 C C . GLY A 1 359 ? -21.760 30.658 -33.515 1.00 30.85 359 GLY A C 1
ATOM 2773 O O . GLY A 1 359 ? -22.359 29.979 -34.343 1.00 30.16 359 GLY A O 1
ATOM 2774 N N . THR A 1 360 ? -22.345 31.189 -32.443 1.00 34.10 360 THR A N 1
ATOM 2775 C CA . THR A 1 360 ? -23.731 30.863 -32.095 1.00 31.85 360 THR A CA 1
ATOM 2776 C C . THR A 1 360 ? -24.654 32.006 -32.409 1.00 33.21 360 THR A C 1
ATOM 2777 O O . THR A 1 360 ? -24.397 33.151 -32.030 1.00 36.47 360 THR A O 1
ATOM 2781 N N . ASN A 1 361 ? -25.742 31.691 -33.101 1.00 39.85 361 ASN A N 1
ATOM 2782 C CA . ASN A 1 361 ? -26.811 32.674 -33.331 1.00 51.68 361 ASN A CA 1
ATOM 2783 C C . ASN A 1 361 ? -27.643 32.987 -32.108 1.00 58.39 361 ASN A C 1
ATOM 2784 O O . ASN A 1 361 ? -28.003 32.084 -31.371 1.00 61.06 361 ASN A O 1
ATOM 2789 N N . PRO A 1 362 ? -28.056 34.253 -31.950 1.00 62.47 362 PRO A N 1
ATOM 2790 C CA . PRO A 1 362 ? -28.950 34.495 -30.821 1.00 66.61 362 PRO A CA 1
ATOM 2791 C C . PRO A 1 362 ? -30.213 33.639 -31.008 1.00 72.33 362 PRO A C 1
ATOM 2792 O O . PRO A 1 362 ? -30.579 32.896 -30.104 1.00 73.97 362 PRO A O 1
ATOM 2796 N N . ALA A 1 363 ? -30.807 33.702 -32.201 1.00 75.92 363 ALA A N 1
ATOM 2797 C CA . ALA A 1 363 ? -32.059 33.009 -32.524 1.00 83.53 363 ALA A CA 1
ATOM 2798 C C . ALA A 1 363 ? -32.571 33.481 -33.881 1.00 88.66 363 ALA A C 1
ATOM 2799 O O . ALA A 1 363 ? -31.856 33.415 -34.880 1.00 90.57 363 ALA A O 1
ATOM 2801 N N . GLN B 1 2 ? 27.201 5.938 -67.945 1.00 72.19 2 GLN B N 1
ATOM 2802 C CA . GLN B 1 2 ? 27.797 4.825 -67.206 1.00 72.18 2 GLN B CA 1
ATOM 2803 C C . GLN B 1 2 ? 28.029 5.140 -65.707 1.00 70.44 2 GLN B C 1
ATOM 2804 O O . GLN B 1 2 ? 27.610 4.371 -64.837 1.00 71.63 2 GLN B O 1
ATOM 2810 N N . SER B 1 3 ? 28.696 6.253 -65.408 1.00 66.55 3 SER B N 1
ATOM 2811 C CA . SER B 1 3 ? 28.982 6.633 -64.021 1.00 61.54 3 SER B CA 1
ATOM 2812 C C . SER B 1 3 ? 28.598 8.070 -63.701 1.00 56.88 3 SER B C 1
ATOM 2813 O O . SER B 1 3 ? 29.125 9.006 -64.297 1.00 59.10 3 SER B O 1
ATOM 2816 N N . VAL B 1 4 ? 27.712 8.240 -62.719 1.00 49.43 4 VAL B N 1
ATOM 2817 C CA . VAL B 1 4 ? 27.303 9.561 -62.283 1.00 43.67 4 VAL B CA 1
ATOM 2818 C C . VAL B 1 4 ? 27.305 9.700 -60.765 1.00 42.00 4 VAL B C 1
ATOM 2819 O O . VAL B 1 4 ? 27.309 8.709 -60.041 1.00 44.57 4 VAL B O 1
ATOM 2823 N N . ASP B 1 5 ? 27.262 10.934 -60.274 1.00 37.53 5 ASP B N 1
ATOM 2824 C CA . ASP B 1 5 ? 27.064 11.135 -58.830 1.00 36.63 5 ASP B CA 1
ATOM 2825 C C . ASP B 1 5 ? 25.632 10.885 -58.388 1.00 34.84 5 ASP B C 1
ATOM 2826 O O . ASP B 1 5 ? 25.398 10.249 -57.361 1.00 36.53 5 ASP B O 1
ATOM 2831 N N . VAL B 1 6 ? 24.698 11.411 -59.162 1.00 30.95 6 VAL B N 1
ATOM 2832 C CA . VAL B 1 6 ? 23.295 11.476 -58.824 1.00 28.37 6 VAL B CA 1
ATOM 2833 C C . VAL B 1 6 ? 22.481 10.981 -59.999 1.00 30.56 6 VAL B C 1
ATOM 2834 O O . VAL B 1 6 ? 22.618 11.504 -61.082 1.00 33.40 6 VAL B O 1
ATOM 2838 N N . ALA B 1 7 ? 21.612 10.003 -59.782 1.00 32.32 7 ALA B N 1
ATOM 2839 C CA . ALA B 1 7 ? 20.669 9.596 -60.819 1.00 32.31 7 ALA B CA 1
ATOM 2840 C C . ALA B 1 7 ? 19.249 9.972 -60.387 1.00 31.43 7 ALA B C 1
ATOM 2841 O O . ALA B 1 7 ? 18.758 9.507 -59.374 1.00 32.54 7 ALA B O 1
ATOM 2843 N N . ILE B 1 8 ? 18.606 10.834 -61.160 1.00 31.27 8 ILE B N 1
ATOM 2844 C CA . ILE B 1 8 ? 17.250 11.272 -60.856 1.00 31.14 8 ILE B CA 1
ATOM 2845 C C . ILE B 1 8 ? 16.254 10.453 -61.667 1.00 33.35 8 ILE B C 1
ATOM 2846 O O . ILE B 1 8 ? 16.249 10.482 -62.894 1.00 38.27 8 ILE B O 1
ATOM 2851 N N . VAL B 1 9 ? 15.417 9.691 -60.970 1.00 31.37 9 VAL B N 1
ATOM 2852 C CA . VAL B 1 9 ? 14.445 8.832 -61.627 1.00 31.72 9 VAL B CA 1
ATOM 2853 C C . VAL B 1 9 ? 13.144 9.605 -61.776 1.00 36.25 9 VAL B C 1
ATOM 2854 O O . VAL B 1 9 ? 12.413 9.811 -60.799 1.00 35.39 9 VAL B O 1
ATOM 2858 N N . GLY B 1 10 ? 12.857 10.051 -63.000 1.00 36.86 10 GLY B N 1
ATOM 2859 C CA . GLY B 1 10 ? 11.678 10.861 -63.258 1.00 38.77 10 GLY B CA 1
ATOM 2860 C C . GLY B 1 10 ? 12.118 12.222 -63.767 1.00 36.11 10 GLY B C 1
ATOM 2861 O O . GLY B 1 10 ? 13.001 12.858 -63.182 1.00 37.88 10 GLY B O 1
ATOM 2862 N N . GLY B 1 11 ? 11.546 12.643 -64.898 1.00 36.44 11 GLY B N 1
ATOM 2863 C CA . GLY B 1 11 ? 11.925 13.904 -65.517 1.00 39.35 11 GLY B CA 1
ATOM 2864 C C . GLY B 1 11 ? 10.795 14.910 -65.584 1.00 38.72 11 GLY B C 1
ATOM 2865 O O . GLY B 1 11 ? 10.680 15.629 -66.573 1.00 37.20 11 GLY B O 1
ATOM 2866 N N . GLY B 1 12 ? 9.938 14.921 -64.561 1.00 36.10 12 GLY B N 1
ATOM 2867 C CA . GLY B 1 12 ? 8.867 15.893 -64.439 1.00 33.95 12 GLY B CA 1
ATOM 2868 C C . GLY B 1 12 ? 9.389 17.201 -63.861 1.00 36.18 12 GLY B C 1
ATOM 2869 O O . GLY B 1 12 ? 10.603 17.382 -63.706 1.00 37.16 12 GLY B O 1
ATOM 2870 N N . MET B 1 13 ? 8.488 18.119 -63.512 1.00 33.52 13 MET B N 1
ATOM 2871 C CA . MET B 1 13 ? 8.916 19.435 -63.040 1.00 31.24 13 MET B CA 1
ATOM 2872 C C . MET B 1 13 ? 9.841 19.319 -61.834 1.00 32.37 13 MET B C 1
ATOM 2873 O O . MET B 1 13 ? 10.803 20.070 -61.692 1.00 33.31 13 MET B O 1
ATOM 2878 N N . VAL B 1 14 ? 9.533 18.411 -60.926 1.00 30.18 14 VAL B N 1
ATOM 2879 C CA . VAL B 1 14 ? 10.293 18.353 -59.678 1.00 31.27 14 VAL B CA 1
ATOM 2880 C C . VAL B 1 14 ? 11.684 17.752 -59.898 1.00 33.28 14 VAL B C 1
ATOM 2881 O O . VAL B 1 14 ? 12.681 18.269 -59.387 1.00 31.44 14 VAL B O 1
ATOM 2885 N N . GLY B 1 15 ? 11.763 16.673 -60.657 1.00 29.54 15 GLY B N 1
ATOM 2886 C CA . GLY B 1 15 ? 13.050 16.078 -60.944 1.00 31.48 15 GLY B CA 1
ATOM 2887 C C . GLY B 1 15 ? 13.964 17.034 -61.720 1.00 32.70 15 GLY B C 1
ATOM 2888 O O . GLY B 1 15 ? 15.168 17.077 -61.485 1.00 30.35 15 GLY B O 1
ATOM 2889 N N . LEU B 1 16 ? 13.397 17.763 -62.668 1.00 31.47 16 LEU B N 1
ATOM 2890 C CA . LEU B 1 16 ? 14.170 18.710 -63.443 1.00 30.17 16 LEU B CA 1
ATOM 2891 C C . LEU B 1 16 ? 14.634 19.844 -62.584 1.00 31.28 16 LEU B C 1
ATOM 2892 O O . LEU B 1 16 ? 15.740 20.320 -62.750 1.00 34.30 16 LEU B O 1
ATOM 2897 N N . ALA B 1 17 ? 13.798 20.267 -61.651 1.00 29.79 17 ALA B N 1
ATOM 2898 C CA . ALA B 1 17 ? 14.174 21.336 -60.738 1.00 31.61 17 ALA B CA 1
ATOM 2899 C C . ALA B 1 17 ? 15.369 20.931 -59.874 1.00 31.15 17 ALA B C 1
ATOM 2900 O O . ALA B 1 17 ? 16.266 21.750 -59.667 1.00 31.90 17 ALA B O 1
ATOM 2902 N N . VAL B 1 18 ? 15.409 19.679 -59.395 1.00 27.87 18 VAL B N 1
ATOM 2903 C CA . VAL B 1 18 ? 16.582 19.211 -58.646 1.00 31.15 18 VAL B CA 1
ATOM 2904 C C . VAL B 1 18 ? 17.830 19.223 -59.552 1.00 29.91 18 VAL B C 1
ATOM 2905 O O . VAL B 1 18 ? 18.884 19.700 -59.163 1.00 31.95 18 VAL B O 1
ATOM 2909 N N . ALA B 1 19 ? 17.698 18.707 -60.768 1.00 29.93 19 ALA B N 1
ATOM 2910 C CA . ALA B 1 19 ? 18.832 18.609 -61.674 1.00 32.62 19 ALA B CA 1
ATOM 2911 C C . ALA B 1 19 ? 19.353 20.009 -61.998 1.00 34.91 19 ALA B C 1
ATOM 2912 O O . ALA B 1 19 ? 20.576 20.269 -61.914 1.00 31.96 19 ALA B O 1
ATOM 2914 N N . CYS B 1 20 ? 18.441 20.919 -62.337 1.00 34.60 20 CYS B N 1
ATOM 2915 C CA . CYS B 1 20 ? 18.854 22.286 -62.680 1.00 32.18 20 CYS B CA 1
ATOM 2916 C C . CYS B 1 20 ? 19.474 22.932 -61.462 1.00 35.00 20 CYS B C 1
ATOM 2917 O O . CYS B 1 20 ? 20.471 23.628 -61.572 1.00 33.73 20 CYS B O 1
ATOM 2920 N N . GLY B 1 21 ? 18.902 22.648 -60.298 1.00 29.28 21 GLY B N 1
ATOM 2921 C CA . GLY B 1 21 ? 19.363 23.215 -59.045 1.00 28.46 21 GLY B CA 1
ATOM 2922 C C . GLY B 1 21 ? 20.785 22.829 -58.676 1.00 32.48 21 GLY B C 1
ATOM 2923 O O . GLY B 1 21 ? 21.525 23.628 -58.106 1.00 32.73 21 GLY B O 1
ATOM 2924 N N . LEU B 1 22 ? 21.192 21.615 -59.013 1.00 30.65 22 LEU B N 1
ATOM 2925 C CA . LEU B 1 22 ? 22.521 21.157 -58.655 1.00 34.00 22 LEU B CA 1
ATOM 2926 C C . LEU B 1 22 ? 23.611 21.785 -59.525 1.00 41.47 22 LEU B C 1
ATOM 2927 O O . LEU B 1 22 ? 24.774 21.789 -59.128 1.00 40.74 22 LEU B O 1
ATOM 2932 N N . GLN B 1 23 ? 23.232 22.336 -60.683 1.00 42.39 23 GLN B N 1
ATOM 2933 C CA . GLN B 1 23 ? 24.194 22.868 -61.651 1.00 44.91 23 GLN B CA 1
ATOM 2934 C C . GLN B 1 23 ? 25.073 23.933 -61.000 1.00 42.91 23 GLN B C 1
ATOM 2935 O O . GLN B 1 23 ? 24.575 24.806 -60.292 1.00 41.88 23 GLN B O 1
ATOM 2941 N N . GLY B 1 24 ? 26.384 23.820 -61.220 1.00 41.97 24 GLY B N 1
ATOM 2942 C CA . GLY B 1 24 ? 27.344 24.684 -60.550 1.00 46.33 24 GLY B CA 1
ATOM 2943 C C . GLY B 1 24 ? 28.076 23.940 -59.446 1.00 43.83 24 GLY B C 1
ATOM 2944 O O . GLY B 1 24 ? 29.162 24.343 -59.018 1.00 43.04 24 GLY B O 1
ATOM 2945 N N . SER B 1 25 ? 27.527 22.803 -59.029 1.00 37.57 25 SER B N 1
ATOM 2946 C CA . SER B 1 25 ? 28.129 22.060 -57.939 1.00 36.66 25 SER B CA 1
ATOM 2947 C C . SER B 1 25 ? 29.291 21.183 -58.406 1.00 39.33 25 SER B C 1
ATOM 2948 O O . SER B 1 25 ? 30.166 20.882 -57.612 1.00 39.62 25 SER B O 1
ATOM 2951 N N . GLY B 1 26 ? 29.303 20.775 -59.672 1.00 35.67 26 GLY B N 1
ATOM 2952 C CA . GLY B 1 26 ? 30.293 19.827 -60.156 1.00 35.96 26 GLY B CA 1
ATOM 2953 C C . GLY B 1 26 ? 29.783 18.377 -60.102 1.00 39.69 26 GLY B C 1
ATOM 2954 O O . GLY B 1 26 ? 30.457 17.460 -60.557 1.00 42.49 26 GLY B O 1
ATOM 2955 N N . LEU B 1 27 ? 28.592 18.168 -59.536 1.00 37.11 27 LEU B N 1
ATOM 2956 C CA . LEU B 1 27 ? 28.016 16.845 -59.469 1.00 39.24 27 LEU B CA 1
ATOM 2957 C C . LEU B 1 27 ? 27.608 16.445 -60.882 1.00 41.63 27 LEU B C 1
ATOM 2958 O O . LEU B 1 27 ? 27.008 17.240 -61.601 1.00 40.93 27 LEU B O 1
ATOM 2963 N N . ARG B 1 28 ? 27.979 15.232 -61.274 1.00 42.01 28 ARG B N 1
ATOM 2964 C CA . ARG B 1 28 ? 27.499 14.625 -62.522 1.00 42.84 28 ARG B CA 1
ATOM 2965 C C . ARG B 1 28 ? 26.105 14.068 -62.262 1.00 37.68 28 ARG B C 1
ATOM 2966 O O . ARG B 1 28 ? 25.951 13.186 -61.418 1.00 40.34 28 ARG B O 1
ATOM 2974 N N . VAL B 1 29 ? 25.127 14.542 -63.015 1.00 34.75 29 VAL B N 1
ATOM 2975 C CA . VAL B 1 29 ? 23.720 14.229 -62.807 1.00 35.80 29 VAL B CA 1
ATOM 2976 C C . VAL B 1 29 ? 23.132 13.551 -64.027 1.00 38.80 29 VAL B C 1
ATOM 2977 O O . VAL B 1 29 ? 23.322 14.028 -65.139 1.00 38.67 29 VAL B O 1
ATOM 2981 N N . ALA B 1 30 ? 22.391 12.468 -63.833 1.00 36.86 30 ALA B N 1
ATOM 2982 C CA . ALA B 1 30 ? 21.605 11.862 -64.914 1.00 39.28 30 ALA B CA 1
ATOM 2983 C C . ALA B 1 30 ? 20.119 11.965 -64.584 1.00 37.85 30 ALA B C 1
ATOM 2984 O O . ALA B 1 30 ? 19.719 11.717 -63.454 1.00 36.44 30 ALA B O 1
ATOM 2986 N N . VAL B 1 31 ? 19.313 12.341 -65.566 1.00 35.46 31 VAL B N 1
ATOM 2987 C CA . VAL B 1 31 ? 17.871 12.327 -65.418 1.00 35.17 31 VAL B CA 1
ATOM 2988 C C . VAL B 1 31 ? 17.359 11.206 -66.294 1.00 36.85 31 VAL B C 1
ATOM 2989 O O . VAL B 1 31 ? 17.638 11.184 -67.476 1.00 42.07 31 VAL B O 1
ATOM 2993 N N . LEU B 1 32 ? 16.643 10.258 -65.705 1.00 38.94 32 LEU B N 1
ATOM 2994 C CA . LEU B 1 32 ? 16.095 9.123 -66.453 1.00 41.23 32 LEU B CA 1
ATOM 2995 C C . LEU B 1 32 ? 14.600 9.285 -66.526 1.00 45.71 32 LEU B C 1
ATOM 2996 O O . LEU B 1 32 ? 13.931 9.182 -65.504 1.00 43.12 32 LEU B O 1
ATOM 3001 N N . GLU B 1 33 ? 14.079 9.519 -67.728 1.00 48.71 33 GLU B N 1
ATOM 3002 C CA . GLU B 1 33 ? 12.639 9.585 -67.942 1.00 57.23 33 GLU B CA 1
ATOM 3003 C C . GLU B 1 33 ? 11.976 8.218 -67.813 1.00 62.80 33 GLU B C 1
ATOM 3004 O O . GLU B 1 33 ? 12.484 7.220 -68.338 1.00 62.28 33 GLU B O 1
ATOM 3010 N N . GLN B 1 34 ? 10.859 8.167 -67.089 1.00 65.28 34 GLN B N 1
ATOM 3011 C CA . GLN B 1 34 ? 10.120 6.913 -66.940 1.00 69.30 34 GLN B CA 1
ATOM 3012 C C . GLN B 1 34 ? 8.903 6.850 -67.870 1.00 75.03 34 GLN B C 1
ATOM 3013 O O . GLN B 1 34 ? 8.616 7.798 -68.606 1.00 78.21 34 GLN B O 1
ATOM 3019 N N . ASN B 1 43 ? 3.745 27.378 -79.516 1.00 71.24 43 ASN B N 1
ATOM 3020 C CA . ASN B 1 43 ? 2.584 27.778 -80.314 1.00 73.30 43 ASN B CA 1
ATOM 3021 C C . ASN B 1 43 ? 1.284 27.032 -79.957 1.00 74.71 43 ASN B C 1
ATOM 3022 O O . ASN B 1 43 ? 0.450 26.781 -80.833 1.00 78.08 43 ASN B O 1
ATOM 3027 N N . ALA B 1 44 ? 1.096 26.683 -78.690 1.00 74.92 44 ALA B N 1
ATOM 3028 C CA . ALA B 1 44 ? -0.083 25.907 -78.290 1.00 78.86 44 ALA B CA 1
ATOM 3029 C C . ALA B 1 44 ? -1.055 26.720 -77.403 1.00 80.30 44 ALA B C 1
ATOM 3030 O O . ALA B 1 44 ? -0.616 27.616 -76.683 1.00 81.19 44 ALA B O 1
ATOM 3032 N N . PRO B 1 45 ? -2.376 26.402 -77.449 1.00 80.34 45 PRO B N 1
ATOM 3033 C CA . PRO B 1 45 ? -3.424 27.090 -76.665 1.00 81.37 45 PRO B CA 1
ATOM 3034 C C . PRO B 1 45 ? -3.306 26.814 -75.156 1.00 82.31 45 PRO B C 1
ATOM 3035 O O . PRO B 1 45 ? -2.533 25.919 -74.783 1.00 82.50 45 PRO B O 1
ATOM 3039 N N . PRO B 1 46 ? -4.029 27.587 -74.307 1.00 82.17 46 PRO B N 1
ATOM 3040 C CA . PRO B 1 46 ? -3.960 27.490 -72.834 1.00 80.05 46 PRO B CA 1
ATOM 3041 C C . PRO B 1 46 ? -4.351 26.133 -72.223 1.00 81.38 46 PRO B C 1
ATOM 3042 O O . PRO B 1 46 ? -5.543 25.827 -72.083 1.00 83.90 46 PRO B O 1
ATOM 3046 N N . GLN B 1 47 ? -3.334 25.382 -71.787 1.00 76.15 47 GLN B N 1
ATOM 3047 C CA . GLN B 1 47 ? -3.500 24.035 -71.236 1.00 69.09 47 GLN B CA 1
ATOM 3048 C C . GLN B 1 47 ? -4.396 23.993 -70.002 1.00 63.55 47 GLN B C 1
ATOM 3049 O O . GLN B 1 47 ? -4.448 24.939 -69.219 1.00 62.30 47 GLN B O 1
ATOM 3055 N N . LEU B 1 48 ? -5.061 22.862 -69.790 1.00 61.87 48 LEU B N 1
ATOM 3056 C CA . LEU B 1 48 ? -6.076 22.785 -68.746 1.00 57.17 48 LEU B CA 1
ATOM 3057 C C . LEU B 1 48 ? -5.500 22.627 -67.345 1.00 53.28 48 LEU B C 1
ATOM 3058 O O . LEU B 1 48 ? -6.175 22.954 -66.362 1.00 59.63 48 LEU B O 1
ATOM 3063 N N A ARG B 1 49 ? -4.270 22.127 -67.240 0.51 46.96 49 ARG B N 1
ATOM 3064 N N B ARG B 1 49 ? -4.276 22.114 -67.239 0.49 46.99 49 ARG B N 1
ATOM 3065 C CA A ARG B 1 49 ? -3.636 21.957 -65.936 0.51 42.53 49 ARG B CA 1
ATOM 3066 C CA B ARG B 1 49 ? -3.647 21.924 -65.936 0.49 43.09 49 ARG B CA 1
ATOM 3067 C C A ARG B 1 49 ? -2.754 23.130 -65.557 0.51 38.56 49 ARG B C 1
ATOM 3068 C C B ARG B 1 49 ? -2.788 23.139 -65.580 0.49 38.60 49 ARG B C 1
ATOM 3069 O O A ARG B 1 49 ? -1.725 23.371 -66.175 0.51 37.12 49 ARG B O 1
ATOM 3070 O O B ARG B 1 49 ? -1.805 23.422 -66.252 0.49 37.56 49 ARG B O 1
ATOM 3085 N N . VAL B 1 50 ? -3.156 23.834 -64.503 1.00 35.69 50 VAL B N 1
ATOM 3086 C CA . VAL B 1 50 ? -2.414 24.979 -64.021 1.00 32.34 50 VAL B CA 1
ATOM 3087 C C . VAL B 1 50 ? -2.178 24.823 -62.543 1.00 32.23 50 VAL B C 1
ATOM 3088 O O . VAL B 1 50 ? -2.849 24.021 -61.885 1.00 35.49 50 VAL B O 1
ATOM 3092 N N . SER B 1 51 ? -1.188 25.556 -62.056 1.00 29.69 51 SER B N 1
ATOM 3093 C CA . SER B 1 51 ? -0.852 25.648 -60.646 1.00 33.70 51 SER B CA 1
ATOM 3094 C C . SER B 1 51 ? -0.826 27.115 -60.206 1.00 35.58 51 SER B C 1
ATOM 3095 O O . SER B 1 51 ? -0.513 28.007 -60.996 1.00 36.71 51 SER B O 1
ATOM 3098 N N . ALA B 1 52 ? -1.113 27.349 -58.936 1.00 31.32 52 ALA B N 1
ATOM 3099 C CA . ALA B 1 52 ? -0.942 28.655 -58.330 1.00 34.30 52 ALA B CA 1
ATOM 3100 C C . ALA B 1 52 ? 0.452 28.667 -57.763 1.00 34.00 52 ALA B C 1
ATOM 3101 O O . ALA B 1 52 ? 0.711 28.005 -56.763 1.00 34.17 52 ALA B O 1
ATOM 3103 N N . ILE B 1 53 ? 1.372 29.333 -58.451 1.00 28.28 53 ILE B N 1
ATOM 3104 C CA . ILE B 1 53 ? 2.771 29.358 -58.054 1.00 28.95 53 ILE B CA 1
ATOM 3105 C C . ILE B 1 53 ? 3.046 30.427 -56.971 1.00 31.32 53 ILE B C 1
ATOM 3106 O O . ILE B 1 53 ? 2.903 31.628 -57.204 1.00 32.08 53 ILE B O 1
ATOM 3111 N N . ASN B 1 54 ? 3.437 29.976 -55.782 1.00 29.65 54 ASN B N 1
ATOM 3112 C CA . ASN B 1 54 ? 3.605 30.879 -54.656 1.00 31.76 54 ASN B CA 1
ATOM 3113 C C . ASN B 1 54 ? 4.961 31.562 -54.648 1.00 31.81 54 ASN B C 1
ATOM 3114 O O . ASN B 1 54 ? 5.774 31.345 -55.542 1.00 27.71 54 ASN B O 1
ATOM 3119 N N . ALA B 1 55 ? 5.201 32.401 -53.645 1.00 30.83 55 ALA B N 1
ATOM 3120 C CA . ALA B 1 55 ? 6.379 33.235 -53.632 1.00 34.00 55 ALA B CA 1
ATOM 3121 C C . ALA B 1 55 ? 7.671 32.396 -53.493 1.00 35.03 55 ALA B C 1
ATOM 3122 O O . ALA B 1 55 ? 8.672 32.725 -54.088 1.00 33.19 55 ALA B O 1
ATOM 3124 N N . ALA B 1 56 ? 7.646 31.330 -52.706 1.00 29.48 56 ALA B N 1
ATOM 3125 C CA . ALA B 1 56 ? 8.838 30.468 -52.517 1.00 32.70 56 ALA B CA 1
ATOM 3126 C C . ALA B 1 56 ? 9.180 29.706 -53.812 1.00 31.20 56 ALA B C 1
ATOM 3127 O O . ALA B 1 56 ? 10.326 29.592 -54.158 1.00 32.69 56 ALA B O 1
ATOM 3129 N N . SER B 1 57 ? 8.185 29.229 -54.550 1.00 26.81 57 SER B N 1
ATOM 3130 C CA . SER B 1 57 ? 8.443 28.590 -55.846 1.00 29.20 57 SER B CA 1
ATOM 3131 C C . SER B 1 57 ? 8.990 29.584 -56.869 1.00 28.87 57 SER B C 1
ATOM 3132 O O . SER B 1 57 ? 9.907 29.257 -57.646 1.00 30.77 57 SER B O 1
ATOM 3135 N N . GLU B 1 58 ? 8.445 30.811 -56.878 1.00 31.23 58 GLU B N 1
ATOM 3136 C CA . GLU B 1 58 ? 8.955 31.852 -57.753 1.00 33.07 58 GLU B CA 1
ATOM 3137 C C . GLU B 1 58 ? 10.447 32.127 -57.462 1.00 36.29 58 GLU B C 1
ATOM 3138 O O . GLU B 1 58 ? 11.237 32.304 -58.379 1.00 34.87 58 GLU B O 1
ATOM 3144 N N . LYS B 1 59 ? 10.815 32.186 -56.186 1.00 36.12 59 LYS B N 1
ATOM 3145 C CA . LYS B 1 59 ? 12.231 32.353 -55.791 1.00 38.47 59 LYS B CA 1
ATOM 3146 C C . LYS B 1 59 ? 13.095 31.198 -56.299 1.00 35.20 59 LYS B C 1
ATOM 3147 O O . LYS B 1 59 ? 14.169 31.427 -56.822 1.00 35.23 59 LYS B O 1
ATOM 3153 N N . LEU B 1 60 ? 12.648 29.956 -56.112 1.00 31.16 60 LEU B N 1
ATOM 3154 C CA . LEU B 1 60 ? 13.374 28.816 -56.661 1.00 31.33 60 LEU B CA 1
ATOM 3155 C C . LEU B 1 60 ? 13.575 28.935 -58.166 1.00 34.33 60 LEU B C 1
ATOM 3156 O O . LEU B 1 60 ? 14.694 28.796 -58.677 1.00 34.26 60 LEU B O 1
ATOM 3161 N N . LEU B 1 61 ? 12.492 29.186 -58.884 1.00 31.30 61 LEU B N 1
ATOM 3162 C CA . LEU B 1 61 ? 12.577 29.222 -60.322 1.00 34.25 61 LEU B CA 1
ATOM 3163 C C . LEU B 1 61 ? 13.517 30.338 -60.794 1.00 35.83 61 LEU B C 1
ATOM 3164 O O . LEU B 1 61 ? 14.252 30.151 -61.752 1.00 34.85 61 LEU B O 1
ATOM 3169 N N . THR B 1 62 ? 13.529 31.467 -60.090 1.00 36.47 62 THR B N 1
ATOM 3170 C CA . THR B 1 62 ? 14.473 32.547 -60.365 1.00 38.66 62 THR B CA 1
ATOM 3171 C C . THR B 1 62 ? 15.923 32.117 -60.093 1.00 37.23 62 THR B C 1
ATOM 3172 O O . THR B 1 62 ? 16.774 32.303 -60.931 1.00 35.52 62 THR B O 1
ATOM 3176 N N . ARG B 1 63 ? 16.205 31.529 -58.937 1.00 37.66 63 ARG B N 1
ATOM 3177 C CA . ARG B 1 63 ? 17.539 30.982 -58.682 1.00 41.21 63 ARG B CA 1
ATOM 3178 C C . ARG B 1 63 ? 17.979 30.030 -59.807 1.00 40.45 63 ARG B C 1
ATOM 3179 O O . ARG B 1 63 ? 19.138 29.968 -60.166 1.00 39.19 63 ARG B O 1
ATOM 3187 N N . LEU B 1 64 ? 17.022 29.288 -60.353 1.00 37.16 64 LEU B N 1
ATOM 3188 C CA . LEU B 1 64 ? 17.283 28.318 -61.412 1.00 38.16 64 LEU B CA 1
ATOM 3189 C C . LEU B 1 64 ? 17.402 28.952 -62.783 1.00 42.23 64 LEU B C 1
ATOM 3190 O O . LEU B 1 64 ? 17.791 28.290 -63.732 1.00 45.11 64 LEU B O 1
ATOM 3195 N N . GLY B 1 65 ? 17.010 30.211 -62.903 1.00 33.10 65 GLY B N 1
ATOM 3196 C CA . GLY B 1 65 ? 17.187 30.939 -64.134 1.00 35.86 65 GLY B CA 1
ATOM 3197 C C . GLY B 1 65 ? 16.131 30.685 -65.181 1.00 40.06 65 GLY B C 1
ATOM 3198 O O . GLY B 1 65 ? 16.379 30.943 -66.352 1.00 42.03 65 GLY B O 1
ATOM 3199 N N . VAL B 1 66 ? 14.945 30.230 -64.768 1.00 37.96 66 VAL B N 1
ATOM 3200 C CA . VAL B 1 66 ? 13.874 29.908 -65.720 1.00 38.91 66 VAL B CA 1
ATOM 3201 C C . VAL B 1 66 ? 12.591 30.726 -65.520 1.00 40.28 66 VAL B C 1
ATOM 3202 O O . VAL B 1 66 ? 11.644 30.572 -66.285 1.00 41.25 66 VAL B O 1
ATOM 3206 N N . TRP B 1 67 ? 12.545 31.575 -64.498 1.00 40.00 67 TRP B N 1
ATOM 3207 C CA . TRP B 1 67 ? 11.319 32.291 -64.187 1.00 41.37 67 TRP B CA 1
ATOM 3208 C C . TRP B 1 67 ? 10.967 33.285 -65.297 1.00 41.58 67 TRP B C 1
ATOM 3209 O O . TRP B 1 67 ? 9.801 33.387 -65.731 1.00 39.26 67 TRP B O 1
ATOM 3220 N N A GLN B 1 68 ? 11.966 34.010 -65.782 0.55 43.37 68 GLN B N 1
ATOM 3221 N N B GLN B 1 68 ? 11.971 34.006 -65.775 0.45 43.20 68 GLN B N 1
ATOM 3222 C CA A GLN B 1 68 ? 11.711 34.990 -66.828 0.55 43.65 68 GLN B CA 1
ATOM 3223 C CA B GLN B 1 68 ? 11.753 34.984 -66.831 0.45 43.78 68 GLN B CA 1
ATOM 3224 C C A GLN B 1 68 ? 11.254 34.297 -68.113 0.55 44.58 68 GLN B C 1
ATOM 3225 C C B GLN B 1 68 ? 11.263 34.298 -68.106 0.45 44.63 68 GLN B C 1
ATOM 3226 O O A GLN B 1 68 ? 10.390 34.817 -68.820 0.55 46.82 68 GLN B O 1
ATOM 3227 O O B GLN B 1 68 ? 10.388 34.822 -68.796 0.45 46.69 68 GLN B O 1
ATOM 3238 N N . ASP B 1 69 ? 11.808 33.119 -68.402 1.00 44.57 69 ASP B N 1
ATOM 3239 C CA . ASP B 1 69 ? 11.337 32.314 -69.544 1.00 46.83 69 ASP B CA 1
ATOM 3240 C C . ASP B 1 69 ? 9.844 31.996 -69.378 1.00 45.85 69 ASP B C 1
ATOM 3241 O O . ASP B 1 69 ? 9.080 32.036 -70.333 1.00 50.81 69 ASP B O 1
ATOM 3246 N N . ILE B 1 70 ? 9.445 31.662 -68.158 1.00 42.25 70 ILE B N 1
ATOM 3247 C CA . ILE B 1 70 ? 8.044 31.347 -67.861 1.00 42.32 70 ILE B CA 1
ATOM 3248 C C . ILE B 1 70 ? 7.157 32.583 -68.020 1.00 43.73 70 ILE B C 1
ATOM 3249 O O . ILE B 1 70 ? 6.098 32.501 -68.641 1.00 44.88 70 ILE B O 1
ATOM 3254 N N . LEU B 1 71 ? 7.576 33.723 -67.468 1.00 43.21 71 LEU B N 1
ATOM 3255 C CA . LEU B 1 71 ? 6.809 34.966 -67.613 1.00 45.73 71 LEU B CA 1
ATOM 3256 C C . LEU B 1 71 ? 6.657 35.405 -69.066 1.00 49.02 71 LEU B C 1
ATOM 3257 O O . LEU B 1 71 ? 5.628 35.953 -69.435 1.00 47.77 71 LEU B O 1
ATOM 3262 N N A SER B 1 72 ? 7.679 35.166 -69.887 0.74 49.28 72 SER B N 1
ATOM 3263 N N B SER B 1 72 ? 7.690 35.173 -69.869 0.26 50.47 72 SER B N 1
ATOM 3264 C CA A SER B 1 72 ? 7.644 35.560 -71.296 0.74 55.16 72 SER B CA 1
ATOM 3265 C CA B SER B 1 72 ? 7.651 35.533 -71.278 0.26 54.68 72 SER B CA 1
ATOM 3266 C C A SER B 1 72 ? 6.793 34.629 -72.154 0.74 56.37 72 SER B C 1
ATOM 3267 C C B SER B 1 72 ? 6.633 34.668 -72.006 0.26 55.90 72 SER B C 1
ATOM 3268 O O A SER B 1 72 ? 6.261 35.046 -73.170 0.74 57.41 72 SER B O 1
ATOM 3269 O O B SER B 1 72 ? 5.788 35.170 -72.746 0.26 57.71 72 SER B O 1
ATOM 3274 N N . ARG B 1 73 ? 6.717 33.363 -71.779 1.00 55.89 73 ARG B N 1
ATOM 3275 C CA . ARG B 1 73 ? 5.888 32.400 -72.494 1.00 59.64 73 ARG B CA 1
ATOM 3276 C C . ARG B 1 73 ? 4.421 32.671 -72.158 1.00 58.77 73 ARG B C 1
ATOM 3277 O O . ARG B 1 73 ? 3.684 33.172 -72.999 1.00 62.72 73 ARG B O 1
ATOM 3285 N N . ARG B 1 74 ? 4.007 32.375 -70.926 1.00 52.90 74 ARG B N 1
ATOM 3286 C CA . ARG B 1 74 ? 2.618 32.600 -70.525 1.00 51.83 74 ARG B CA 1
ATOM 3287 C C . ARG B 1 74 ? 2.487 32.443 -69.013 1.00 45.24 74 ARG B C 1
ATOM 3288 O O . ARG B 1 74 ? 2.790 31.387 -68.465 1.00 46.83 74 ARG B O 1
ATOM 3296 N N . ALA B 1 75 ? 2.044 33.502 -68.346 1.00 43.03 75 ALA B N 1
ATOM 3297 C CA . ALA B 1 75 ? 1.885 33.505 -66.890 1.00 45.99 75 ALA B CA 1
ATOM 3298 C C . ALA B 1 75 ? 0.877 34.572 -66.505 1.00 48.93 75 ALA B C 1
ATOM 3299 O O . ALA B 1 75 ? 0.812 35.603 -67.164 1.00 44.52 75 ALA B O 1
ATOM 3301 N N . SER B 1 76 ? 0.078 34.311 -65.469 1.00 46.21 76 SER B N 1
ATOM 3302 C CA . SER B 1 76 ? -0.952 35.254 -65.028 1.00 45.08 76 SER B CA 1
ATOM 3303 C C . SER B 1 76 ? -0.714 35.656 -63.574 1.00 40.50 76 SER B C 1
ATOM 3304 O O . SER B 1 76 ? -0.771 34.821 -62.680 1.00 38.28 76 SER B O 1
ATOM 3307 N N . CYS B 1 77 ? -0.438 36.927 -63.354 1.00 36.96 77 CYS B N 1
ATOM 3308 C CA . CYS B 1 77 ? -0.093 37.438 -62.034 1.00 39.11 77 CYS B CA 1
ATOM 3309 C C . CYS B 1 77 ? -1.368 37.798 -61.252 1.00 39.97 77 CYS B C 1
ATOM 3310 O O . CYS B 1 77 ? -2.242 38.419 -61.806 1.00 41.35 77 CYS B O 1
ATOM 3313 N N . TYR B 1 78 ? -1.500 37.393 -59.986 1.00 39.40 78 TYR B N 1
ATOM 3314 C CA . TYR B 1 78 ? -2.656 37.814 -59.184 1.00 40.96 78 TYR B CA 1
ATOM 3315 C C . TYR B 1 78 ? -2.193 38.629 -57.981 1.00 38.73 78 TYR B C 1
ATOM 3316 O O . TYR B 1 78 ? -1.136 38.368 -57.401 1.00 35.48 78 TYR B O 1
ATOM 3325 N N . HIS B 1 79 ? -3.007 39.623 -57.643 1.00 35.47 79 HIS B N 1
ATOM 3326 C CA . HIS B 1 79 ? -2.659 40.658 -56.694 1.00 38.23 79 HIS B CA 1
ATOM 3327 C C . HIS B 1 79 ? -3.574 40.691 -55.485 1.00 40.66 79 HIS B C 1
ATOM 3328 O O . HIS B 1 79 ? -3.304 41.402 -54.505 1.00 41.55 79 HIS B O 1
ATOM 3335 N N . GLY B 1 80 ? -4.674 39.959 -55.566 1.00 36.53 80 GLY B N 1
ATOM 3336 C CA . GLY B 1 80 ? -5.637 39.956 -54.503 1.00 35.11 80 GLY B CA 1
ATOM 3337 C C . GLY B 1 80 ? -6.167 38.569 -54.216 1.00 35.31 80 GLY B C 1
ATOM 3338 O O . GLY B 1 80 ? -6.050 37.654 -55.022 1.00 36.30 80 GLY B O 1
ATOM 3339 N N . MET B 1 81 ? -6.810 38.464 -53.065 1.00 37.16 81 MET B N 1
ATOM 3340 C CA . MET B 1 81 ? -7.370 37.222 -52.584 1.00 37.84 81 MET B CA 1
ATOM 3341 C C . MET B 1 81 ? -8.724 37.491 -51.927 1.00 37.96 81 MET B C 1
ATOM 3342 O O . MET B 1 81 ? -8.875 38.417 -51.121 1.00 34.14 81 MET B O 1
ATOM 3347 N N . GLU B 1 82 ? -9.700 36.659 -52.247 1.00 33.87 82 GLU B N 1
ATOM 3348 C CA . GLU B 1 82 ? -11.009 36.785 -51.642 1.00 36.39 82 GLU B CA 1
ATOM 3349 C C . GLU B 1 82 ? -11.534 35.365 -51.360 1.00 35.41 82 GLU B C 1
ATOM 3350 O O . GLU B 1 82 ? -11.695 34.566 -52.273 1.00 36.99 82 GLU B O 1
ATOM 3356 N N . VAL B 1 83 ? -11.757 35.059 -50.085 1.00 30.74 83 VAL B N 1
ATOM 3357 C CA . VAL B 1 83 ? -12.212 33.734 -49.653 1.00 29.14 83 VAL B CA 1
ATOM 3358 C C . VAL B 1 83 ? -13.466 33.906 -48.827 1.00 30.93 83 VAL B C 1
ATOM 3359 O O . VAL B 1 83 ? -13.509 34.769 -47.952 1.00 33.72 83 VAL B O 1
ATOM 3363 N N . TRP B 1 84 ? -14.485 33.102 -49.095 1.00 30.26 84 TRP B N 1
ATOM 3364 C CA . TRP B 1 84 ? -15.692 33.146 -48.273 1.00 35.41 84 TRP B CA 1
ATOM 3365 C C . TRP B 1 84 ? -16.363 31.777 -48.208 1.00 34.47 84 TRP B C 1
ATOM 3366 O O . TRP B 1 84 ? -15.793 30.764 -48.646 1.00 31.31 84 TRP B O 1
ATOM 3377 N N . ASP B 1 85 ? -17.556 31.749 -47.626 1.00 37.88 85 ASP B N 1
ATOM 3378 C CA . ASP B 1 85 ? -18.203 30.488 -47.288 1.00 41.07 85 ASP B CA 1
ATOM 3379 C C . ASP B 1 85 ? -19.623 30.494 -47.779 1.00 45.39 85 ASP B C 1
ATOM 3380 O O . ASP B 1 85 ? -20.341 31.483 -47.634 1.00 48.56 85 ASP B O 1
ATOM 3385 N N . LYS B 1 86 ? -20.015 29.346 -48.311 1.00 39.31 86 LYS B N 1
ATOM 3386 C CA . LYS B 1 86 ? -21.260 29.183 -49.011 1.00 46.51 86 LYS B CA 1
ATOM 3387 C C . LYS B 1 86 ? -22.443 29.280 -48.055 1.00 52.25 86 LYS B C 1
ATOM 3388 O O . LYS B 1 86 ? -23.513 29.748 -48.435 1.00 58.80 86 LYS B O 1
ATOM 3394 N N . ASP B 1 87 ? -22.240 28.875 -46.806 1.00 48.86 87 ASP B N 1
ATOM 3395 C CA . ASP B 1 87 ? -23.359 28.720 -45.876 1.00 55.70 87 ASP B CA 1
ATOM 3396 C C . ASP B 1 87 ? -23.303 29.639 -44.653 1.00 61.67 87 ASP B C 1
ATOM 3397 O O . ASP B 1 87 ? -24.285 29.780 -43.931 1.00 67.31 87 ASP B O 1
ATOM 3402 N N . SER B 1 88 ? -22.155 30.258 -44.425 1.00 60.73 88 SER B N 1
ATOM 3403 C CA . SER B 1 88 ? -21.949 31.067 -43.242 1.00 60.44 88 SER B CA 1
ATOM 3404 C C . SER B 1 88 ? -21.259 32.375 -43.616 1.00 53.72 88 SER B C 1
ATOM 3405 O O . SER B 1 88 ? -20.947 32.591 -44.793 1.00 51.07 88 SER B O 1
ATOM 3408 N N . PHE B 1 89 ? -20.957 33.211 -42.616 1.00 52.72 89 PHE B N 1
ATOM 3409 C CA . PHE B 1 89 ? -20.604 34.627 -42.857 1.00 53.06 89 PHE B CA 1
ATOM 3410 C C . PHE B 1 89 ? -19.085 35.046 -42.860 1.00 50.76 89 PHE B C 1
ATOM 3411 O O . PHE B 1 89 ? -18.730 36.194 -43.164 1.00 54.06 89 PHE B O 1
ATOM 3419 N N . GLY B 1 90 ? -18.199 34.097 -42.606 1.00 46.67 90 GLY B N 1
ATOM 3420 C CA . GLY B 1 90 ? -16.761 34.329 -42.612 1.00 40.86 90 GLY B CA 1
ATOM 3421 C C . GLY B 1 90 ? -16.192 34.707 -43.970 1.00 37.58 90 GLY B C 1
ATOM 3422 O O . GLY B 1 90 ? -16.640 34.238 -45.020 1.00 35.62 90 GLY B O 1
ATOM 3423 N N . HIS B 1 91 ? -15.180 35.557 -43.946 1.00 37.35 91 HIS B N 1
ATOM 3424 C CA . HIS B 1 91 ? -14.525 35.934 -45.175 1.00 38.77 91 HIS B CA 1
ATOM 3425 C C . HIS B 1 91 ? -13.106 36.394 -44.892 1.00 37.40 91 HIS B C 1
ATOM 3426 O O . HIS B 1 91 ? -12.794 36.885 -43.814 1.00 39.22 91 HIS B O 1
ATOM 3433 N N . ILE B 1 92 ? -12.232 36.153 -45.849 1.00 34.01 92 ILE B N 1
ATOM 3434 C CA . ILE B 1 92 ? -10.890 36.672 -45.809 1.00 35.20 92 ILE B CA 1
ATOM 3435 C C . ILE B 1 92 ? -10.735 37.398 -47.125 1.00 38.88 92 ILE B C 1
ATOM 3436 O O . ILE B 1 92 ? -11.040 36.844 -48.183 1.00 35.71 92 ILE B O 1
ATOM 3441 N N . SER B 1 93 ? -10.285 38.644 -47.044 1.00 38.75 93 SER B N 1
ATOM 3442 C CA . SER B 1 93 ? -10.121 39.505 -48.211 1.00 41.17 93 SER B CA 1
ATOM 3443 C C . SER B 1 93 ? -8.896 40.372 -47.986 1.00 40.90 93 SER B C 1
ATOM 3444 O O . SER B 1 93 ? -8.784 41.026 -46.956 1.00 40.65 93 SER B O 1
ATOM 3447 N N . PHE B 1 94 ? -7.947 40.328 -48.902 1.00 36.41 94 PHE B N 1
ATOM 3448 C CA . PHE B 1 94 ? -6.751 41.139 -48.763 1.00 37.00 94 PHE B CA 1
ATOM 3449 C C . PHE B 1 94 ? -6.127 41.240 -50.121 1.00 39.24 94 PHE B C 1
ATOM 3450 O O . PHE B 1 94 ? -6.445 40.450 -50.998 1.00 37.95 94 PHE B O 1
ATOM 3458 N N . ASP B 1 95 ? -5.263 42.234 -50.298 1.00 41.37 95 ASP B N 1
ATOM 3459 C CA . ASP B 1 95 ? -4.513 42.384 -51.528 1.00 43.02 95 ASP B CA 1
ATOM 3460 C C . ASP B 1 95 ? -3.020 42.487 -51.265 1.00 44.23 95 ASP B C 1
ATOM 3461 O O . ASP B 1 95 ? -2.570 42.594 -50.115 1.00 44.03 95 ASP B O 1
ATOM 3466 N N . ASP B 1 96 ? -2.248 42.483 -52.339 1.00 46.06 96 ASP B N 1
ATOM 3467 C CA . ASP B 1 96 ? -0.813 42.630 -52.203 1.00 48.93 96 ASP B CA 1
ATOM 3468 C C . ASP B 1 96 ? -0.449 43.930 -51.464 1.00 50.52 96 ASP B C 1
ATOM 3469 O O . ASP B 1 96 ? 0.424 43.921 -50.595 1.00 51.69 96 ASP B O 1
ATOM 3474 N N . GLN B 1 97 ? -1.115 45.034 -51.772 1.00 47.57 97 GLN B N 1
ATOM 3475 C CA . GLN B 1 97 ? -0.700 46.301 -51.175 1.00 54.06 97 GLN B CA 1
ATOM 3476 C C . GLN B 1 97 ? -0.830 46.295 -49.662 1.00 51.95 97 GLN B C 1
ATOM 3477 O O . GLN B 1 97 ? 0.083 46.735 -48.982 1.00 53.20 97 GLN B O 1
ATOM 3483 N N . SER B 1 98 ? -1.906 45.722 -49.131 1.00 46.31 98 SER B N 1
ATOM 3484 C CA . SER B 1 98 ? -2.094 45.693 -47.686 1.00 45.97 98 SER B CA 1
ATOM 3485 C C . SER B 1 98 ? -0.938 45.030 -46.943 1.00 46.72 98 SER B C 1
ATOM 3486 O O . SER B 1 98 ? -0.800 45.196 -45.728 1.00 46.13 98 SER B O 1
ATOM 3489 N N . MET B 1 99 ? -0.100 44.294 -47.658 1.00 45.51 99 MET B N 1
ATOM 3490 C CA . MET B 1 99 ? 1.002 43.608 -47.004 1.00 46.33 99 MET B CA 1
ATOM 3491 C C . MET B 1 99 ? 2.394 43.939 -47.512 1.00 47.53 99 MET B C 1
ATOM 3492 O O . MET B 1 99 ? 3.372 43.299 -47.094 1.00 49.09 99 MET B O 1
ATOM 3497 N N . GLY B 1 100 ? 2.471 44.917 -48.400 1.00 46.22 100 GLY B N 1
ATOM 3498 C CA . GLY B 1 100 ? 3.735 45.413 -48.903 1.00 52.63 100 GLY B CA 1
ATOM 3499 C C . GLY B 1 100 ? 4.291 44.566 -50.025 1.00 53.69 100 GLY B C 1
ATOM 3500 O O . GLY B 1 100 ? 5.487 44.604 -50.302 1.00 59.63 100 GLY B O 1
ATOM 3501 N N . TYR B 1 101 ? 3.421 43.791 -50.660 1.00 43.42 101 TYR B N 1
ATOM 3502 C CA . TYR B 1 101 ? 3.810 42.923 -51.762 1.00 40.07 101 TYR B CA 1
ATOM 3503 C C . TYR B 1 101 ? 3.551 43.559 -53.106 1.00 44.31 101 TYR B C 1
ATOM 3504 O O . TYR B 1 101 ? 2.608 44.336 -53.247 1.00 44.59 101 TYR B O 1
ATOM 3513 N N . SER B 1 102 ? 4.349 43.181 -54.105 1.00 43.99 102 SER B N 1
ATOM 3514 C CA . SER B 1 102 ? 4.105 43.577 -55.493 1.00 42.40 102 SER B CA 1
ATOM 3515 C C . SER B 1 102 ? 3.041 42.670 -56.127 1.00 40.21 102 SER B C 1
ATOM 3516 O O . SER B 1 102 ? 2.377 43.039 -57.090 1.00 42.84 102 SER B O 1
ATOM 3519 N N . HIS B 1 103 ? 2.920 41.455 -55.603 1.00 38.60 103 HIS B N 1
ATOM 3520 C CA . HIS B 1 103 ? 1.918 40.498 -56.074 1.00 38.83 103 HIS B CA 1
ATOM 3521 C C . HIS B 1 103 ? 1.818 39.340 -55.084 1.00 37.21 103 HIS B C 1
ATOM 3522 O O . HIS B 1 103 ? 2.703 39.173 -54.229 1.00 38.26 103 HIS B O 1
ATOM 3529 N N . LEU B 1 104 ? 0.745 38.549 -55.173 1.00 34.14 104 LEU B N 1
ATOM 3530 C CA . LEU B 1 104 ? 0.594 37.403 -54.274 1.00 29.69 104 LEU B CA 1
ATOM 3531 C C . LEU B 1 104 ? 1.163 36.140 -54.901 1.00 34.79 104 LEU B C 1
ATOM 3532 O O . LEU B 1 104 ? 1.932 35.413 -54.253 1.00 34.34 104 LEU B O 1
ATOM 3537 N N . GLY B 1 105 ? 0.825 35.890 -56.166 1.00 32.42 105 GLY B N 1
ATOM 3538 C CA . GLY B 1 105 ? 1.309 34.692 -56.834 1.00 35.93 105 GLY B CA 1
ATOM 3539 C C . GLY B 1 105 ? 1.096 34.750 -58.325 1.00 34.78 105 GLY B C 1
ATOM 3540 O O . GLY B 1 105 ? 0.664 35.769 -58.866 1.00 35.54 105 GLY B O 1
ATOM 3541 N N . HIS B 1 106 ? 1.392 33.651 -59.002 1.00 31.24 106 HIS B N 1
ATOM 3542 C CA . HIS B 1 106 ? 1.064 33.533 -60.425 1.00 33.75 106 HIS B CA 1
ATOM 3543 C C . HIS B 1 106 ? 0.288 32.261 -60.695 1.00 34.65 106 HIS B C 1
ATOM 3544 O O . HIS B 1 106 ? 0.551 31.245 -60.041 1.00 29.44 106 HIS B O 1
ATOM 3551 N N . ILE B 1 107 ? -0.649 32.339 -61.635 1.00 30.89 107 ILE B N 1
ATOM 3552 C CA . ILE B 1 107 ? -1.280 31.170 -62.207 1.00 36.78 107 ILE B CA 1
ATOM 3553 C C . ILE B 1 107 ? -0.525 30.797 -63.485 1.00 35.14 107 ILE B C 1
ATOM 3554 O O . ILE B 1 107 ? -0.483 31.552 -64.450 1.00 33.71 107 ILE B O 1
ATOM 3559 N N . VAL B 1 108 ? 0.074 29.615 -63.479 1.00 32.49 108 VAL B N 1
ATOM 3560 C CA . VAL B 1 108 ? 0.928 29.195 -64.581 1.00 32.68 108 VAL B CA 1
ATOM 3561 C C . VAL B 1 108 ? 0.574 27.799 -65.036 1.00 32.03 108 VAL B C 1
ATOM 3562 O O . VAL B 1 108 ? 0.329 26.908 -64.205 1.00 31.31 108 VAL B O 1
ATOM 3566 N N . GLU B 1 109 ? 0.550 27.597 -66.345 1.00 34.51 109 GLU B N 1
ATOM 3567 C CA . GLU B 1 109 ? 0.324 26.263 -66.898 1.00 37.41 109 GLU B CA 1
ATOM 3568 C C . GLU B 1 109 ? 1.485 25.347 -66.537 1.00 37.21 109 GLU B C 1
ATOM 3569 O O . GLU B 1 109 ? 2.644 25.746 -66.674 1.00 33.87 109 GLU B O 1
ATOM 3575 N N . ASN B 1 110 ? 1.177 24.132 -66.076 1.00 33.58 110 ASN B N 1
ATOM 3576 C CA . ASN B 1 110 ? 2.219 23.190 -65.705 1.00 34.33 110 ASN B CA 1
ATOM 3577 C C . ASN B 1 110 ? 3.160 22.891 -66.884 1.00 34.25 110 ASN B C 1
ATOM 3578 O O . ASN B 1 110 ? 4.366 22.799 -66.691 1.00 33.87 110 ASN B O 1
ATOM 3583 N N . SER B 1 111 ? 2.623 22.748 -68.093 1.00 35.92 111 SER B N 1
ATOM 3584 C CA . SER B 1 111 ? 3.460 22.413 -69.247 1.00 39.45 111 SER B CA 1
ATOM 3585 C C . SER B 1 111 ? 4.452 23.543 -69.579 1.00 41.31 111 SER B C 1
ATOM 3586 O O . SER B 1 111 ? 5.557 23.300 -70.085 1.00 42.33 111 SER B O 1
ATOM 3589 N N . VAL B 1 112 ? 4.059 24.782 -69.290 1.00 37.76 112 VAL B N 1
ATOM 3590 C CA . VAL B 1 112 ? 4.960 25.917 -69.477 1.00 40.48 112 VAL B CA 1
ATOM 3591 C C . VAL B 1 112 ? 6.157 25.810 -68.504 1.00 37.17 112 VAL B C 1
ATOM 3592 O O . VAL B 1 112 ? 7.308 26.013 -68.897 1.00 35.55 112 VAL B O 1
ATOM 3596 N N . ILE B 1 113 ? 5.885 25.491 -67.246 1.00 34.07 113 ILE B N 1
ATOM 3597 C CA . ILE B 1 113 ? 6.948 25.364 -66.256 1.00 34.68 113 ILE B CA 1
ATOM 3598 C C . ILE B 1 113 ? 7.870 24.219 -66.671 1.00 35.54 113 ILE B C 1
ATOM 3599 O O . ILE B 1 113 ? 9.104 24.370 -66.712 1.00 35.62 113 ILE B O 1
ATOM 3604 N N . HIS B 1 114 ? 7.266 23.093 -67.041 1.00 35.84 114 HIS B N 1
ATOM 3605 C CA . HIS B 1 114 ? 8.053 21.920 -67.383 1.00 37.96 114 HIS B CA 1
ATOM 3606 C C . HIS B 1 114 ? 8.927 22.216 -68.583 1.00 34.94 114 HIS B C 1
ATOM 3607 O O . HIS B 1 114 ? 10.101 21.876 -68.605 1.00 33.73 114 HIS B O 1
ATOM 3614 N N . TYR B 1 115 ? 8.353 22.866 -69.582 1.00 36.05 115 TYR B N 1
ATOM 3615 C CA . TYR B 1 115 ? 9.145 23.191 -70.761 1.00 40.03 115 TYR B CA 1
ATOM 3616 C C . TYR B 1 115 ? 10.355 24.067 -70.426 1.00 42.54 115 TYR B C 1
ATOM 3617 O O . TYR B 1 115 ? 11.445 23.841 -70.939 1.00 41.72 115 TYR B O 1
ATOM 3626 N N . ALA B 1 116 ? 10.157 25.075 -69.588 1.00 37.15 116 ALA B N 1
ATOM 3627 C CA . ALA B 1 116 ? 11.241 25.972 -69.229 1.00 39.12 116 ALA B CA 1
ATOM 3628 C C . ALA B 1 116 ? 12.346 25.193 -68.525 1.00 38.46 116 ALA B C 1
ATOM 3629 O O . ALA B 1 116 ? 13.513 25.374 -68.828 1.00 36.53 116 ALA B O 1
ATOM 3631 N N . LEU B 1 117 ? 11.971 24.307 -67.610 1.00 36.46 117 LEU B N 1
ATOM 3632 C CA . LEU B 1 117 ? 12.951 23.524 -66.867 1.00 35.47 117 LEU B CA 1
ATOM 3633 C C . LEU B 1 117 ? 13.670 22.501 -67.764 1.00 37.68 117 LEU B C 1
ATOM 3634 O O . LEU B 1 117 ? 14.854 22.203 -67.577 1.00 34.29 117 LEU B O 1
ATOM 3639 N N . TRP B 1 118 ? 12.936 21.952 -68.719 1.00 36.79 118 TRP B N 1
ATOM 3640 C CA . TRP B 1 118 ? 13.481 20.971 -69.645 1.00 38.21 118 TRP B CA 1
ATOM 3641 C C . TRP B 1 118 ? 14.548 21.599 -70.537 1.00 42.37 118 TRP B C 1
ATOM 3642 O O . TRP B 1 118 ? 15.626 21.045 -70.705 1.00 39.35 118 TRP B O 1
ATOM 3653 N N . ASN B 1 119 ? 14.258 22.773 -71.084 1.00 40.73 119 ASN B N 1
ATOM 3654 C CA . ASN B 1 119 ? 15.263 23.482 -71.865 1.00 45.47 119 ASN B CA 1
ATOM 3655 C C . ASN B 1 119 ? 16.491 23.781 -71.038 1.00 44.38 119 ASN B C 1
ATOM 3656 O O . ASN B 1 119 ? 17.596 23.500 -71.469 1.00 43.99 119 ASN B O 1
ATOM 3661 N N . LYS B 1 120 ? 16.292 24.323 -69.836 1.00 44.86 120 LYS B N 1
ATOM 3662 C CA . LYS B 1 120 ? 17.411 24.651 -68.964 1.00 42.93 120 LYS B CA 1
ATOM 3663 C C . LYS B 1 120 ? 18.263 23.405 -68.701 1.00 42.34 120 LYS B C 1
ATOM 3664 O O . LYS B 1 120 ? 19.484 23.491 -68.711 1.00 42.52 120 LYS B O 1
ATOM 3670 N N . ALA B 1 121 ? 17.618 22.251 -68.513 1.00 38.56 121 ALA B N 1
ATOM 3671 C CA . ALA B 1 121 ? 18.331 20.996 -68.228 1.00 40.76 121 ALA B CA 1
ATOM 3672 C C . ALA B 1 121 ? 19.227 20.581 -69.395 1.00 42.49 121 ALA B C 1
ATOM 3673 O O . ALA B 1 121 ? 20.351 20.133 -69.184 1.00 41.37 121 ALA B O 1
ATOM 3675 N N . HIS B 1 122 ? 18.734 20.732 -70.623 1.00 43.74 122 HIS B N 1
ATOM 3676 C CA . HIS B 1 122 ? 19.542 20.446 -71.802 1.00 54.49 122 HIS B CA 1
ATOM 3677 C C . HIS B 1 122 ? 20.771 21.340 -71.941 1.00 56.33 122 HIS B C 1
ATOM 3678 O O . HIS B 1 122 ? 21.795 20.910 -72.473 1.00 61.16 122 HIS B O 1
ATOM 3685 N N . GLN B 1 123 ? 20.657 22.573 -71.466 1.00 51.08 123 GLN B N 1
ATOM 3686 C CA . GLN B 1 123 ? 21.752 23.549 -71.525 1.00 51.57 123 GLN B CA 1
ATOM 3687 C C . GLN B 1 123 ? 22.732 23.439 -70.371 1.00 47.87 123 GLN B C 1
ATOM 3688 O O . GLN B 1 123 ? 23.678 24.216 -70.277 1.00 50.37 123 GLN B O 1
ATOM 3694 N N . SER B 1 124 ? 22.505 22.481 -69.487 1.00 42.32 124 SER B N 1
ATOM 3695 C CA . SER B 1 124 ? 23.313 22.351 -68.296 1.00 43.04 124 SER B CA 1
ATOM 3696 C C . SER B 1 124 ? 24.369 21.292 -68.546 1.00 47.92 124 SER B C 1
ATOM 3697 O O . SER B 1 124 ? 24.047 20.133 -68.820 1.00 49.66 124 SER B O 1
ATOM 3700 N N . SER B 1 125 ? 25.630 21.685 -68.432 1.00 47.10 125 SER B N 1
ATOM 3701 C CA . SER B 1 125 ? 26.745 20.844 -68.848 1.00 48.45 125 SER B CA 1
ATOM 3702 C C . SER B 1 125 ? 26.905 19.568 -68.029 1.00 45.94 125 SER B C 1
ATOM 3703 O O . SER B 1 125 ? 27.445 18.598 -68.528 1.00 48.70 125 SER B O 1
ATOM 3706 N N . ASP B 1 126 ? 26.468 19.579 -66.770 1.00 43.26 126 ASP B N 1
ATOM 3707 C CA . ASP B 1 126 ? 26.629 18.428 -65.887 1.00 40.37 126 ASP B CA 1
ATOM 3708 C C . ASP B 1 126 ? 25.387 17.537 -65.856 1.00 40.62 126 ASP B C 1
ATOM 3709 O O . ASP B 1 126 ? 25.334 16.577 -65.091 1.00 41.23 126 ASP B O 1
ATOM 3714 N N . ILE B 1 127 ? 24.387 17.855 -66.672 1.00 39.98 127 ILE B N 1
ATOM 3715 C CA . ILE B 1 127 ? 23.168 17.045 -66.720 1.00 38.21 127 ILE B CA 1
ATOM 3716 C C . ILE B 1 127 ? 23.112 16.221 -67.992 1.00 42.85 127 ILE B C 1
ATOM 3717 O O . ILE B 1 127 ? 23.303 16.741 -69.097 1.00 41.66 127 ILE B O 1
ATOM 3722 N N . THR B 1 128 ? 22.843 14.934 -67.834 1.00 43.90 128 THR B N 1
ATOM 3723 C CA . THR B 1 128 ? 22.548 14.066 -68.975 1.00 46.14 128 THR B CA 1
ATOM 3724 C C . THR B 1 128 ? 21.103 13.611 -68.892 1.00 43.25 128 THR B C 1
ATOM 3725 O O . THR B 1 128 ? 20.728 12.931 -67.941 1.00 42.84 128 THR B O 1
ATOM 3729 N N . LEU B 1 129 ? 20.304 13.982 -69.888 1.00 43.57 129 LEU B N 1
ATOM 3730 C CA . LEU B 1 129 ? 18.909 13.573 -69.951 1.00 47.40 129 LEU B CA 1
ATOM 3731 C C . LEU B 1 129 ? 18.798 12.334 -70.801 1.00 49.73 129 LEU B C 1
ATOM 3732 O O . LEU B 1 129 ? 19.240 12.320 -71.937 1.00 49.49 129 LEU B O 1
ATOM 3737 N N . LEU B 1 130 ? 18.219 11.288 -70.235 1.00 52.46 130 LEU B N 1
ATOM 3738 C CA . LEU B 1 130 ? 17.997 10.038 -70.944 1.00 55.52 130 LEU B CA 1
ATOM 3739 C C . LEU B 1 130 ? 16.490 9.876 -71.090 1.00 60.63 130 LEU B C 1
ATOM 3740 O O . LEU B 1 130 ? 15.783 9.798 -70.080 1.00 58.86 130 LEU B O 1
ATOM 3745 N N . ALA B 1 131 ? 16.003 9.798 -72.330 1.00 66.00 131 ALA B N 1
ATOM 3746 C CA . ALA B 1 131 ? 14.563 9.954 -72.594 1.00 70.18 131 ALA B CA 1
ATOM 3747 C C . ALA B 1 131 ? 13.799 8.629 -72.683 1.00 76.67 131 ALA B C 1
ATOM 3748 O O . ALA B 1 131 ? 12.741 8.475 -72.060 1.00 81.08 131 ALA B O 1
ATOM 3750 N N . PRO B 1 132 ? 14.297 7.683 -73.485 1.00 74.21 132 PRO B N 1
ATOM 3751 C CA . PRO B 1 132 ? 13.881 6.315 -73.196 1.00 73.83 132 PRO B CA 1
ATOM 3752 C C . PRO B 1 132 ? 14.786 5.724 -72.117 1.00 71.26 132 PRO B C 1
ATOM 3753 O O . PRO B 1 132 ? 15.856 5.203 -72.475 1.00 71.60 132 PRO B O 1
ATOM 3757 N N . ALA B 1 133 ? 14.398 5.801 -70.841 1.00 68.53 133 ALA B N 1
ATOM 3758 C CA . ALA B 1 133 ? 15.242 5.216 -69.785 1.00 69.56 133 ALA B CA 1
ATOM 3759 C C . ALA B 1 133 ? 14.486 4.651 -68.564 1.00 70.52 133 ALA B C 1
ATOM 3760 O O . ALA B 1 133 ? 14.842 4.931 -67.415 1.00 72.53 133 ALA B O 1
ATOM 3762 N N . GLU B 1 134 ? 13.466 3.837 -68.805 1.00 67.80 134 GLU B N 1
ATOM 3763 C CA . GLU B 1 134 ? 12.748 3.169 -67.715 1.00 66.12 134 GLU B CA 1
ATOM 3764 C C . GLU B 1 134 ? 13.684 2.250 -66.923 1.00 62.35 134 GLU B C 1
ATOM 3765 O O . GLU B 1 134 ? 14.548 1.584 -67.501 1.00 61.16 134 GLU B O 1
ATOM 3771 N N . LEU B 1 135 ? 13.460 2.153 -65.618 1.00 59.18 135 LEU B N 1
ATOM 3772 C CA . LEU B 1 135 ? 14.245 1.249 -64.782 1.00 60.00 135 LEU B CA 1
ATOM 3773 C C . LEU B 1 135 ? 13.723 -0.176 -64.816 1.00 62.04 135 LEU B C 1
ATOM 3774 O O . LEU B 1 135 ? 12.519 -0.418 -64.813 1.00 66.06 135 LEU B O 1
ATOM 3779 N N . GLN B 1 136 ? 14.658 -1.117 -64.826 1.00 58.53 136 GLN B N 1
ATOM 3780 C CA . GLN B 1 136 ? 14.344 -2.516 -64.713 1.00 59.94 136 GLN B CA 1
ATOM 3781 C C . GLN B 1 136 ? 14.702 -3.029 -63.326 1.00 58.60 136 GLN B C 1
ATOM 3782 O O . GLN B 1 136 ? 13.973 -3.819 -62.723 1.00 59.38 136 GLN B O 1
ATOM 3788 N N . GLN B 1 137 ? 15.844 -2.583 -62.816 1.00 58.34 137 GLN B N 1
ATOM 3789 C CA . GLN B 1 137 ? 16.308 -3.092 -61.539 1.00 55.66 137 GLN B CA 1
ATOM 3790 C C . GLN B 1 137 ? 17.206 -2.089 -60.854 1.00 53.32 137 GLN B C 1
ATOM 3791 O O . GLN B 1 137 ? 17.803 -1.208 -61.493 1.00 50.04 137 GLN B O 1
ATOM 3797 N N . VAL B 1 138 ? 17.294 -2.231 -59.539 1.00 54.30 138 VAL B N 1
ATOM 3798 C CA . VAL B 1 138 ? 18.253 -1.461 -58.776 1.00 53.99 138 VAL B CA 1
ATOM 3799 C C . VAL B 1 138 ? 18.833 -2.353 -57.695 1.00 50.76 138 VAL B C 1
ATOM 3800 O O . VAL B 1 138 ? 18.120 -3.099 -57.013 1.00 49.55 138 VAL B O 1
ATOM 3804 N N . ALA B 1 139 ? 20.153 -2.299 -57.591 1.00 51.24 139 ALA B N 1
ATOM 3805 C CA . ALA B 1 139 ? 20.885 -2.960 -56.529 1.00 52.97 139 ALA B CA 1
ATOM 3806 C C . ALA B 1 139 ? 21.519 -1.878 -55.627 1.00 51.75 139 ALA B C 1
ATOM 3807 O O . ALA B 1 139 ? 22.260 -1.007 -56.091 1.00 48.43 139 ALA B O 1
ATOM 3809 N N . TRP B 1 140 ? 21.197 -1.944 -54.340 1.00 53.45 140 TRP B N 1
ATOM 3810 C CA . TRP B 1 140 ? 21.643 -0.968 -53.354 1.00 50.06 140 TRP B CA 1
ATOM 3811 C C . TRP B 1 140 ? 22.959 -1.379 -52.720 1.00 50.12 140 TRP B C 1
ATOM 3812 O O . TRP B 1 140 ? 22.962 -1.879 -51.593 1.00 52.73 140 TRP B O 1
ATOM 3823 N N . GLY B 1 141 ? 24.064 -1.196 -53.439 1.00 39.35 141 GLY B N 1
ATOM 3824 C CA . GLY B 1 141 ? 25.381 -1.561 -52.934 1.00 37.23 141 GLY B CA 1
ATOM 3825 C C . GLY B 1 141 ? 25.801 -0.685 -51.770 1.00 40.17 141 GLY B C 1
ATOM 3826 O O . GLY B 1 141 ? 25.255 0.422 -51.578 1.00 39.81 141 GLY B O 1
ATOM 3827 N N . GLU B 1 142 ? 26.749 -1.161 -50.962 1.00 40.12 142 GLU B N 1
ATOM 3828 C CA . GLU B 1 142 ? 27.248 -0.351 -49.850 1.00 41.08 142 GLU B CA 1
ATOM 3829 C C . GLU B 1 142 ? 27.845 0.970 -50.353 1.00 35.74 142 GLU B C 1
ATOM 3830 O O . GLU B 1 142 ? 27.613 2.028 -49.749 1.00 34.42 142 GLU B O 1
ATOM 3836 N N . ASN B 1 143 ? 28.630 0.913 -51.436 1.00 34.53 143 ASN B N 1
ATOM 3837 C CA . ASN B 1 143 ? 29.429 2.071 -51.858 1.00 42.35 143 ASN B CA 1
ATOM 3838 C C . ASN B 1 143 ? 28.807 2.795 -53.038 1.00 40.08 143 ASN B C 1
ATOM 3839 O O . ASN B 1 143 ? 29.049 3.983 -53.266 1.00 39.31 143 ASN B O 1
ATOM 3844 N N . GLU B 1 144 ? 27.979 2.088 -53.779 1.00 39.16 144 GLU B N 1
ATOM 3845 C CA . GLU B 1 144 ? 27.303 2.709 -54.904 1.00 45.13 144 GLU B CA 1
ATOM 3846 C C . GLU B 1 144 ? 26.044 1.938 -55.270 1.00 42.81 144 GLU B C 1
ATOM 3847 O O . GLU B 1 144 ? 25.839 0.783 -54.829 1.00 46.74 144 GLU B O 1
ATOM 3853 N N . THR B 1 145 ? 25.206 2.565 -56.090 1.00 39.70 145 THR B N 1
ATOM 3854 C CA A THR B 1 145 ? 23.982 1.938 -56.570 0.54 40.74 145 THR B CA 1
ATOM 3855 C CA B THR B 1 145 ? 23.986 1.928 -56.574 0.46 40.80 145 THR B CA 1
ATOM 3856 C C . THR B 1 145 ? 24.146 1.529 -58.026 1.00 44.67 145 THR B C 1
ATOM 3857 O O . THR B 1 145 ? 24.840 2.202 -58.797 1.00 46.91 145 THR B O 1
ATOM 3864 N N . PHE B 1 146 ? 23.517 0.416 -58.380 1.00 47.32 146 PHE B N 1
ATOM 3865 C CA . PHE B 1 146 ? 23.592 -0.122 -59.726 1.00 50.10 146 PHE B CA 1
ATOM 3866 C C . PHE B 1 146 ? 22.204 -0.139 -60.348 1.00 46.91 146 PHE B C 1
ATOM 3867 O O . PHE B 1 146 ? 21.299 -0.803 -59.848 1.00 45.66 146 PHE B O 1
ATOM 3875 N N . LEU B 1 147 ? 22.050 0.637 -61.414 1.00 48.65 147 LEU B N 1
ATOM 3876 C CA . LEU B 1 147 ? 20.774 0.820 -62.073 1.00 50.21 147 LEU B CA 1
ATOM 3877 C C . LEU B 1 147 ? 20.823 0.120 -63.418 1.00 55.53 147 LEU B C 1
ATOM 3878 O O . LEU B 1 147 ? 21.720 0.374 -64.224 1.00 56.02 147 LEU B O 1
ATOM 3883 N N . THR B 1 148 ? 19.857 -0.756 -63.650 1.00 55.35 148 THR B N 1
ATOM 3884 C CA . THR B 1 148 ? 19.739 -1.429 -64.930 1.00 55.96 148 THR B CA 1
ATOM 3885 C C . THR B 1 148 ? 18.488 -0.912 -65.618 1.00 51.29 148 THR B C 1
ATOM 3886 O O . THR B 1 148 ? 17.391 -0.972 -65.051 1.00 51.76 148 THR B O 1
ATOM 3890 N N . LEU B 1 149 ? 18.681 -0.343 -66.808 1.00 51.19 149 LEU B N 1
ATOM 3891 C CA . LEU B 1 149 ? 17.587 0.168 -67.624 1.00 56.35 149 LEU B CA 1
ATOM 3892 C C . LEU B 1 149 ? 16.966 -0.964 -68.442 1.00 60.07 149 LEU B C 1
ATOM 3893 O O . LEU B 1 149 ? 17.562 -2.025 -68.577 1.00 61.53 149 LEU B O 1
ATOM 3898 N N . LYS B 1 150 ? 15.791 -0.722 -69.012 1.00 58.59 150 LYS B N 1
ATOM 3899 C CA . LYS B 1 150 ? 15.065 -1.771 -69.702 1.00 62.39 150 LYS B CA 1
ATOM 3900 C C . LYS B 1 150 ? 15.787 -2.261 -70.943 1.00 64.49 150 LYS B C 1
ATOM 3901 O O . LYS B 1 150 ? 15.563 -3.379 -71.352 1.00 63.77 150 LYS B O 1
ATOM 3907 N N . ASP B 1 151 ? 16.619 -1.435 -71.570 1.00 67.86 151 ASP B N 1
ATOM 3908 C CA . ASP B 1 151 ? 17.433 -1.934 -72.679 1.00 72.05 151 ASP B CA 1
ATOM 3909 C C . ASP B 1 151 ? 18.597 -2.798 -72.196 1.00 73.39 151 ASP B C 1
ATOM 3910 O O . ASP B 1 151 ? 19.420 -3.224 -73.003 1.00 76.69 151 ASP B O 1
ATOM 3915 N N . GLY B 1 152 ? 18.705 -3.022 -70.887 1.00 70.37 152 GLY B N 1
ATOM 3916 C CA . GLY B 1 152 ? 19.773 -3.860 -70.357 1.00 68.83 152 GLY B CA 1
ATOM 3917 C C . GLY B 1 152 ? 21.078 -3.115 -70.084 1.00 68.67 152 GLY B C 1
ATOM 3918 O O . GLY B 1 152 ? 22.012 -3.679 -69.510 1.00 69.67 152 GLY B O 1
ATOM 3919 N N . SER B 1 153 ? 21.162 -1.861 -70.518 1.00 68.44 153 SER B N 1
ATOM 3920 C CA . SER B 1 153 ? 22.316 -1.016 -70.213 1.00 67.70 153 SER B CA 1
ATOM 3921 C C . SER B 1 153 ? 22.343 -0.664 -68.722 1.00 69.13 153 SER B C 1
ATOM 3922 O O . SER B 1 153 ? 21.296 -0.596 -68.065 1.00 67.62 153 SER B O 1
ATOM 3925 N N . MET B 1 154 ? 23.539 -0.394 -68.210 1.00 69.40 154 MET B N 1
ATOM 3926 C CA . MET B 1 154 ? 23.733 -0.205 -66.786 1.00 68.00 154 MET B CA 1
ATOM 3927 C C . MET B 1 154 ? 24.282 1.167 -66.468 1.00 68.26 154 MET B C 1
ATOM 3928 O O . MET B 1 154 ? 24.915 1.814 -67.303 1.00 70.86 154 MET B O 1
ATOM 3933 N N . LEU B 1 155 ? 24.015 1.603 -65.243 1.00 63.35 155 LEU B N 1
ATOM 3934 C CA . LEU B 1 155 ? 24.422 2.916 -64.783 1.00 59.20 155 LEU B CA 1
ATOM 3935 C C . LEU B 1 155 ? 24.717 2.840 -63.292 1.00 53.61 155 LEU B C 1
ATOM 3936 O O . LEU B 1 155 ? 23.904 2.298 -62.529 1.00 52.34 155 LEU B O 1
ATOM 3941 N N . THR B 1 156 ? 25.840 3.418 -62.875 1.00 54.92 156 THR B N 1
ATOM 3942 C CA . THR B 1 156 ? 26.183 3.508 -61.456 1.00 54.23 156 THR B CA 1
ATOM 3943 C C . THR B 1 156 ? 26.000 4.932 -60.883 1.00 50.57 156 THR B C 1
ATOM 3944 O O . THR B 1 156 ? 26.300 5.937 -61.549 1.00 51.65 156 THR B O 1
ATOM 3948 N N . ALA B 1 157 ? 25.530 4.999 -59.633 1.00 46.01 157 ALA B N 1
ATOM 3949 C CA . ALA B 1 157 ? 25.287 6.267 -58.949 1.00 41.64 157 ALA B CA 1
ATOM 3950 C C . ALA B 1 157 ? 25.638 6.237 -57.449 1.00 38.40 157 ALA B C 1
ATOM 3951 O O . ALA B 1 157 ? 25.385 5.238 -56.776 1.00 43.05 157 ALA B O 1
ATOM 3953 N N A ARG B 1 158 ? 26.221 7.316 -56.915 0.56 36.58 158 ARG B N 1
ATOM 3954 N N B ARG B 1 158 ? 26.191 7.332 -56.945 0.44 36.56 158 ARG B N 1
ATOM 3955 C CA A ARG B 1 158 ? 26.387 7.404 -55.459 0.56 34.11 158 ARG B CA 1
ATOM 3956 C CA B ARG B 1 158 ? 26.403 7.482 -55.514 0.44 34.93 158 ARG B CA 1
ATOM 3957 C C A ARG B 1 158 ? 25.035 7.574 -54.766 0.56 29.70 158 ARG B C 1
ATOM 3958 C C B ARG B 1 158 ? 25.071 7.622 -54.774 0.44 30.38 158 ARG B C 1
ATOM 3959 O O A ARG B 1 158 ? 24.876 7.186 -53.614 0.56 28.22 158 ARG B O 1
ATOM 3960 O O B ARG B 1 158 ? 24.950 7.223 -53.618 0.44 28.35 158 ARG B O 1
ATOM 3975 N N . LEU B 1 159 ? 24.082 8.190 -55.459 1.00 27.53 159 LEU B N 1
ATOM 3976 C CA . LEU B 1 159 ? 22.780 8.542 -54.861 1.00 27.69 159 LEU B CA 1
ATOM 3977 C C . LEU B 1 159 ? 21.680 8.467 -55.900 1.00 27.20 159 LEU B C 1
ATOM 3978 O O . LEU B 1 159 ? 21.835 9.036 -56.975 1.00 28.33 159 LEU B O 1
ATOM 3983 N N . VAL B 1 160 ? 20.567 7.822 -55.561 1.00 27.77 160 VAL B N 1
ATOM 3984 C CA . VAL B 1 160 ? 19.385 7.808 -56.421 1.00 29.20 160 VAL B CA 1
ATOM 3985 C C . VAL B 1 160 ? 18.353 8.778 -55.838 1.00 27.60 160 VAL B C 1
ATOM 3986 O O . VAL B 1 160 ? 18.083 8.765 -54.645 1.00 27.72 160 VAL B O 1
ATOM 3990 N N . ILE B 1 161 ? 17.780 9.617 -56.684 1.00 26.50 161 ILE B N 1
ATOM 3991 C CA . ILE B 1 161 ? 16.716 10.504 -56.247 1.00 24.26 161 ILE B CA 1
ATOM 3992 C C . ILE B 1 161 ? 15.447 10.106 -56.972 1.00 29.25 161 ILE B C 1
ATOM 3993 O O . ILE B 1 161 ? 15.427 10.080 -58.187 1.00 30.71 161 ILE B O 1
ATOM 3998 N N . GLY B 1 162 ? 14.405 9.758 -56.231 1.00 27.63 162 GLY B N 1
ATOM 3999 C CA . GLY B 1 162 ? 13.142 9.397 -56.843 1.00 24.58 162 GLY B CA 1
ATOM 4000 C C . GLY B 1 162 ? 12.285 10.629 -57.014 1.00 26.98 162 GLY B C 1
ATOM 4001 O O . GLY B 1 162 ? 11.969 11.323 -56.064 1.00 26.44 162 GLY B O 1
ATOM 4002 N N . ALA B 1 163 ? 11.959 10.918 -58.258 1.00 26.87 163 ALA B N 1
ATOM 4003 C CA . ALA B 1 163 ? 11.138 12.047 -58.596 1.00 27.74 163 ALA B CA 1
ATOM 4004 C C . ALA B 1 163 ? 10.106 11.583 -59.623 1.00 32.81 163 ALA B C 1
ATOM 4005 O O . ALA B 1 163 ? 9.753 12.328 -60.528 1.00 29.91 163 ALA B O 1
ATOM 4007 N N . ASP B 1 164 ? 9.605 10.350 -59.460 1.00 34.60 164 ASP B N 1
ATOM 4008 C CA . ASP B 1 164 ? 8.682 9.763 -60.433 1.00 34.12 164 ASP B CA 1
ATOM 4009 C C . ASP B 1 164 ? 7.293 9.584 -59.814 1.00 39.09 164 ASP B C 1
ATOM 4010 O O . ASP B 1 164 ? 6.961 8.516 -59.331 1.00 38.49 164 ASP B O 1
ATOM 4015 N N . GLY B 1 165 ? 6.493 10.645 -59.832 1.00 35.67 165 GLY B N 1
ATOM 4016 C CA . GLY B 1 165 ? 5.179 10.633 -59.209 1.00 37.27 165 GLY B CA 1
ATOM 4017 C C . GLY B 1 165 ? 5.259 10.220 -57.747 1.00 35.15 165 GLY B C 1
ATOM 4018 O O . GLY B 1 165 ? 6.039 10.768 -56.961 1.00 29.57 165 GLY B O 1
ATOM 4019 N N . ALA B 1 166 ? 4.476 9.209 -57.388 1.00 31.62 166 ALA B N 1
ATOM 4020 C CA . ALA B 1 166 ? 4.441 8.721 -56.013 1.00 29.12 166 ALA B CA 1
ATOM 4021 C C . ALA B 1 166 ? 5.659 7.844 -55.664 1.00 31.18 166 ALA B C 1
ATOM 4022 O O . ALA B 1 166 ? 5.805 7.400 -54.522 1.00 34.58 166 ALA B O 1
ATOM 4024 N N . ASN B 1 167 ? 6.523 7.588 -56.636 1.00 29.75 167 ASN B N 1
ATOM 4025 C CA . ASN B 1 167 ? 7.720 6.765 -56.415 1.00 29.94 167 ASN B CA 1
ATOM 4026 C C . ASN B 1 167 ? 7.449 5.389 -55.864 1.00 31.20 167 ASN B C 1
ATOM 4027 O O . ASN B 1 167 ? 8.245 4.877 -55.062 1.00 28.65 167 ASN B O 1
ATOM 4032 N N . SER B 1 168 ? 6.367 4.761 -56.325 1.00 33.08 168 SER B N 1
ATOM 4033 C CA . SER B 1 168 ? 5.976 3.460 -55.808 1.00 32.02 168 SER B CA 1
ATOM 4034 C C . SER B 1 168 ? 7.046 2.423 -56.012 1.00 34.13 168 SER B C 1
ATOM 4035 O O . SER B 1 168 ? 7.306 1.594 -55.134 1.00 33.79 168 SER B O 1
ATOM 4038 N N . TRP B 1 169 ? 7.654 2.458 -57.184 1.00 35.47 169 TRP B N 1
ATOM 4039 C CA . TRP B 1 169 ? 8.617 1.446 -57.562 1.00 34.11 169 TRP B CA 1
ATOM 4040 C C . TRP B 1 169 ? 9.861 1.482 -56.658 1.00 30.40 169 TRP B C 1
ATOM 4041 O O . TRP B 1 169 ? 10.259 0.478 -56.089 1.00 30.11 169 TRP B O 1
ATOM 4052 N N . LEU B 1 170 ? 10.463 2.646 -56.514 1.00 29.00 170 LEU B N 1
ATOM 4053 C CA . LEU B 1 170 ? 11.634 2.795 -55.662 1.00 28.48 170 LEU B CA 1
ATOM 4054 C C . LEU B 1 170 ? 11.306 2.574 -54.189 1.00 29.37 170 LEU B C 1
ATOM 4055 O O . LEU B 1 170 ? 12.084 1.992 -53.442 1.00 28.44 170 LEU B O 1
ATOM 4060 N N . ARG B 1 171 ? 10.170 3.085 -53.751 1.00 28.26 171 ARG B N 1
ATOM 4061 C CA . ARG B 1 171 ? 9.798 2.929 -52.375 1.00 27.22 171 ARG B CA 1
ATOM 4062 C C . ARG B 1 171 ? 9.575 1.450 -52.061 1.00 31.31 171 ARG B C 1
ATOM 4063 O O . ARG B 1 171 ? 9.964 0.953 -50.994 1.00 32.01 171 ARG B O 1
ATOM 4071 N N . ASN B 1 172 ? 9.025 0.730 -53.029 1.00 30.04 172 ASN B N 1
ATOM 4072 C CA . ASN B 1 172 ? 8.848 -0.706 -52.887 1.00 37.80 172 ASN B CA 1
ATOM 4073 C C . ASN B 1 172 ? 10.187 -1.419 -52.746 1.00 37.56 172 ASN B C 1
ATOM 4074 O O . ASN B 1 172 ? 10.349 -2.296 -51.895 1.00 34.47 172 ASN B O 1
ATOM 4079 N N . LYS B 1 173 ? 11.154 -1.037 -53.568 1.00 39.22 173 LYS B N 1
ATOM 4080 C CA . LYS B 1 173 ? 12.485 -1.653 -53.514 1.00 38.60 173 LYS B CA 1
ATOM 4081 C C . LYS B 1 173 ? 13.202 -1.329 -52.231 1.00 34.03 173 LYS B C 1
ATOM 4082 O O . LYS B 1 173 ? 14.030 -2.132 -51.771 1.00 38.78 173 LYS B O 1
ATOM 4088 N N . ALA B 1 174 ? 12.952 -0.150 -51.666 1.00 26.21 174 ALA B N 1
ATOM 4089 C CA . ALA B 1 174 ? 13.599 0.209 -50.390 1.00 25.18 174 ALA B CA 1
ATOM 4090 C C . ALA B 1 174 ? 12.758 -0.140 -49.138 1.00 28.06 174 ALA B C 1
ATOM 4091 O O . ALA B 1 174 ? 13.198 0.065 -48.003 1.00 32.57 174 ALA B O 1
ATOM 4093 N N . ASP B 1 175 ? 11.555 -0.653 -49.380 1.00 28.07 175 ASP B N 1
ATOM 4094 C CA . ASP B 1 175 ? 10.579 -1.070 -48.362 1.00 30.45 175 ASP B CA 1
ATOM 4095 C C . ASP B 1 175 ? 10.211 0.123 -47.447 1.00 28.65 175 ASP B C 1
ATOM 4096 O O . ASP B 1 175 ? 10.109 -0.022 -46.232 1.00 24.87 175 ASP B O 1
ATOM 4101 N N . ILE B 1 176 ? 9.967 1.277 -48.069 1.00 23.42 176 ILE B N 1
ATOM 4102 C CA . ILE B 1 176 ? 9.498 2.460 -47.348 1.00 23.53 176 ILE B CA 1
ATOM 4103 C C . ILE B 1 176 ? 8.243 2.993 -48.028 1.00 25.41 176 ILE B C 1
ATOM 4104 O O . ILE B 1 176 ? 8.248 4.061 -48.603 1.00 25.29 176 ILE B O 1
ATOM 4109 N N . PRO B 1 177 ? 7.148 2.230 -47.935 1.00 24.63 177 PRO B N 1
ATOM 4110 C CA . PRO B 1 177 ? 5.902 2.627 -48.612 1.00 24.02 177 PRO B CA 1
ATOM 4111 C C . PRO B 1 177 ? 5.260 3.902 -48.052 1.00 27.84 177 PRO B C 1
ATOM 4112 O O . PRO B 1 177 ? 5.403 4.250 -46.880 1.00 23.01 177 PRO B O 1
ATOM 4116 N N . LEU B 1 178 ? 4.567 4.599 -48.933 1.00 24.67 178 LEU B N 1
ATOM 4117 C CA . LEU B 1 178 ? 3.708 5.713 -48.547 1.00 28.42 178 LEU B CA 1
ATOM 4118 C C . LEU B 1 178 ? 2.428 5.177 -47.984 1.00 27.76 178 LEU B C 1
ATOM 4119 O O . LEU B 1 178 ? 2.012 4.050 -48.296 1.00 31.28 178 LEU B O 1
ATOM 4124 N N . THR B 1 179 ? 1.767 6.024 -47.218 1.00 31.39 179 THR B N 1
ATOM 4125 C CA . THR B 1 179 ? 0.404 5.785 -46.783 1.00 31.08 179 THR B CA 1
ATOM 4126 C C . THR B 1 179 ? -0.537 6.615 -47.659 1.00 26.49 179 THR B C 1
ATOM 4127 O O . THR B 1 179 ? -0.400 7.843 -47.720 1.00 25.47 179 THR B O 1
ATOM 4131 N N . PHE B 1 180 ? -1.468 5.940 -48.333 1.00 26.74 180 PHE B N 1
ATOM 4132 C CA . PHE B 1 180 ? -2.446 6.588 -49.221 1.00 28.95 180 PHE B CA 1
ATOM 4133 C C . PHE B 1 180 ? -3.731 6.873 -48.469 1.00 28.19 180 PHE B C 1
ATOM 4134 O O . PHE B 1 180 ? -4.240 6.014 -47.717 1.00 26.14 180 PHE B O 1
ATOM 4142 N N . TRP B 1 181 ? -4.251 8.078 -48.681 1.00 28.21 181 TRP B N 1
ATOM 4143 C CA . TRP B 1 181 ? -5.484 8.500 -48.017 1.00 27.68 181 TRP B CA 1
ATOM 4144 C C . TRP B 1 181 ? -6.416 9.144 -49.034 1.00 26.48 181 TRP B C 1
ATOM 4145 O O . TRP B 1 181 ? -6.097 10.150 -49.652 1.00 27.13 181 TRP B O 1
ATOM 4156 N N . ASP B 1 182 ? -7.554 8.505 -49.211 1.00 25.15 182 ASP B N 1
ATOM 4157 C CA . ASP B 1 182 ? -8.617 8.910 -50.136 1.00 25.74 182 ASP B CA 1
ATOM 4158 C C . ASP B 1 182 ? -9.309 10.121 -49.562 1.00 25.57 182 ASP B C 1
ATOM 4159 O O . ASP B 1 182 ? -9.859 10.032 -48.462 1.00 26.04 182 ASP B O 1
ATOM 4164 N N . TYR B 1 183 ? -9.300 11.248 -50.267 1.00 23.94 183 TYR B N 1
ATOM 4165 C CA . TYR B 1 183 ? -9.972 12.424 -49.721 1.00 27.57 183 TYR B CA 1
ATOM 4166 C C . TYR B 1 183 ? -11.461 12.485 -50.084 1.00 26.92 183 TYR B C 1
ATOM 4167 O O . TYR B 1 183 ? -12.114 13.486 -49.795 1.00 25.84 183 TYR B O 1
ATOM 4176 N N . GLN B 1 184 ? -11.987 11.398 -50.677 1.00 26.06 184 GLN B N 1
ATOM 4177 C CA . GLN B 1 184 ? -13.432 11.175 -50.803 1.00 29.91 184 GLN B CA 1
ATOM 4178 C C . GLN B 1 184 ? -14.151 12.166 -51.733 1.00 28.28 184 GLN B C 1
ATOM 4179 O O . GLN B 1 184 ? -15.368 12.198 -51.790 1.00 28.01 184 GLN B O 1
ATOM 4185 N N . HIS B 1 185 ? -13.377 12.980 -52.422 1.00 26.75 185 HIS B N 1
ATOM 4186 C CA . HIS B 1 185 ? -13.881 14.010 -53.302 1.00 29.90 185 HIS B CA 1
ATOM 4187 C C . HIS B 1 185 ? -12.953 14.056 -54.504 1.00 32.05 185 HIS B C 1
ATOM 4188 O O . HIS B 1 185 ? -11.769 13.707 -54.417 1.00 29.75 185 HIS B O 1
ATOM 4195 N N . HIS B 1 186 ? -13.509 14.508 -55.615 1.00 31.74 186 HIS B N 1
ATOM 4196 C CA . HIS B 1 186 ? -12.780 14.700 -56.846 1.00 33.02 186 HIS B CA 1
ATOM 4197 C C . HIS B 1 186 ? -12.798 16.178 -57.176 1.00 32.05 186 HIS B C 1
ATOM 4198 O O . HIS B 1 186 ? -13.702 16.881 -56.752 1.00 35.37 186 HIS B O 1
ATOM 4205 N N . ALA B 1 187 ? -11.810 16.623 -57.935 1.00 25.67 187 ALA B N 1
ATOM 4206 C CA . ALA B 1 187 ? -11.726 17.999 -58.398 1.00 27.20 187 ALA B CA 1
ATOM 4207 C C . ALA B 1 187 ? -12.068 18.072 -59.872 1.00 28.66 187 ALA B C 1
ATOM 4208 O O . ALA B 1 187 ? -11.535 17.294 -60.667 1.00 30.07 187 ALA B O 1
ATOM 4210 N N . LEU B 1 188 ? -12.983 18.967 -60.214 1.00 27.72 188 LEU B N 1
ATOM 4211 C CA . LEU B 1 188 ? -13.294 19.287 -61.600 1.00 30.66 188 LEU B CA 1
ATOM 4212 C C . LEU B 1 188 ? -12.552 20.566 -61.971 1.00 31.02 188 LEU B C 1
ATOM 4213 O O . LEU B 1 188 ? -12.557 21.540 -61.201 1.00 30.28 188 LEU B O 1
ATOM 4218 N N . VAL B 1 189 ? -11.880 20.539 -63.111 1.00 30.74 189 VAL B N 1
ATOM 4219 C CA . VAL B 1 189 ? -11.193 21.720 -63.620 1.00 32.13 189 VAL B CA 1
ATOM 4220 C C . VAL B 1 189 ? -11.636 22.070 -65.036 1.00 31.38 189 VAL B C 1
ATOM 4221 O O . VAL B 1 189 ? -12.010 21.199 -65.825 1.00 33.84 189 VAL B O 1
ATOM 4225 N N . ALA B 1 190 ? -11.580 23.354 -65.346 1.00 31.81 190 ALA B N 1
ATOM 4226 C CA . ALA B 1 190 ? -12.040 23.858 -66.629 1.00 33.77 190 ALA B CA 1
ATOM 4227 C C . ALA B 1 190 ? -11.733 25.342 -66.704 1.00 35.68 190 ALA B C 1
ATOM 4228 O O . ALA B 1 190 ? -11.472 25.977 -65.687 1.00 36.25 190 ALA B O 1
ATOM 4230 N N . THR B 1 191 ? -11.758 25.871 -67.914 1.00 34.08 191 THR B N 1
ATOM 4231 C CA . THR B 1 191 ? -11.600 27.302 -68.166 1.00 41.77 191 THR B CA 1
ATOM 4232 C C . THR B 1 191 ? -12.971 27.962 -68.331 1.00 42.63 191 THR B C 1
ATOM 4233 O O . THR B 1 191 ? -13.761 27.536 -69.146 1.00 43.81 191 THR B O 1
ATOM 4237 N N . ILE B 1 192 ? -13.234 28.997 -67.546 1.00 40.76 192 ILE B N 1
ATOM 4238 C CA . ILE B 1 192 ? -14.537 29.632 -67.475 1.00 39.79 192 ILE B CA 1
ATOM 4239 C C . ILE B 1 192 ? -14.431 31.097 -67.884 1.00 40.61 192 ILE B C 1
ATOM 4240 O O . ILE B 1 192 ? -13.568 31.811 -67.378 1.00 39.59 192 ILE B O 1
ATOM 4245 N N . ARG B 1 193 ? -15.295 31.545 -68.806 1.00 39.20 193 ARG B N 1
ATOM 4246 C CA . ARG B 1 193 ? -15.386 32.956 -69.126 1.00 39.90 193 ARG B CA 1
ATOM 4247 C C . ARG B 1 193 ? -16.524 33.530 -68.288 1.00 44.92 193 ARG B C 1
ATOM 4248 O O . ARG B 1 193 ? -17.626 32.973 -68.248 1.00 41.18 193 ARG B O 1
ATOM 4256 N N . THR B 1 194 ? -16.248 34.618 -67.584 1.00 44.50 194 THR B N 1
ATOM 4257 C CA . THR B 1 194 ? -17.244 35.255 -66.729 1.00 43.45 194 THR B CA 1
ATOM 4258 C C . THR B 1 194 ? -17.650 36.627 -67.269 1.00 46.99 194 THR B C 1
ATOM 4259 O O . THR B 1 194 ? -16.867 37.294 -67.959 1.00 48.85 194 THR B O 1
ATOM 4263 N N . GLU B 1 195 ? -18.874 37.032 -66.928 1.00 47.11 195 GLU B N 1
ATOM 4264 C CA . GLU B 1 195 ? -19.441 38.355 -67.262 1.00 46.38 195 GLU B CA 1
ATOM 4265 C C . GLU B 1 195 ? -18.615 39.516 -66.704 1.00 46.54 195 GLU B C 1
ATOM 4266 O O . GLU B 1 195 ? -18.275 40.426 -67.416 1.00 45.49 195 GLU B O 1
ATOM 4272 N N . GLU B 1 196 ? -18.291 39.469 -65.412 1.00 45.51 196 GLU B N 1
ATOM 4273 C CA . GLU B 1 196 ? -17.457 40.486 -64.779 1.00 49.27 196 GLU B CA 1
ATOM 4274 C C . GLU B 1 196 ? -15.977 40.111 -64.939 1.00 46.68 196 GLU B C 1
ATOM 4275 O O . GLU B 1 196 ? -15.637 38.923 -64.951 1.00 43.45 196 GLU B O 1
ATOM 4281 N N . PRO B 1 197 ? -15.091 41.116 -65.059 1.00 46.40 197 PRO B N 1
ATOM 4282 C CA . PRO B 1 197 ? -13.649 40.819 -65.044 1.00 43.09 197 PRO B CA 1
ATOM 4283 C C . PRO B 1 197 ? -13.212 40.349 -63.658 1.00 45.12 197 PRO B C 1
ATOM 4284 O O . PRO B 1 197 ? -13.805 40.759 -62.657 1.00 46.16 197 PRO B O 1
ATOM 4288 N N . HIS B 1 198 ? -12.182 39.511 -63.596 1.00 43.77 198 HIS B N 1
ATOM 4289 C CA . HIS B 1 198 ? -11.751 38.978 -62.312 1.00 37.97 198 HIS B CA 1
ATOM 4290 C C . HIS B 1 198 ? -10.831 39.931 -61.552 1.00 39.23 198 HIS B C 1
ATOM 4291 O O . HIS B 1 198 ? -10.647 39.769 -60.344 1.00 41.68 198 HIS B O 1
ATOM 4298 N N . ASP B 1 199 ? -10.295 40.934 -62.253 1.00 42.45 199 ASP B N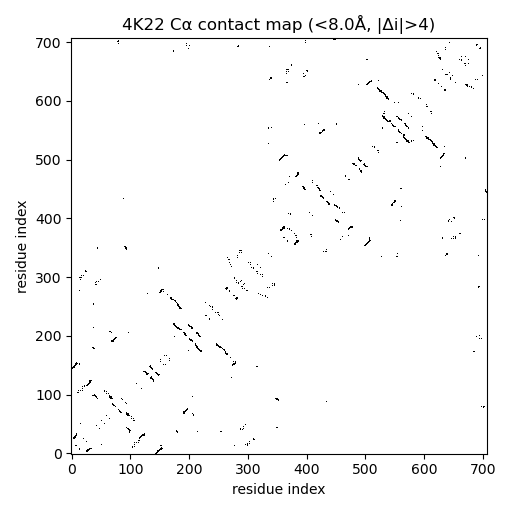 1
ATOM 4299 C CA . ASP B 1 199 ? -9.381 41.940 -61.675 1.00 45.11 199 ASP B CA 1
ATOM 4300 C C . ASP B 1 199 ? -8.127 41.361 -61.010 1.00 46.11 199 ASP B C 1
ATOM 4301 O O . ASP B 1 199 ? -7.613 41.896 -60.032 1.00 47.60 199 ASP B O 1
ATOM 4306 N N . ALA B 1 200 ? -7.579 40.323 -61.612 1.00 43.59 200 ALA B N 1
ATOM 4307 C CA . ALA B 1 200 ? -6.417 39.624 -61.073 1.00 41.66 200 ALA B CA 1
ATOM 4308 C C . ALA B 1 200 ? -6.584 39.256 -59.588 1.00 39.39 200 ALA B C 1
ATOM 4309 O O . ALA B 1 200 ? -5.601 39.218 -58.842 1.00 40.03 200 ALA B O 1
ATOM 4311 N N . VAL B 1 201 ? -7.813 38.947 -59.178 1.00 37.20 201 VAL B N 1
ATOM 4312 C CA . VAL B 1 201 ? -8.074 38.455 -57.824 1.00 34.59 201 VAL B CA 1
ATOM 4313 C C . VAL B 1 201 ? -8.376 36.951 -57.838 1.00 34.28 201 VAL B C 1
ATOM 4314 O O . VAL B 1 201 ? -9.246 36.503 -58.587 1.00 35.40 201 VAL B O 1
ATOM 4318 N N . ALA B 1 202 ? -7.652 36.177 -57.018 1.00 31.96 202 ALA B N 1
ATOM 4319 C CA . ALA B 1 202 ? -7.944 34.766 -56.806 1.00 31.75 202 ALA B CA 1
ATOM 4320 C C . ALA B 1 202 ? -9.081 34.650 -55.819 1.00 34.64 202 ALA B C 1
ATOM 4321 O O . ALA B 1 202 ? -9.037 35.264 -54.756 1.00 34.64 202 ALA B O 1
ATOM 4323 N N . ARG B 1 203 ? -10.105 33.883 -56.174 1.00 29.89 203 ARG B N 1
ATOM 4324 C CA . ARG B 1 203 ? -11.307 33.778 -55.340 1.00 31.60 203 ARG B CA 1
ATOM 4325 C C . ARG B 1 203 ? -11.583 32.346 -55.025 1.00 29.93 203 ARG B C 1
ATOM 4326 O O . ARG B 1 203 ? -11.389 31.502 -55.878 1.00 33.14 203 ARG B O 1
ATOM 4334 N N . GLN B 1 204 ? -12.080 32.081 -53.816 1.00 30.24 204 GLN B N 1
ATOM 4335 C CA . GLN B 1 204 ? -12.448 30.746 -53.424 1.00 27.28 204 GLN B CA 1
ATOM 4336 C C . GLN B 1 204 ? -13.592 30.735 -52.433 1.00 29.04 204 GLN B C 1
ATOM 4337 O O . GLN B 1 204 ? -13.593 31.491 -51.439 1.00 31.72 204 GLN B O 1
ATOM 4343 N N . VAL B 1 205 ? -14.549 29.854 -52.676 1.00 26.35 205 VAL B N 1
ATOM 4344 C CA . VAL B 1 205 ? -15.633 29.682 -51.734 1.00 28.44 205 VAL B CA 1
ATOM 4345 C C . VAL B 1 205 ? -15.584 28.271 -51.133 1.00 30.35 205 VAL B C 1
ATOM 4346 O O . VAL B 1 205 ? -15.428 27.268 -51.831 1.00 31.45 205 VAL B O 1
ATOM 4350 N N . PHE B 1 206 ? -15.691 28.206 -49.822 1.00 27.29 206 PHE B N 1
ATOM 4351 C CA . PHE B 1 206 ? -15.830 26.922 -49.126 1.00 26.92 206 PHE B CA 1
ATOM 4352 C C . PHE B 1 206 ? -17.277 26.442 -49.136 1.00 29.51 206 PHE B C 1
ATOM 4353 O O . PHE B 1 206 ? -18.219 27.251 -49.059 1.00 34.08 206 PHE B O 1
ATOM 4361 N N . HIS B 1 207 ? -17.456 25.137 -49.273 1.00 26.86 207 HIS B N 1
ATOM 4362 C CA . HIS B 1 207 ? -18.796 24.533 -49.295 1.00 30.06 207 HIS B CA 1
ATOM 4363 C C . HIS B 1 207 ? -18.773 23.107 -48.749 1.00 34.59 207 HIS B C 1
ATOM 4364 O O . HIS B 1 207 ? -17.733 22.620 -48.331 1.00 33.05 207 HIS B O 1
ATOM 4371 N N . GLY B 1 208 ? -19.931 22.456 -48.712 1.00 36.68 208 GLY B N 1
ATOM 4372 C CA . GLY B 1 208 ? -20.068 21.164 -48.060 1.00 36.29 208 GLY B CA 1
ATOM 4373 C C . GLY B 1 208 ? -19.212 20.036 -48.620 1.00 31.37 208 GLY B C 1
ATOM 4374 O O . GLY B 1 208 ? -18.927 19.068 -47.924 1.00 33.81 208 GLY B O 1
ATOM 4375 N N . GLU B 1 209 ? -18.828 20.146 -49.875 1.00 29.03 209 GLU B N 1
ATOM 4376 C CA . GLU B 1 209 ? -17.969 19.164 -50.519 1.00 31.36 209 GLU B CA 1
ATOM 4377 C C . GLU B 1 209 ? -16.611 19.760 -50.884 1.00 29.77 209 GLU B C 1
ATOM 4378 O O . GLU B 1 209 ? -15.978 19.317 -51.829 1.00 31.24 209 GLU B O 1
ATOM 4384 N N . GLY B 1 210 ? -16.188 20.779 -50.132 1.00 25.63 210 GLY B N 1
ATOM 4385 C CA . GLY B 1 210 ? -14.806 21.245 -50.161 1.00 27.55 210 GLY B CA 1
ATOM 4386 C C . GLY B 1 210 ? -14.672 22.710 -50.562 1.00 26.68 210 GLY B C 1
ATOM 4387 O O . GLY B 1 210 ? -15.047 23.606 -49.788 1.00 25.89 210 GLY B O 1
ATOM 4388 N N . ILE B 1 211 ? -14.169 22.937 -51.772 1.00 24.61 211 ILE B N 1
ATOM 4389 C CA . ILE B 1 211 ? -13.883 24.284 -52.256 1.00 25.19 211 ILE B CA 1
ATOM 4390 C C . ILE B 1 2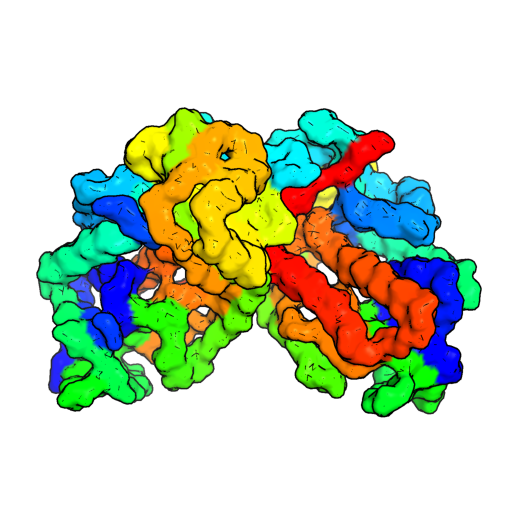11 ? -14.321 24.463 -53.704 1.00 27.64 211 ILE B C 1
ATOM 4391 O O . ILE B 1 211 ? -14.516 23.491 -54.451 1.00 31.33 211 ILE B O 1
ATOM 4396 N N . LEU B 1 212 ? -14.457 25.725 -54.087 1.00 26.78 212 LEU B N 1
ATOM 4397 C CA . LEU B 1 212 ? -14.606 26.117 -55.467 1.00 28.84 212 LEU B CA 1
ATOM 4398 C C . LEU B 1 212 ? -13.733 27.373 -55.653 1.00 32.83 212 LEU B C 1
ATOM 4399 O O . LEU B 1 212 ? -13.983 28.424 -55.047 1.00 31.72 212 LEU B O 1
ATOM 4404 N N . ALA B 1 213 ? -12.682 27.228 -56.434 1.00 26.48 213 ALA B N 1
ATOM 4405 C CA . ALA B 1 213 ? -11.729 28.293 -56.657 1.00 27.34 213 ALA B CA 1
ATOM 4406 C C . ALA B 1 213 ? -11.754 28.725 -58.112 1.00 28.88 213 ALA B C 1
ATOM 4407 O O . ALA B 1 213 ? -11.821 27.884 -59.035 1.00 28.80 213 ALA B O 1
ATOM 4409 N N . PHE B 1 214 ? -11.700 30.043 -58.299 1.00 30.41 214 PHE B N 1
ATOM 4410 C CA . PHE B 1 214 ? -11.570 30.683 -59.593 1.00 32.81 214 PHE B CA 1
ATOM 4411 C C . PHE B 1 214 ? -10.172 31.313 -59.649 1.00 37.11 214 PHE B C 1
ATOM 4412 O O . PHE B 1 214 ? -9.929 32.316 -58.976 1.00 37.22 214 PHE B O 1
ATOM 4420 N N . LEU B 1 215 ? -9.264 30.721 -60.427 1.00 33.53 215 LEU B N 1
ATOM 4421 C CA . LEU B 1 215 ? -7.892 31.205 -60.537 1.00 32.50 215 LEU B CA 1
ATOM 4422 C C . LEU B 1 215 ? -7.756 32.076 -61.794 1.00 34.71 215 LEU B C 1
ATOM 4423 O O . LEU B 1 215 ? -7.956 31.575 -62.907 1.00 33.98 215 LEU B O 1
ATOM 4428 N N . PRO B 1 216 ? -7.402 33.369 -61.628 1.00 34.73 216 PRO B N 1
ATOM 4429 C CA . PRO B 1 216 ? -7.445 34.296 -62.765 1.00 34.07 216 PRO B CA 1
ATOM 4430 C C . PRO B 1 216 ? -6.382 34.054 -63.818 1.00 37.38 216 PRO B C 1
ATOM 4431 O O . PRO B 1 216 ? -5.217 33.912 -63.469 1.00 35.97 216 PRO B O 1
ATOM 4435 N N . LEU B 1 217 ? -6.789 34.015 -65.090 1.00 37.73 217 LEU B N 1
ATOM 4436 C CA . LEU B 1 217 ? -5.852 33.856 -66.196 1.00 37.83 217 LEU B CA 1
ATOM 4437 C C . LEU B 1 217 ? -5.526 35.204 -66.834 1.00 39.09 217 LEU B C 1
ATOM 4438 O O . LEU B 1 217 ? -6.053 36.236 -66.418 1.00 38.04 217 LEU B O 1
ATOM 4443 N N . SER B 1 218 ? -4.669 35.171 -67.855 1.00 40.92 218 SER B N 1
ATOM 4444 C CA . SER B 1 218 ? -4.221 36.372 -68.542 1.00 45.00 218 SER B CA 1
ATOM 4445 C C . SER B 1 218 ? -5.386 37.173 -69.106 1.00 48.60 218 SER B C 1
ATOM 4446 O O . SER B 1 218 ? -5.459 38.384 -68.921 1.00 49.26 218 SER B O 1
ATOM 4449 N N . ASP B 1 219 ? -6.273 36.506 -69.826 1.00 48.82 219 ASP B N 1
ATOM 4450 C CA . ASP B 1 219 ? -7.484 37.156 -70.334 1.00 47.90 219 ASP B CA 1
ATOM 4451 C C . ASP B 1 219 ? -8.308 37.662 -69.133 1.00 47.63 219 ASP B C 1
ATOM 4452 O O . ASP B 1 219 ? -8.600 36.882 -68.225 1.00 46.25 219 ASP B O 1
ATOM 4457 N N . PRO B 1 220 ? -8.681 38.961 -69.122 1.00 48.21 220 PRO B N 1
ATOM 4458 C CA . PRO B 1 220 ? -9.305 39.577 -67.948 1.00 46.36 220 PRO B CA 1
ATOM 4459 C C . PRO B 1 220 ? -10.618 38.936 -67.561 1.00 46.52 220 PRO B C 1
ATOM 4460 O O . PRO B 1 220 ? -11.098 39.205 -66.465 1.00 48.34 220 PRO B O 1
ATOM 4464 N N . HIS B 1 221 ? -11.197 38.137 -68.452 1.00 43.97 221 HIS B N 1
ATOM 4465 C CA . HIS B 1 221 ? -12.475 37.495 -68.180 1.00 43.77 221 HIS B CA 1
ATOM 4466 C C . HIS B 1 221 ? -12.410 35.973 -68.117 1.00 45.54 221 HIS B C 1
ATOM 4467 O O . HIS B 1 221 ? -13.456 35.319 -68.090 1.00 46.56 221 HIS B O 1
ATOM 4474 N N . LEU B 1 222 ? -11.194 35.416 -68.090 1.00 43.00 222 LEU B N 1
ATOM 4475 C CA . LEU B 1 222 ? -11.004 33.967 -67.960 1.00 40.92 222 LEU B CA 1
ATOM 4476 C C . LEU B 1 222 ? -10.394 33.582 -66.632 1.00 41.51 222 LEU B C 1
ATOM 4477 O O . LEU B 1 222 ? -9.416 34.182 -66.191 1.00 43.86 222 LEU B O 1
ATOM 4482 N N . CYS B 1 223 ? -10.980 32.540 -66.039 1.00 38.33 223 CYS B N 1
ATOM 4483 C CA . CYS B 1 223 ? -10.459 31.878 -64.863 1.00 36.77 223 CYS B CA 1
ATOM 4484 C C . CYS B 1 223 ? -10.369 30.377 -65.140 1.00 37.77 223 CYS B C 1
ATOM 4485 O O . CYS B 1 223 ? -11.176 29.829 -65.905 1.00 36.68 223 CYS B O 1
ATOM 4488 N N . SER B 1 224 ? -9.381 29.725 -64.526 1.00 34.41 224 SER B N 1
ATOM 4489 C CA . SER B 1 224 ? -9.337 28.266 -64.429 1.00 32.09 224 SER B CA 1
ATOM 4490 C C . SER B 1 224 ? -9.893 27.879 -63.069 1.00 31.84 224 SER B C 1
ATOM 4491 O O . SER B 1 224 ? -9.444 28.442 -62.067 1.00 29.91 224 SER B O 1
ATOM 4494 N N . ILE B 1 225 ? -10.830 26.929 -63.013 1.00 28.58 225 ILE B N 1
ATOM 4495 C CA . ILE B 1 225 ? -11.460 26.586 -61.741 1.00 29.26 225 ILE B CA 1
ATOM 4496 C C . ILE B 1 225 ? -10.917 25.287 -61.169 1.00 29.03 225 ILE B C 1
ATOM 4497 O O . ILE B 1 225 ? -10.338 24.468 -61.881 1.00 31.88 225 ILE B O 1
ATOM 4502 N N . VAL B 1 226 ? -11.059 25.169 -59.857 1.00 26.74 226 VAL B N 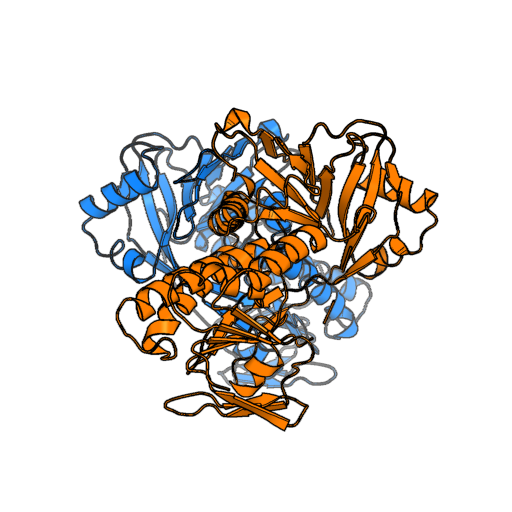1
ATOM 4503 C CA . VAL B 1 226 ? -10.912 23.922 -59.125 1.00 25.87 226 VAL B CA 1
ATOM 4504 C C . VAL B 1 226 ? -12.172 23.784 -58.301 1.00 26.85 226 VAL B C 1
ATOM 4505 O O . VAL B 1 226 ? -12.398 24.562 -57.364 1.00 29.23 226 VAL B O 1
ATOM 4509 N N . TRP B 1 227 ? -13.007 22.848 -58.694 1.00 24.94 227 TRP B N 1
ATOM 4510 C CA . TRP B 1 227 ? -14.278 22.604 -58.053 1.00 25.09 227 TRP B CA 1
ATOM 4511 C C . TRP B 1 227 ? -14.287 21.200 -57.430 1.00 29.60 227 TRP B C 1
ATOM 4512 O O . TRP B 1 227 ? -14.434 20.201 -58.143 1.00 30.69 227 TRP B O 1
ATOM 4523 N N . SER B 1 228 ? -14.133 21.101 -56.116 1.00 27.56 228 SER B N 1
ATOM 4524 C CA . SER B 1 228 ? -14.192 19.775 -55.495 1.00 28.70 228 SER B CA 1
ATOM 4525 C C . SER B 1 228 ? -15.658 19.421 -55.241 1.00 31.84 228 SER B C 1
ATOM 4526 O O . SER B 1 228 ? -16.459 20.272 -54.850 1.00 32.08 228 SER B O 1
ATOM 4529 N N . LEU B 1 229 ? -15.981 18.152 -55.500 1.00 29.89 229 LEU B N 1
ATOM 4530 C CA . LEU B 1 229 ? -17.330 17.598 -55.466 1.00 31.67 229 LEU B CA 1
ATOM 4531 C C . LEU B 1 229 ? -17.237 16.137 -55.036 1.00 34.54 229 LEU B C 1
ATOM 4532 O O . LEU B 1 229 ? -16.173 15.520 -55.167 1.00 33.48 229 LEU B O 1
ATOM 4537 N N . SER B 1 230 ? -18.344 15.573 -54.575 1.00 31.39 230 SER B N 1
ATOM 4538 C CA . SER B 1 230 ? -18.450 14.123 -54.437 1.00 30.28 230 SER B CA 1
ATOM 4539 C C . SER B 1 230 ? -18.074 13.497 -55.773 1.00 32.30 230 SER B C 1
ATOM 4540 O O . SER B 1 230 ? -18.277 14.108 -56.798 1.00 31.82 230 SER B O 1
ATOM 4543 N N . PRO B 1 231 ? -17.541 12.270 -55.777 1.00 37.04 231 PRO B N 1
ATOM 4544 C CA . PRO B 1 231 ? -17.223 11.693 -57.098 1.00 39.21 231 PRO B CA 1
ATOM 4545 C C . PRO B 1 231 ? -18.431 11.651 -58.044 1.00 38.41 231 PRO B C 1
ATOM 4546 O O . PRO B 1 231 ? -18.284 11.883 -59.246 1.00 37.01 231 PRO B O 1
ATOM 4550 N N . GLU B 1 232 ? -19.618 11.429 -57.485 1.00 39.12 232 GLU B N 1
ATOM 4551 C CA . GLU B 1 232 ? -20.854 11.349 -58.258 1.00 40.88 232 GLU B CA 1
ATOM 4552 C C . GLU B 1 232 ? -21.237 12.707 -58.845 1.00 39.61 232 GLU B C 1
ATOM 4553 O O . GLU B 1 232 ? -21.648 12.817 -59.999 1.00 38.41 232 GLU B O 1
ATOM 4559 N N . GLU B 1 233 ? -21.153 13.747 -58.029 1.00 38.34 233 GLU B N 1
ATOM 4560 C CA . GLU B 1 233 ? -21.559 15.055 -58.500 1.00 40.65 233 GLU B CA 1
ATOM 4561 C C . GLU B 1 233 ? -20.545 15.555 -59.518 1.00 39.36 233 GLU B C 1
ATOM 4562 O O . GLU B 1 233 ? -20.921 16.198 -60.505 1.00 37.61 233 GLU B O 1
ATOM 4568 N N . ALA B 1 234 ? -19.277 15.198 -59.329 1.00 35.46 234 ALA B N 1
ATOM 4569 C CA . ALA B 1 234 ? -18.225 15.602 -60.287 1.00 33.43 234 ALA B CA 1
ATOM 4570 C C . ALA B 1 234 ? -18.505 14.974 -61.642 1.00 35.52 234 ALA B C 1
ATOM 4571 O O . ALA B 1 234 ? -18.380 15.611 -62.673 1.00 36.00 234 ALA B O 1
ATOM 4573 N N . GLN B 1 235 ? -18.912 13.714 -61.630 1.00 37.29 235 GLN B N 1
ATOM 4574 C CA . GLN B 1 235 ? -19.267 13.026 -62.858 1.00 42.23 235 GLN B CA 1
ATOM 4575 C C . GLN B 1 235 ? -20.474 13.679 -63.541 1.00 44.57 235 GLN B C 1
ATOM 4576 O O . GLN B 1 235 ? -20.483 13.876 -64.749 1.00 45.54 235 GLN B O 1
ATOM 4582 N N A ARG B 1 236 ? -21.494 13.993 -62.753 0.52 43.61 236 ARG B N 1
ATOM 4583 N N B ARG B 1 236 ? -21.480 14.038 -62.756 0.48 43.63 236 ARG B N 1
ATOM 4584 C CA A ARG B 1 236 ? -22.666 14.690 -63.263 0.52 45.01 236 ARG B CA 1
ATOM 4585 C CA B ARG B 1 236 ? -22.658 14.679 -63.313 0.48 44.86 236 ARG B CA 1
ATOM 4586 C C A ARG B 1 236 ? -22.247 15.996 -63.908 0.52 43.25 236 ARG B C 1
ATOM 4587 C C B ARG B 1 236 ? -22.288 16.030 -63.896 0.48 43.28 236 ARG B C 1
ATOM 4588 O O A ARG B 1 236 ? -22.632 16.281 -65.032 0.52 43.59 236 ARG B O 1
ATOM 4589 O O B ARG B 1 236 ? -22.756 16.385 -64.968 0.48 43.71 236 ARG B O 1
ATOM 4604 N N . MET B 1 237 ? -21.449 16.787 -63.195 1.00 41.30 237 MET B N 1
ATOM 4605 C CA . MET B 1 237 ? -21.052 18.098 -63.694 1.00 39.33 237 MET B CA 1
ATOM 4606 C C . MET B 1 237 ? -20.184 17.981 -64.939 1.00 40.67 237 MET B C 1
ATOM 4607 O O . MET B 1 237 ? -20.290 18.791 -65.854 1.00 40.43 237 MET B O 1
ATOM 4612 N N . GLN B 1 238 ? -19.357 16.955 -65.004 1.00 43.14 238 GLN B N 1
ATOM 4613 C CA . GLN B 1 238 ? -18.546 16.745 -66.196 1.00 43.33 238 GLN B CA 1
ATOM 4614 C C . GLN B 1 238 ? -19.393 16.377 -67.408 1.00 47.44 238 GLN B C 1
ATOM 4615 O O . GLN B 1 238 ? -19.126 16.839 -68.522 1.00 50.95 238 GLN B O 1
ATOM 4621 N N . GLN B 1 239 ? -20.443 15.592 -67.189 1.00 48.54 239 GLN B N 1
ATOM 4622 C CA . GLN B 1 239 ? -21.247 15.076 -68.306 1.00 53.56 239 GLN B CA 1
ATOM 4623 C C . GLN B 1 239 ? -22.454 15.948 -68.620 1.00 51.16 239 GLN B C 1
ATOM 4624 O O . GLN B 1 239 ? -23.192 15.668 -69.558 1.00 49.24 239 GLN B O 1
ATOM 4630 N N . ALA B 1 240 ? -22.668 17.002 -67.835 1.00 49.27 240 ALA B N 1
ATOM 4631 C CA . ALA B 1 240 ? -23.844 17.845 -68.027 1.00 49.84 240 ALA B CA 1
ATOM 4632 C C . ALA B 1 240 ? -23.772 18.687 -69.309 1.00 52.27 240 ALA B C 1
ATOM 4633 O O . ALA B 1 240 ? -22.692 19.011 -69.810 1.00 53.01 240 ALA B O 1
ATOM 4635 N N . SER B 1 241 ? -24.935 19.082 -69.817 1.00 50.72 241 SER B N 1
ATOM 4636 C CA . SER B 1 241 ? -24.975 20.081 -70.866 1.00 49.97 241 SER B CA 1
ATOM 4637 C C . SER B 1 241 ? -24.254 21.302 -70.329 1.00 48.53 241 SER B C 1
ATOM 4638 O O . SER B 1 241 ? -24.204 21.507 -69.112 1.00 46.94 241 SER B O 1
ATOM 4641 N N . GLU B 1 242 ? -23.711 22.120 -71.219 1.00 51.06 242 GLU B N 1
ATOM 4642 C CA . GLU B 1 242 ? -23.019 23.328 -70.800 1.00 50.70 242 GLU B CA 1
ATOM 4643 C C . GLU B 1 242 ? -23.965 24.278 -70.066 1.00 50.43 242 GLU B C 1
ATOM 4644 O O . GLU B 1 242 ? -23.535 25.015 -69.168 1.00 49.53 242 GLU B O 1
ATOM 4650 N N . ASP B 1 243 ? -25.244 24.279 -70.441 1.00 49.44 243 ASP B N 1
ATOM 4651 C CA . ASP B 1 243 ? -26.215 25.149 -69.773 1.00 51.19 243 ASP B CA 1
ATOM 4652 C C . ASP B 1 243 ? -26.434 24.709 -68.329 1.00 48.67 243 ASP B C 1
ATOM 4653 O O . ASP B 1 243 ? -26.413 25.530 -67.412 1.00 50.28 243 ASP B O 1
ATOM 4658 N N . GLU B 1 244 ? -26.631 23.412 -68.122 1.00 47.26 244 GLU B N 1
ATOM 4659 C CA . GLU B 1 244 ? -26.789 22.920 -66.765 1.00 48.37 244 GLU B CA 1
ATOM 4660 C C . GLU B 1 244 ? -25.518 23.224 -65.995 1.00 47.10 244 GLU B C 1
ATO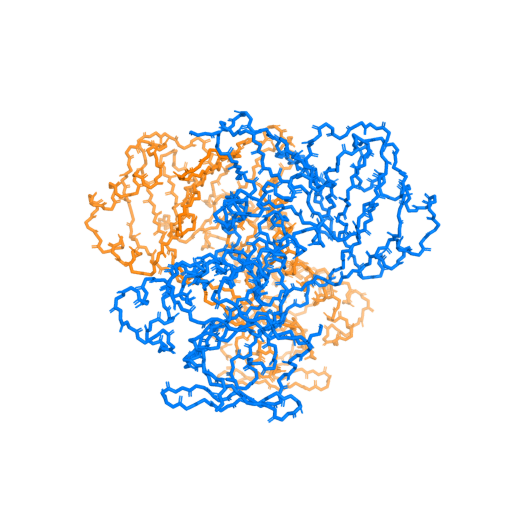M 4661 O O . GLU B 1 244 ? -25.565 23.726 -64.868 1.00 45.81 244 GLU B O 1
ATOM 4667 N N . PHE B 1 245 ? -24.376 22.944 -66.617 1.00 42.20 245 PHE B N 1
ATOM 4668 C CA . PHE B 1 245 ? -23.102 23.169 -65.934 1.00 41.12 245 PHE B CA 1
ATOM 4669 C C . PHE B 1 245 ? -22.935 24.633 -65.555 1.00 36.74 245 PHE B C 1
ATOM 4670 O O . PHE B 1 245 ? -22.651 24.951 -64.411 1.00 36.21 245 PHE B O 1
ATOM 4678 N N . ASN B 1 246 ? -23.141 25.522 -66.523 1.00 42.53 246 ASN B N 1
ATOM 4679 C CA . ASN B 1 246 ? -22.968 26.945 -66.296 1.00 41.67 246 ASN B CA 1
ATOM 4680 C C . ASN B 1 246 ? -23.863 27.496 -65.204 1.00 45.50 246 ASN B C 1
ATOM 4681 O O . ASN B 1 246 ? -23.432 28.358 -64.424 1.00 40.10 246 ASN B O 1
ATOM 4686 N N . ARG B 1 247 ? -25.081 26.969 -65.115 1.00 46.97 247 ARG B N 1
ATOM 4687 C CA . ARG B 1 247 ? -26.018 27.422 -64.093 1.00 49.19 247 ARG B CA 1
ATOM 4688 C C . ARG B 1 247 ? -25.612 26.877 -62.735 1.00 43.23 247 ARG B C 1
ATOM 4689 O O . ARG B 1 247 ? -25.680 27.573 -61.731 1.00 42.40 247 ARG B O 1
ATOM 4697 N N . ALA B 1 248 ? -25.181 25.627 -62.699 1.00 40.87 248 ALA B N 1
ATOM 4698 C CA . ALA B 1 248 ? -24.780 25.035 -61.434 1.00 37.98 248 ALA B CA 1
ATOM 4699 C C . ALA B 1 248 ? -23.562 25.773 -60.860 1.00 36.93 248 ALA B C 1
ATOM 4700 O O . ALA B 1 248 ? -23.466 26.026 -59.658 1.00 34.37 248 ALA B O 1
ATOM 4702 N N . LEU B 1 249 ? -22.616 26.079 -61.732 1.00 37.22 249 LEU B N 1
ATOM 4703 C CA . LEU B 1 249 ? -21.395 26.771 -61.330 1.00 33.70 249 LEU B CA 1
ATOM 4704 C C . LEU B 1 249 ? -21.688 28.154 -60.786 1.00 34.36 249 LEU B C 1
ATOM 4705 O O . LEU B 1 249 ? -21.164 28.526 -59.763 1.00 32.97 249 LEU B O 1
ATOM 4710 N N . ASN B 1 250 ? -22.516 28.915 -61.496 1.00 39.66 250 ASN B N 1
ATOM 4711 C CA . ASN B 1 250 ? -22.838 30.289 -61.105 1.00 41.21 250 ASN B CA 1
ATOM 4712 C C . ASN B 1 250 ? -23.458 30.309 -59.708 1.00 38.35 250 ASN B C 1
ATOM 4713 O O . ASN B 1 250 ? -23.142 31.173 -58.891 1.00 40.56 250 ASN B O 1
ATOM 4718 N N . ILE B 1 251 ? -24.329 29.336 -59.436 1.00 37.88 251 ILE B N 1
ATOM 4719 C CA . ILE B 1 251 ? -24.980 29.235 -58.131 1.00 37.50 251 ILE B CA 1
ATOM 4720 C C . ILE B 1 251 ? -23.948 28.862 -57.065 1.00 38.09 251 ILE B C 1
ATOM 4721 O O . ILE B 1 251 ? -23.892 29.487 -55.998 1.00 38.15 251 ILE B O 1
ATOM 4726 N N . ALA B 1 252 ? -23.107 27.876 -57.376 1.00 34.05 252 ALA B N 1
ATOM 4727 C CA . ALA B 1 252 ? -22.053 27.460 -56.452 1.00 35.09 252 ALA B CA 1
ATOM 4728 C C . ALA B 1 252 ? -21.108 28.625 -56.119 1.00 33.17 252 ALA B C 1
ATOM 4729 O O . ALA B 1 252 ? -20.577 28.710 -55.014 1.00 32.29 252 ALA B O 1
ATOM 4731 N N . PHE B 1 253 ? -20.907 29.523 -57.075 1.00 30.50 253 PHE B N 1
ATOM 4732 C CA . PHE B 1 253 ? -20.033 30.672 -56.874 1.00 31.53 253 PHE B CA 1
ATOM 4733 C C . PHE B 1 253 ? -20.768 31.959 -56.405 1.00 40.62 253 PHE B C 1
ATOM 4734 O O . PHE B 1 253 ? -20.187 33.043 -56.432 1.00 39.23 253 PHE B O 1
ATOM 4742 N N . ASP B 1 254 ? -22.034 31.835 -55.993 1.00 40.87 254 ASP B N 1
ATOM 4743 C CA . ASP B 1 254 ? -22.815 32.976 -55.487 1.00 38.73 254 ASP B CA 1
ATOM 4744 C C . ASP B 1 254 ? -22.838 34.128 -56.492 1.00 40.32 254 ASP B C 1
ATOM 4745 O O . ASP B 1 254 ? -22.864 35.294 -56.095 1.00 39.45 254 ASP B O 1
ATOM 4750 N N . ASN B 1 255 ? -22.798 33.804 -57.785 1.00 38.80 255 ASN B N 1
ATOM 4751 C CA . ASN B 1 255 ? -22.864 34.822 -58.832 1.00 43.79 255 ASN B CA 1
ATOM 4752 C C . ASN B 1 255 ? -21.759 35.881 -58.695 1.00 45.58 255 ASN B C 1
ATOM 4753 O O . ASN B 1 255 ? -21.911 37.014 -59.147 1.00 47.61 255 ASN B O 1
ATOM 4758 N N . ARG B 1 256 ? -20.637 35.528 -58.087 1.00 37.86 256 ARG B N 1
ATOM 4759 C CA . ARG B 1 256 ? -19.659 36.561 -57.732 1.00 39.44 256 ARG B CA 1
ATOM 4760 C C . ARG B 1 256 ? -19.101 37.314 -58.928 1.00 40.21 256 ARG B C 1
ATOM 4761 O O . ARG B 1 256 ? -18.697 38.475 -58.813 1.00 40.67 256 ARG B O 1
ATOM 4769 N N . LEU B 1 257 ? -19.060 36.666 -60.082 1.00 40.48 257 LEU B N 1
ATOM 4770 C CA . LEU B 1 257 ? -18.563 37.315 -61.281 1.00 38.79 257 LEU B CA 1
ATOM 4771 C C . LEU B 1 257 ? -19.615 37.262 -62.379 1.00 42.87 257 LEU B C 1
ATOM 4772 O O . LEU B 1 257 ? -19.287 37.210 -63.564 1.00 44.82 257 LEU B O 1
ATOM 4777 N N . GLY B 1 258 ? -20.883 37.244 -61.982 1.00 43.28 258 GLY B N 1
ATOM 4778 C CA . GLY B 1 258 ? -21.966 37.285 -62.955 1.00 43.50 258 GLY B CA 1
ATOM 4779 C C . GLY B 1 258 ? -22.060 35.959 -63.669 1.00 43.24 258 GLY B C 1
ATOM 4780 O O . GLY B 1 258 ? -21.579 34.950 -63.165 1.00 40.61 258 GLY B O 1
ATOM 4781 N N . LEU B 1 259 ? -22.683 35.941 -64.839 1.00 46.68 259 LEU B N 1
ATOM 4782 C CA . LEU B 1 259 ? -22.841 34.683 -65.570 1.00 47.20 259 LEU B CA 1
ATOM 4783 C C . LEU B 1 259 ? -21.498 34.058 -65.977 1.00 46.62 259 LEU B C 1
ATOM 4784 O O . LEU B 1 259 ? -20.518 34.763 -66.306 1.00 45.48 259 LEU B O 1
ATOM 4789 N N . CYS B 1 260 ? -21.494 32.730 -65.944 1.00 45.41 260 CYS B N 1
ATOM 4790 C CA . CYS B 1 260 ? -20.342 31.900 -66.261 1.00 44.04 260 CYS B CA 1
ATOM 4791 C C . CYS B 1 260 ? -20.599 31.103 -67.511 1.00 46.10 260 CYS B C 1
ATOM 4792 O O . CYS B 1 260 ? -21.681 30.523 -67.665 1.00 46.12 260 CYS B O 1
ATOM 4795 N N . LYS B 1 261 ? -19.585 31.008 -68.360 1.00 44.97 261 LYS B N 1
ATOM 4796 C CA . LYS B 1 261 ? -19.658 30.212 -69.587 1.00 46.94 261 LYS B CA 1
ATOM 4797 C C . LYS B 1 261 ? -18.419 29.309 -69.709 1.00 45.38 261 LYS B C 1
ATOM 4798 O O . LYS B 1 261 ? -17.320 29.802 -69.939 1.00 43.53 261 LYS B O 1
ATOM 4804 N N . VAL B 1 262 ? -18.580 27.997 -69.562 1.00 39.58 262 VAL B N 1
ATOM 4805 C CA . VAL B 1 262 ? -17.421 27.119 -69.707 1.00 43.66 262 VAL B CA 1
ATOM 4806 C C . VAL B 1 262 ? -16.873 27.180 -71.138 1.00 46.02 262 VAL B C 1
ATOM 4807 O O . VAL B 1 262 ? -17.641 27.227 -72.087 1.00 48.65 262 VAL B O 1
ATOM 4811 N N . GLU B 1 263 ? -15.546 27.196 -71.279 1.00 47.53 263 GLU B N 1
ATOM 4812 C CA . GLU B 1 263 ? -14.907 27.368 -72.595 1.00 52.43 263 GLU B CA 1
ATOM 4813 C C . GLU B 1 263 ? -13.864 26.296 -72.900 1.00 50.99 263 GLU B C 1
ATOM 4814 O O . GLU B 1 263 ? -13.098 26.429 -73.846 1.00 53.45 263 GLU B O 1
ATOM 4820 N N . SER B 1 264 ? -13.840 25.238 -72.109 1.00 49.96 264 SER B N 1
ATOM 4821 C CA . SER B 1 264 ? -12.921 24.136 -72.348 1.00 49.27 264 SER B CA 1
ATOM 4822 C C . SER B 1 264 ? -13.583 22.816 -72.048 1.00 46.18 264 SER B C 1
ATOM 4823 O O . SER B 1 264 ? -14.748 22.763 -71.653 1.00 45.84 264 SER B O 1
ATOM 4826 N N . ALA B 1 265 ? -12.833 21.752 -72.284 1.00 42.23 265 ALA B N 1
ATOM 4827 C CA . ALA B 1 265 ? -13.179 20.440 -71.780 1.00 45.90 265 ALA B CA 1
ATOM 4828 C C . ALA B 1 265 ? -13.264 20.538 -70.264 1.00 44.38 265 ALA B C 1
ATOM 4829 O O . ALA B 1 265 ? -12.578 21.356 -69.627 1.00 44.54 265 ALA B O 1
ATOM 4831 N N . ARG B 1 266 ? -14.107 19.698 -69.688 1.00 41.69 266 ARG B N 1
ATOM 4832 C CA . ARG B 1 266 ? -14.200 19.576 -68.247 1.00 40.88 266 ARG B CA 1
ATOM 4833 C C . ARG B 1 266 ? -13.513 18.307 -67.815 1.00 41.51 266 ARG B C 1
ATOM 4834 O O . ARG B 1 266 ? -13.915 17.222 -68.237 1.00 40.04 266 ARG B O 1
ATOM 4842 N N . GLN B 1 267 ? -12.459 18.437 -67.011 1.00 36.55 267 GLN B N 1
ATOM 4843 C CA . GLN B 1 267 ? -11.723 17.270 -66.540 1.00 40.18 267 GLN B CA 1
ATOM 4844 C C . GLN B 1 267 ? -11.856 17.065 -65.045 1.00 36.50 267 GLN B C 1
ATOM 4845 O O . GLN B 1 267 ? -11.911 18.027 -64.267 1.00 36.01 267 GLN B O 1
ATOM 4851 N N . VAL B 1 268 ? -11.836 15.797 -64.661 1.00 35.42 268 VAL B N 1
ATOM 4852 C CA . VAL B 1 268 ? -11.977 15.397 -63.283 1.00 32.75 268 VAL B CA 1
ATOM 4853 C C . VAL B 1 268 ? -10.803 14.538 -62.818 1.00 36.10 268 VAL B C 1
ATOM 4854 O O . VAL B 1 268 ? -10.350 13.655 -63.536 1.00 37.66 268 VAL B O 1
ATOM 4858 N N . PHE B 1 269 ? -10.308 14.779 -61.614 1.00 33.26 269 PHE B N 1
ATOM 4859 C CA . PHE B 1 269 ? -9.322 13.868 -61.069 1.00 37.01 269 PHE B CA 1
ATOM 4860 C C . PHE B 1 269 ? -9.460 13.717 -59.578 1.00 35.87 269 PHE B C 1
ATOM 4861 O O . PHE B 1 269 ? -10.020 14.579 -58.907 1.00 35.56 269 PHE B O 1
ATOM 4869 N N . PRO B 1 270 ? -8.984 12.594 -59.046 1.00 40.43 270 PRO B N 1
ATOM 4870 C CA . PRO B 1 270 ? -9.248 12.320 -57.634 1.00 37.09 270 PRO B CA 1
ATOM 4871 C C . PRO B 1 270 ? -8.344 13.114 -56.702 1.00 31.34 270 PRO B C 1
ATOM 4872 O O . PRO B 1 270 ? -7.274 13.557 -57.122 1.00 33.39 270 PRO B O 1
ATOM 4876 N N . LEU B 1 271 ? -8.836 13.370 -55.490 1.00 26.59 271 LEU B N 1
ATOM 4877 C CA . LEU B 1 271 ? -8.060 14.057 -54.459 1.00 26.61 271 LEU B CA 1
ATOM 4878 C C . LEU B 1 271 ? -7.639 13.033 -53.431 1.00 27.91 271 LEU B C 1
ATOM 4879 O O . LEU B 1 271 ? -8.459 12.285 -52.930 1.00 29.55 271 LEU B O 1
ATOM 4884 N N . THR B 1 272 ? -6.360 13.057 -53.102 1.00 27.77 272 THR B N 1
ATOM 4885 C CA A THR B 1 272 ? -5.729 12.047 -52.275 0.21 30.17 272 THR B CA 1
ATOM 4886 C CA B THR B 1 272 ? -5.765 12.070 -52.216 0.79 29.29 272 THR B CA 1
ATOM 4887 C C . THR B 1 272 ? -4.639 12.689 -51.430 1.00 29.03 272 THR B C 1
ATOM 4888 O O . THR B 1 272 ? -4.076 13.702 -51.827 1.00 24.55 272 THR B O 1
ATOM 4895 N N . GLY B 1 273 ? -4.356 12.092 -50.277 1.00 29.10 273 GLY B N 1
ATOM 4896 C CA . GLY B 1 273 ? -3.181 12.418 -49.495 1.00 23.98 273 GLY B CA 1
ATOM 4897 C C . GLY B 1 273 ? -2.215 11.250 -49.661 1.00 26.73 273 GLY B C 1
ATOM 4898 O O . GLY B 1 273 ? -2.639 10.099 -49.909 1.00 24.44 273 GLY B O 1
ATOM 4899 N N . ARG B 1 274 ? -0.923 11.551 -49.547 1.00 27.90 274 ARG B N 1
ATOM 4900 C CA . ARG B 1 274 ? 0.141 10.553 -49.579 1.00 28.75 274 ARG B CA 1
ATOM 4901 C C . ARG B 1 274 ? 1.148 10.956 -48.501 1.00 26.97 274 ARG B C 1
ATOM 4902 O O . ARG B 1 274 ? 1.739 12.037 -48.578 1.00 23.21 274 ARG B O 1
ATOM 4910 N N . TYR B 1 275 ? 1.281 10.115 -47.488 1.00 26.92 275 TYR B N 1
ATOM 4911 C CA . TYR B 1 275 ? 2.035 10.435 -46.266 1.00 26.24 275 TYR B CA 1
ATOM 4912 C C . TYR B 1 275 ? 3.222 9.499 -46.110 1.00 25.59 275 TYR B C 1
ATOM 4913 O O . TYR B 1 275 ? 3.065 8.288 -46.254 1.00 24.43 275 TYR B O 1
ATOM 4922 N N . ALA B 1 276 ? 4.381 10.090 -45.840 1.00 25.50 276 ALA B N 1
ATOM 4923 C CA . ALA B 1 276 ? 5.652 9.380 -45.813 1.00 25.03 276 ALA B CA 1
ATOM 4924 C C . ALA B 1 276 ? 6.249 9.328 -44.413 1.00 23.68 276 ALA B C 1
ATOM 4925 O O . ALA B 1 276 ? 6.486 10.380 -43.786 1.00 28.58 276 ALA B O 1
ATOM 4927 N N . ARG B 1 277 ? 6.517 8.114 -43.938 1.00 23.74 277 ARG B N 1
ATOM 4928 C CA . ARG B 1 277 ? 7.284 7.917 -42.723 1.00 21.20 277 ARG B CA 1
ATOM 4929 C C . ARG B 1 277 ? 8.791 8.077 -43.034 1.00 22.02 277 ARG B C 1
ATOM 4930 O O . ARG B 1 277 ? 9.584 8.353 -42.136 1.00 25.06 277 ARG B O 1
ATOM 4938 N N . GLN B 1 278 ? 9.171 7.924 -44.303 1.00 20.91 278 GLN B N 1
ATOM 4939 C CA . GLN B 1 278 ? 10.577 8.061 -44.717 1.00 22.35 278 GLN B CA 1
ATOM 4940 C C . GLN B 1 278 ? 10.666 8.869 -46.002 1.00 24.43 278 GLN B C 1
ATOM 4941 O O . GLN B 1 278 ? 9.829 8.722 -46.892 1.00 25.69 278 GLN B O 1
ATOM 4947 N N . PHE B 1 279 ? 11.656 9.741 -46.084 1.00 21.99 279 PHE B N 1
ATOM 4948 C CA . PHE B 1 279 ? 11.963 10.417 -47.353 1.00 24.05 279 PHE B CA 1
ATOM 4949 C C . PHE B 1 279 ? 13.333 10.023 -47.848 1.00 27.42 279 PHE B C 1
ATOM 4950 O O . PHE B 1 279 ? 13.771 10.501 -48.876 1.00 25.45 279 PHE B O 1
ATOM 4958 N N . ALA B 1 280 ? 14.009 9.147 -47.118 1.00 24.03 280 ALA B N 1
ATOM 4959 C CA . ALA B 1 280 ? 15.310 8.683 -47.565 1.00 20.84 280 ALA B CA 1
ATOM 4960 C C . ALA B 1 280 ? 15.605 7.322 -46.993 1.00 27.58 280 ALA B C 1
ATOM 4961 O O . ALA B 1 280 ? 14.978 6.878 -46.030 1.00 26.92 280 ALA B O 1
ATOM 4963 N N . SER B 1 281 ? 16.547 6.654 -47.642 1.00 24.21 281 SER B N 1
ATOM 4964 C CA . SER B 1 281 ? 17.130 5.456 -47.154 1.00 24.95 281 SER B CA 1
ATOM 4965 C C . SER B 1 281 ? 18.595 5.485 -47.623 1.00 28.40 281 SER B C 1
ATOM 4966 O O . SER B 1 281 ? 19.098 6.542 -48.064 1.00 26.17 281 SER B O 1
ATOM 4969 N N . HIS B 1 282 ? 19.265 4.328 -47.552 1.00 26.66 282 HIS B N 1
ATOM 4970 C CA . HIS B 1 282 ? 20.626 4.187 -48.052 1.00 26.89 282 HIS B CA 1
ATOM 4971 C C . HIS B 1 282 ? 20.687 4.525 -49.557 1.00 25.63 282 HIS B C 1
ATOM 4972 O O . HIS B 1 282 ? 20.086 3.855 -50.392 1.00 26.69 282 HIS B O 1
ATOM 4979 N N . ARG B 1 283 ? 21.433 5.563 -49.894 1.00 26.89 283 ARG B N 1
ATOM 4980 C CA . ARG B 1 283 ? 21.632 6.005 -51.282 1.00 27.82 283 ARG B CA 1
ATOM 4981 C C . ARG B 1 283 ? 20.323 6.298 -52.017 1.00 28.48 283 ARG B C 1
ATOM 4982 O O . ARG B 1 283 ? 20.252 6.169 -53.257 1.00 29.16 283 ARG B O 1
ATOM 4990 N N . LEU B 1 284 ? 19.313 6.765 -51.271 1.00 23.43 284 LEU B N 1
ATOM 4991 C CA . LEU B 1 284 ? 18.017 7.082 -51.844 1.00 23.64 284 LEU B CA 1
ATOM 4992 C C . LEU B 1 284 ? 17.393 8.278 -51.158 1.00 26.56 284 LEU B C 1
ATOM 4993 O O . LEU B 1 284 ? 17.348 8.345 -49.931 1.00 25.88 284 LEU B O 1
ATOM 4998 N N . ALA B 1 285 ? 16.920 9.226 -51.961 1.00 25.15 285 ALA B N 1
ATOM 4999 C CA . ALA B 1 285 ? 16.158 10.355 -51.434 1.00 26.83 285 ALA B CA 1
ATOM 5000 C C . ALA B 1 285 ? 14.965 10.524 -52.331 1.00 26.95 285 ALA B C 1
ATOM 5001 O O . ALA B 1 285 ? 15.076 10.320 -53.522 1.00 27.55 285 ALA B O 1
ATOM 5003 N N . LEU B 1 286 ? 13.831 10.860 -51.734 1.00 25.81 286 LEU B N 1
ATOM 5004 C CA . LEU B 1 286 ? 12.579 11.029 -52.451 1.00 26.72 286 LEU B CA 1
ATOM 5005 C C . LEU B 1 286 ? 12.098 12.476 -52.391 1.00 25.85 286 LEU B C 1
ATOM 5006 O O . LEU B 1 286 ? 12.072 13.120 -51.329 1.00 24.33 286 LEU B O 1
ATOM 5011 N N . VAL B 1 287 ? 11.712 12.981 -53.553 1.00 25.36 287 VAL B N 1
ATOM 5012 C CA . VAL B 1 287 ? 11.083 14.266 -53.685 1.00 25.47 287 VAL B CA 1
ATOM 5013 C C . VAL B 1 287 ? 9.769 14.136 -54.418 1.00 28.41 287 VAL B C 1
ATOM 5014 O O . VAL B 1 287 ? 9.636 13.294 -55.313 1.00 27.56 287 VAL B O 1
ATOM 5018 N N . GLY B 1 288 ? 8.842 15.032 -54.092 1.00 26.25 288 GLY B N 1
ATOM 5019 C CA . GLY B 1 288 ? 7.673 15.273 -54.922 1.00 27.36 288 GLY B CA 1
ATOM 5020 C C . GLY B 1 288 ? 6.540 14.261 -54.756 1.00 28.56 288 GLY B C 1
ATOM 5021 O O . GLY B 1 288 ? 5.538 14.383 -55.468 1.00 29.51 288 GLY B O 1
ATOM 5022 N N . ASP B 1 289 ? 6.669 13.305 -53.827 1.00 24.25 289 ASP B N 1
ATOM 5023 C CA . ASP B 1 289 ? 5.695 12.186 -53.767 1.00 29.12 289 ASP B CA 1
ATOM 5024 C C . ASP B 1 289 ? 4.718 12.332 -52.600 1.00 31.79 289 ASP B C 1
ATOM 5025 O O . ASP B 1 289 ? 3.607 11.805 -52.669 1.00 31.98 289 ASP B O 1
ATOM 5030 N N . ALA B 1 290 ? 5.056 13.123 -51.583 1.00 28.11 290 ALA B N 1
ATOM 5031 C CA . ALA B 1 290 ? 4.088 13.343 -50.489 1.00 27.02 290 ALA B CA 1
ATOM 5032 C C . ALA B 1 290 ? 3.032 14.357 -50.911 1.00 29.62 290 ALA B C 1
ATOM 5033 O O . ALA B 1 290 ? 3.283 15.148 -51.805 1.00 28.89 290 ALA B O 1
ATOM 5035 N N . ALA B 1 291 ? 1.852 14.317 -50.278 1.00 27.17 291 ALA B N 1
ATOM 5036 C CA . ALA B 1 291 ? 0.737 15.253 -50.556 1.00 25.20 291 ALA B CA 1
ATOM 5037 C C . ALA B 1 291 ? -0.129 15.336 -49.319 1.00 26.33 291 ALA B C 1
ATOM 5038 O O . ALA B 1 291 ? -0.556 14.320 -48.776 1.00 24.17 291 ALA B O 1
ATOM 5040 N N . HIS B 1 292 ? -0.332 16.556 -48.837 1.00 24.77 292 HIS B N 1
ATOM 5041 C CA . HIS B 1 292 ? -0.971 16.764 -47.557 1.00 28.24 292 HIS B CA 1
ATOM 5042 C C . HIS B 1 292 ? -2.269 17.539 -47.788 1.00 27.22 292 HIS B C 1
ATOM 5043 O O . HIS B 1 292 ? -3.245 16.929 -48.189 1.00 27.28 292 HIS B O 1
ATOM 5050 N N . THR B 1 293 ? -2.287 18.842 -47.556 1.00 25.47 293 THR B N 1
ATOM 5051 C CA . THR B 1 293 ? -3.468 19.655 -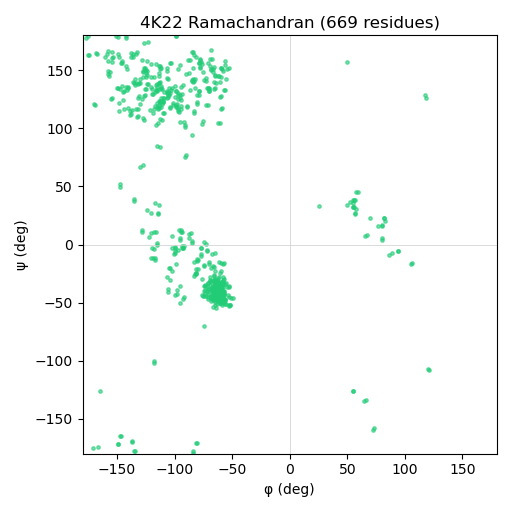47.786 1.00 24.98 293 THR B CA 1
ATOM 5052 C C . THR B 1 293 ? -3.694 19.957 -49.290 1.00 27.23 293 THR B C 1
ATOM 5053 O O . THR B 1 293 ? -2.765 19.878 -50.125 1.00 25.22 293 THR B O 1
ATOM 5057 N N . ILE B 1 294 ? -4.946 20.259 -49.621 1.00 26.22 294 ILE B N 1
ATOM 5058 C CA . ILE B 1 294 ? -5.345 20.753 -50.925 1.00 22.79 294 ILE B CA 1
ATOM 5059 C C . ILE B 1 294 ? -5.513 22.275 -50.840 1.00 24.58 294 ILE B C 1
ATOM 5060 O O . ILE B 1 294 ? -5.096 23.008 -51.729 1.00 29.19 294 ILE B O 1
ATOM 5065 N N . HIS B 1 295 ? -6.148 22.729 -49.763 1.00 26.29 295 HIS B N 1
ATOM 5066 C CA . HIS B 1 295 ? -6.223 24.156 -49.465 1.00 29.72 295 HIS B CA 1
ATOM 5067 C C . HIS B 1 295 ? -5.194 24.569 -48.408 1.00 29.26 295 HIS B C 1
ATOM 5068 O O . HIS B 1 295 ? -5.046 23.875 -47.399 1.00 23.05 295 HIS B O 1
ATOM 5075 N N . PRO B 1 296 ? -4.502 25.708 -48.629 1.00 30.50 296 PRO B N 1
ATOM 5076 C CA . PRO B 1 296 ? -4.553 26.603 -49.804 1.00 30.04 296 PRO B CA 1
ATOM 5077 C C . PRO B 1 296 ? -3.882 26.004 -51.030 1.00 28.99 296 PRO B C 1
ATOM 5078 O O . PRO B 1 296 ? -2.829 25.355 -50.907 1.00 26.18 296 PRO B O 1
ATOM 5082 N N . LEU B 1 297 ? -4.489 26.217 -52.195 1.00 25.35 297 LEU B N 1
ATOM 5083 C CA . LEU B 1 297 ? -3.977 25.652 -53.438 1.00 26.14 297 LEU B CA 1
ATOM 5084 C C . LEU B 1 297 ? -2.515 26.090 -53.722 1.00 29.82 297 LEU B C 1
ATOM 5085 O O . LEU B 1 297 ? -1.732 25.347 -54.310 1.00 27.72 297 LEU B O 1
ATOM 5090 N N . ALA B 1 298 ? -2.163 27.300 -53.305 1.00 26.37 298 ALA B N 1
ATOM 5091 C CA . ALA B 1 298 ? -0.842 27.828 -53.565 1.00 26.03 298 ALA B CA 1
ATOM 5092 C C . ALA B 1 298 ? 0.234 27.249 -52.636 1.00 31.19 298 ALA B C 1
ATOM 5093 O O . ALA B 1 298 ? 1.433 27.434 -52.879 1.00 33.48 298 ALA B O 1
ATOM 5095 N N . GLY B 1 299 ? -0.168 26.521 -51.599 1.00 28.86 299 GLY B N 1
ATOM 5096 C CA . GLY B 1 299 ? 0.801 25.875 -50.713 1.00 26.96 299 GLY B CA 1
ATOM 5097 C C . GLY B 1 299 ? 1.126 24.438 -51.099 1.00 28.10 299 GLY B C 1
ATOM 5098 O O . GLY B 1 299 ? 1.922 23.750 -50.423 1.00 26.95 299 GLY B O 1
ATOM 5099 N N . GLN B 1 300 ? 0.480 23.940 -52.153 1.00 28.24 300 GLN B N 1
ATOM 5100 C CA . GLN B 1 300 ? 0.568 22.517 -52.464 1.00 27.73 300 GLN B CA 1
ATOM 5101 C C . GLN B 1 300 ? 0.762 22.253 -53.955 1.00 26.95 300 GLN B C 1
ATOM 5102 O O . GLN B 1 300 ? 1.113 23.154 -54.722 1.00 28.53 300 GLN B O 1
ATOM 5108 N N . GLY B 1 301 ? 0.640 20.994 -54.343 1.00 27.41 301 GLY B N 1
ATOM 5109 C CA . GLY B 1 301 ? 0.938 20.562 -55.706 1.00 26.09 301 GLY B CA 1
ATOM 5110 C C . GLY B 1 301 ? 2.423 20.743 -55.958 1.00 29.25 301 GLY B C 1
ATOM 5111 O O . GLY B 1 301 ? 3.253 20.373 -55.115 1.00 28.90 301 GLY B O 1
ATOM 5112 N N . VAL B 1 302 ? 2.772 21.318 -57.103 1.00 28.42 302 VAL B N 1
ATOM 5113 C CA . VAL B 1 302 ? 4.169 21.451 -57.461 1.00 27.29 302 VAL B CA 1
ATOM 5114 C C . VAL B 1 302 ? 4.881 22.406 -56.472 1.00 27.62 302 VAL B C 1
ATOM 5115 O O . VAL B 1 302 ? 6.094 22.317 -56.322 1.00 30.54 302 VAL B O 1
ATOM 5119 N N . ASN B 1 303 ? 4.149 23.236 -55.739 1.00 25.07 303 ASN B N 1
ATOM 5120 C CA . ASN B 1 303 ? 4.792 24.088 -54.731 1.00 28.94 303 ASN B CA 1
ATOM 5121 C C . ASN B 1 303 ? 5.450 23.267 -53.637 1.00 31.18 303 ASN B C 1
ATOM 5122 O O . ASN B 1 303 ? 6.505 23.626 -53.141 1.00 30.96 303 ASN B O 1
ATOM 5127 N N . LEU B 1 304 ? 4.808 22.170 -53.252 1.00 26.77 304 LEU B N 1
ATOM 5128 C CA . LEU B 1 304 ? 5.337 21.284 -52.207 1.00 24.45 304 LEU B CA 1
ATOM 5129 C C . LEU B 1 304 ? 6.545 20.549 -52.755 1.00 22.91 304 LEU B C 1
ATOM 5130 O O . LEU B 1 304 ? 7.611 20.483 -52.120 1.00 25.98 304 LEU B O 1
ATOM 5135 N N . GLY B 1 305 ? 6.397 20.022 -53.954 1.00 22.14 305 GLY B N 1
ATOM 5136 C CA . GLY B 1 305 ? 7.493 19.363 -54.610 1.00 27.31 305 GLY B CA 1
ATOM 5137 C C . GLY B 1 305 ? 8.697 20.278 -54.860 1.00 29.31 305 GLY B C 1
ATOM 5138 O O . GLY B 1 305 ? 9.856 19.836 -54.787 1.00 29.80 305 GLY B O 1
ATOM 5139 N N . PHE B 1 306 ? 8.435 21.536 -55.183 1.00 28.72 306 PHE B N 1
ATOM 5140 C CA . PHE B 1 306 ? 9.536 22.480 -55.394 1.00 28.02 306 PHE B CA 1
ATOM 5141 C C . PHE B 1 306 ? 10.246 22.797 -54.069 1.00 27.07 306 PHE B C 1
ATOM 5142 O O . PHE B 1 306 ? 11.437 23.093 -54.059 1.00 30.04 306 PHE B O 1
ATOM 5150 N N . MET B 1 307 ? 9.508 22.776 -52.952 1.00 27.45 307 MET B N 1
ATOM 5151 C CA . MET B 1 307 ? 10.131 22.969 -51.653 1.00 28.81 307 MET B CA 1
ATOM 5152 C C . MET B 1 307 ? 10.951 21.709 -51.301 1.00 29.61 307 MET B C 1
ATOM 5153 O O . MET B 1 307 ? 12.050 21.824 -50.758 1.00 29.66 307 MET B O 1
ATOM 5158 N N . ASP B 1 308 ? 10.430 20.522 -51.603 1.00 26.14 308 ASP B N 1
ATOM 5159 C CA . ASP B 1 308 ? 11.230 19.303 -51.460 1.00 25.73 308 ASP B CA 1
ATOM 5160 C C . ASP B 1 308 ? 12.570 19.483 -52.200 1.00 26.41 308 ASP B C 1
ATOM 5161 O O . ASP B 1 308 ? 13.626 19.230 -51.659 1.00 26.88 308 ASP B O 1
ATOM 5166 N N . ALA B 1 309 ? 12.474 19.889 -53.460 1.00 29.20 309 ALA B N 1
ATOM 5167 C CA . ALA B 1 309 ? 13.618 20.105 -54.329 1.00 27.10 309 ALA B CA 1
ATOM 5168 C C . ALA B 1 309 ? 14.597 21.129 -53.765 1.00 26.19 309 ALA B C 1
ATOM 5169 O O . ALA B 1 309 ? 15.770 20.871 -53.757 1.00 30.23 309 ALA B O 1
ATOM 5171 N N . ALA B 1 310 ? 14.108 22.281 -53.317 1.00 24.35 310 ALA B N 1
ATOM 5172 C CA . ALA B 1 310 ? 14.969 23.335 -52.785 1.00 26.12 310 ALA B CA 1
ATOM 5173 C C . ALA B 1 310 ? 15.781 22.817 -51.609 1.00 26.52 310 ALA B C 1
ATOM 5174 O O . ALA B 1 310 ? 16.983 23.034 -51.522 1.00 24.96 310 ALA B O 1
ATOM 5176 N N . GLU B 1 311 ? 15.141 22.099 -50.710 1.00 26.34 311 GLU B N 1
ATOM 5177 C CA . GLU B 1 311 ? 15.827 21.642 -49.514 1.00 30.26 311 GLU B CA 1
ATOM 5178 C C . GLU B 1 311 ? 16.834 20.533 -49.821 1.00 28.82 311 GLU B C 1
ATOM 5179 O O . GLU B 1 311 ? 17.925 20.529 -49.237 1.00 26.69 311 GLU B O 1
ATOM 5185 N N . LEU B 1 312 ? 16.519 19.657 -50.781 1.00 24.79 312 LEU B N 1
ATOM 5186 C CA . LEU B 1 312 ? 17.428 18.579 -51.139 1.00 29.08 312 LEU B CA 1
ATOM 5187 C C . LEU B 1 312 ? 18.659 19.156 -51.813 1.00 27.34 312 LEU B C 1
ATOM 5188 O O . LEU B 1 312 ? 19.788 18.734 -51.522 1.00 27.64 312 LEU B O 1
ATOM 5193 N N . ILE B 1 313 ? 18.422 20.076 -52.744 1.00 27.33 313 ILE B N 1
ATOM 5194 C CA . ILE B 1 313 ? 19.488 20.793 -53.437 1.00 28.06 313 ILE B CA 1
ATOM 5195 C C . ILE B 1 313 ? 20.470 21.439 -52.418 1.00 31.72 313 ILE B C 1
ATOM 5196 O O . ILE B 1 313 ? 21.669 21.246 -52.529 1.00 28.00 313 ILE B O 1
ATOM 5201 N N . ALA B 1 314 ? 19.959 22.202 -51.448 1.00 28.23 314 ALA B N 1
ATOM 5202 C CA . ALA B 1 314 ? 20.827 22.859 -50.466 1.00 30.14 314 ALA B CA 1
ATOM 5203 C C . ALA B 1 314 ? 21.655 21.817 -49.706 1.00 26.12 314 ALA B C 1
ATOM 5204 O O . ALA B 1 314 ? 22.864 21.991 -49.501 1.00 26.55 314 ALA B O 1
ATOM 5206 N N . GLU B 1 315 ? 21.030 20.699 -49.331 1.00 26.71 315 GLU B N 1
ATOM 5207 C CA . GLU B 1 315 ? 21.748 19.724 -48.528 1.00 27.38 315 GLU B CA 1
ATOM 5208 C C . GLU B 1 315 ? 22.815 19.010 -49.347 1.00 29.61 315 GLU B C 1
ATOM 5209 O O . GLU B 1 315 ? 23.913 18.845 -48.865 1.00 27.75 315 GLU B O 1
ATOM 5215 N N . LEU B 1 316 ? 22.506 18.625 -50.583 1.00 23.80 316 LEU B N 1
ATOM 5216 C CA . LEU B 1 316 ? 23.477 17.933 -51.426 1.00 26.09 316 LEU B CA 1
ATOM 5217 C C . LEU B 1 316 ? 24.665 18.848 -51.804 1.00 27.38 316 LEU B C 1
ATOM 5218 O O . LEU B 1 316 ? 25.803 18.387 -51.868 1.00 25.75 316 LEU B O 1
ATOM 5223 N N . LYS B 1 317 ? 24.389 20.139 -52.040 1.00 29.10 317 LYS B N 1
ATOM 5224 C CA . LYS B 1 317 ? 25.447 21.090 -52.345 1.00 31.90 317 LYS B CA 1
ATOM 5225 C C . LYS B 1 317 ? 26.391 21.230 -51.160 1.00 28.47 317 LYS B C 1
ATOM 5226 O O . LYS B 1 317 ? 27.603 21.319 -51.328 1.00 28.94 317 LYS B O 1
ATOM 5232 N N . ARG B 1 318 ? 25.828 21.283 -49.965 1.00 26.24 318 ARG B N 1
ATOM 5233 C CA . ARG B 1 318 ? 26.660 21.332 -48.780 1.00 31.65 318 ARG B CA 1
ATOM 5234 C C . ARG B 1 318 ? 27.509 20.082 -48.644 1.00 28.93 318 ARG B C 1
ATOM 5235 O O . ARG B 1 318 ? 28.720 20.156 -48.416 1.00 31.01 318 ARG B O 1
ATOM 5243 N N . LEU B 1 319 ? 26.895 18.923 -48.780 1.00 27.84 319 LEU B N 1
ATOM 5244 C CA . LEU B 1 319 ? 27.629 17.680 -48.589 1.00 27.14 319 LEU B CA 1
ATOM 5245 C C . LEU B 1 319 ? 28.747 17.582 -49.599 1.00 27.86 319 LEU B C 1
ATOM 5246 O O . LEU B 1 319 ? 29.879 17.210 -49.273 1.00 33.52 319 LEU B O 1
ATOM 5251 N N . HIS B 1 320 ? 28.426 17.906 -50.840 1.00 28.71 320 HIS B N 1
ATOM 5252 C CA . HIS B 1 320 ? 29.400 17.792 -51.901 1.00 30.61 320 HIS B CA 1
ATOM 5253 C C . HIS B 1 320 ? 30.556 18.774 -51.713 1.00 31.63 320 HIS B C 1
ATOM 5254 O O . HIS B 1 320 ? 31.705 18.428 -51.927 1.00 30.47 320 HIS B O 1
ATOM 5261 N N . ARG B 1 321 ? 30.266 19.979 -51.291 1.00 32.47 321 ARG B N 1
ATOM 5262 C CA . ARG B 1 321 ? 31.307 20.927 -50.981 1.00 33.91 321 ARG B CA 1
ATOM 5263 C C . ARG B 1 321 ? 32.322 20.317 -50.066 1.00 32.08 321 ARG B C 1
ATOM 5264 O O . ARG B 1 321 ? 33.390 20.807 -49.930 1.00 33.04 321 ARG B O 1
ATOM 5272 N N A GLN B 1 322 ? 31.767 19.665 -49.057 0.45 32.99 322 GLN B N 1
ATOM 5273 N N B GLN B 1 322 ? 31.778 19.622 -49.095 0.55 33.10 322 GLN B N 1
ATOM 5274 C CA A GLN B 1 322 ? 32.565 19.108 -47.963 0.45 33.28 322 GLN B CA 1
ATOM 5275 C CA B GLN B 1 322 ? 32.559 19.112 -47.970 0.55 33.33 322 GLN B CA 1
ATOM 5276 C C A GLN B 1 322 ? 33.240 17.790 -48.274 0.45 33.66 322 GLN B C 1
ATOM 5277 C C B GLN B 1 322 ? 33.278 17.819 -48.287 0.55 33.68 322 GLN B C 1
ATOM 5278 O O A GLN B 1 322 ? 33.898 17.213 -47.416 0.45 34.09 322 GLN B O 1
ATOM 5279 O O B GLN B 1 322 ? 34.001 17.290 -47.451 0.55 34.08 322 GLN B O 1
ATOM 5290 N N . GLY B 1 323 ? 33.087 17.317 -49.501 1.00 33.16 323 GLY B N 1
ATOM 5291 C CA . GLY B 1 323 ? 33.690 16.074 -49.913 1.00 31.82 323 GLY B CA 1
ATOM 5292 C C . GLY B 1 323 ? 33.021 14.873 -49.253 1.00 33.33 323 GLY B C 1
ATOM 5293 O O . GLY B 1 323 ? 33.622 13.806 -49.180 1.00 33.88 323 GLY B O 1
ATOM 5294 N N . LYS B 1 324 ? 31.785 15.041 -48.800 1.00 30.30 324 LYS B N 1
ATOM 5295 C CA . LYS B 1 324 ? 31.096 13.961 -48.123 1.00 31.80 324 LYS B CA 1
ATOM 5296 C C . LYS B 1 324 ? 30.368 13.024 -49.103 1.00 32.28 324 LYS B C 1
ATOM 5297 O O . LYS B 1 324 ? 30.095 13.363 -50.243 1.00 33.85 324 LYS B O 1
ATOM 5303 N N . ASP B 1 325 ? 30.094 11.817 -48.642 1.00 30.02 325 ASP B N 1
ATOM 5304 C CA . ASP B 1 325 ? 29.386 10.848 -49.445 1.00 29.81 325 ASP B CA 1
ATOM 5305 C C . ASP B 1 325 ? 27.923 11.234 -49.458 1.00 26.96 325 ASP B C 1
ATOM 5306 O O . ASP B 1 325 ? 27.204 10.947 -48.507 1.00 29.01 325 ASP B O 1
ATOM 5311 N N . ILE B 1 326 ? 27.460 11.809 -50.557 1.00 26.72 326 ILE B N 1
ATOM 5312 C CA . ILE B 1 326 ? 26.078 12.332 -50.644 1.00 26.17 326 ILE B CA 1
ATOM 5313 C C . ILE B 1 326 ? 24.994 11.264 -50.552 1.00 28.86 326 ILE B C 1
ATOM 5314 O O . ILE B 1 326 ? 23.823 11.593 -50.471 1.00 30.99 326 ILE B O 1
ATOM 5319 N N . GLY B 1 327 ? 25.364 9.981 -50.553 1.00 29.25 327 GLY B N 1
ATOM 5320 C CA . GLY B 1 327 ? 24.359 8.937 -50.494 1.00 29.87 327 GLY B CA 1
ATOM 5321 C C . GLY B 1 327 ? 24.111 8.316 -49.130 1.00 28.65 327 GLY B C 1
ATOM 5322 O O . GLY B 1 327 ? 23.211 7.497 -48.972 1.00 31.57 327 GLY B O 1
ATOM 5323 N N . GLN B 1 328 ? 24.899 8.692 -48.135 1.00 28.90 328 GLN B N 1
ATOM 5324 C CA . GLN B 1 328 ? 24.814 8.061 -46.835 1.00 28.31 328 GLN B CA 1
ATOM 5325 C C . GLN B 1 328 ? 23.613 8.618 -46.069 1.00 26.86 328 GLN B C 1
ATOM 5326 O O . GLN B 1 328 ? 23.416 9.830 -45.990 1.00 26.18 328 GLN B O 1
ATOM 5332 N N . TYR B 1 329 ? 22.824 7.718 -45.505 1.00 24.18 329 TYR B N 1
ATOM 5333 C CA . TYR B 1 329 ? 21.622 8.062 -44.768 1.00 22.42 329 TYR B CA 1
ATOM 5334 C C . TYR B 1 329 ? 21.921 8.984 -43.602 1.00 22.24 329 TYR B C 1
ATOM 5335 O O . TYR B 1 329 ? 21.083 9.835 -43.235 1.00 27.14 329 TYR B O 1
ATOM 5344 N N . ILE B 1 330 ? 23.102 8.876 -43.006 1.00 22.73 330 ILE B N 1
ATOM 5345 C CA . ILE B 1 330 ? 23.422 9.737 -41.868 1.00 22.48 330 ILE B CA 1
ATOM 5346 C C . ILE B 1 330 ? 23.302 11.237 -42.274 1.00 26.53 330 ILE B C 1
ATOM 5347 O O . ILE B 1 330 ? 23.012 12.079 -41.451 1.00 25.64 330 ILE B O 1
ATOM 5352 N N . TYR B 1 331 ? 23.511 11.541 -43.547 1.00 25.57 331 TYR B N 1
ATOM 5353 C CA . TYR B 1 331 ? 23.411 12.929 -44.021 1.00 26.75 331 TYR B CA 1
ATOM 5354 C C . TYR B 1 331 ? 22.036 13.161 -44.641 1.00 28.76 331 TYR B C 1
ATOM 5355 O O . TYR B 1 331 ? 21.437 14.176 -44.410 1.00 32.43 331 TYR B O 1
ATOM 5364 N N . LEU B 1 332 ? 21.511 12.181 -45.371 1.00 23.94 332 LEU B N 1
ATOM 5365 C CA . LEU B 1 332 ? 20.216 12.352 -46.023 1.00 22.19 332 LEU B CA 1
ATOM 5366 C C . LEU B 1 332 ? 19.110 12.508 -45.000 1.00 23.97 332 LEU B C 1
ATOM 5367 O O . LEU B 1 332 ? 18.066 13.101 -45.293 1.00 26.08 332 LEU B O 1
ATOM 5372 N N . ARG B 1 333 ? 19.323 12.034 -43.780 1.00 27.86 333 ARG B N 1
ATOM 5373 C CA . ARG B 1 333 ? 18.275 12.132 -42.781 1.00 31.20 333 ARG B CA 1
ATOM 5374 C C . ARG B 1 333 ? 18.040 13.582 -42.332 1.00 26.63 333 ARG B C 1
ATOM 5375 O O . ARG B 1 333 ? 16.987 13.879 -41.776 1.00 21.07 333 ARG B O 1
ATOM 5383 N N . ARG B 1 334 ? 18.989 14.473 -42.608 1.00 27.03 334 ARG B N 1
ATOM 5384 C CA . ARG B 1 334 ? 18.794 15.898 -42.383 1.00 29.22 334 ARG B CA 1
ATOM 5385 C C . ARG B 1 334 ? 17.684 16.440 -43.291 1.00 26.21 334 ARG B C 1
ATOM 5386 O O . ARG B 1 334 ? 16.822 17.180 -42.854 1.00 23.85 334 ARG B O 1
ATOM 5394 N N . TYR B 1 335 ? 17.744 16.107 -44.571 1.00 26.37 335 TYR B N 1
ATOM 5395 C CA . TYR B 1 335 ? 16.682 16.458 -45.513 1.00 25.89 335 TYR B CA 1
ATOM 5396 C C . TYR B 1 335 ? 15.333 15.824 -45.092 1.00 26.81 335 TYR B C 1
ATOM 5397 O O . TYR B 1 335 ? 14.290 16.484 -45.030 1.00 26.15 335 TYR B O 1
ATOM 5406 N N . GLU B 1 336 ? 15.373 14.542 -44.764 1.00 23.87 336 GLU B N 1
ATOM 5407 C CA . GLU B 1 336 ? 14.154 13.828 -44.365 1.00 24.42 336 GLU B CA 1
ATOM 5408 C C . GLU B 1 336 ? 13.473 14.507 -43.183 1.00 25.83 336 GLU B C 1
ATOM 5409 O O . GLU B 1 336 ? 12.261 14.721 -43.176 1.00 24.86 336 GLU B O 1
ATOM 5415 N N . ARG B 1 337 ? 14.250 14.830 -42.169 1.00 22.51 337 ARG B N 1
ATOM 5416 C CA . ARG B 1 337 ? 13.699 15.491 -40.986 1.00 23.99 337 ARG B CA 1
ATOM 5417 C C . ARG B 1 337 ? 12.982 16.794 -41.310 1.00 26.56 337 ARG B C 1
ATOM 5418 O O . ARG B 1 337 ? 11.879 17.097 -40.783 1.00 25.30 337 ARG B O 1
ATOM 5426 N N . SER B 1 338 ? 13.589 17.581 -42.183 1.00 26.73 338 SER B N 1
ATOM 5427 C CA . SER B 1 338 ? 12.984 18.840 -42.547 1.00 27.30 338 SER B CA 1
ATOM 5428 C C . SER B 1 338 ? 11.650 18.586 -43.239 1.00 25.31 338 SER B C 1
ATOM 5429 O O . SER B 1 338 ? 10.641 19.273 -42.962 1.00 25.64 338 SER B O 1
ATOM 5432 N N . ARG B 1 339 ? 11.625 17.603 -44.132 1.00 23.45 339 ARG B N 1
ATOM 5433 C CA . ARG B 1 339 ? 10.418 17.289 -44.891 1.00 25.02 339 ARG B CA 1
ATOM 5434 C C . ARG B 1 339 ? 9.293 16.775 -43.994 1.00 28.09 339 ARG B C 1
ATOM 5435 O O . ARG B 1 339 ? 8.120 17.068 -44.228 1.00 25.40 339 ARG B O 1
ATOM 5443 N N . LYS B 1 340 ? 9.654 16.005 -42.973 1.00 22.13 340 LYS B N 1
ATOM 5444 C CA . LYS B 1 340 ? 8.670 15.398 -42.087 1.00 22.26 340 LYS B CA 1
ATOM 5445 C C . LYS B 1 340 ? 8.066 16.434 -41.155 1.00 22.65 340 LYS B C 1
ATOM 5446 O O . LYS B 1 340 ? 6.896 16.370 -40.832 1.00 20.73 340 LYS B O 1
ATOM 5452 N N . HIS B 1 341 ? 8.903 17.352 -40.680 1.00 24.84 341 HIS B N 1
ATOM 5453 C CA . HIS B 1 341 ? 8.449 18.411 -39.800 1.00 28.51 341 HIS B CA 1
ATOM 5454 C C . HIS B 1 341 ? 7.453 19.245 -40.575 1.00 27.46 341 HIS B C 1
ATOM 5455 O O . HIS B 1 341 ? 6.396 19.628 -40.076 1.00 29.65 341 HIS B O 1
ATOM 5462 N N . SER B 1 342 ? 7.790 19.504 -41.823 1.00 26.68 342 SER B N 1
ATOM 5463 C CA . SER B 1 342 ? 6.949 20.309 -42.669 1.00 30.88 342 SER B CA 1
ATOM 5464 C C . SER B 1 342 ? 5.627 19.629 -43.027 1.00 32.31 342 SER B C 1
ATOM 5465 O O . SER B 1 342 ? 4.573 20.241 -42.972 1.00 26.15 342 SER B O 1
ATOM 5468 N N . ALA B 1 343 ? 5.687 18.362 -43.396 1.00 24.50 343 ALA B N 1
ATOM 5469 C CA . ALA B 1 343 ? 4.487 17.582 -43.624 1.00 24.42 343 ALA B CA 1
ATOM 5470 C C . ALA B 1 343 ? 3.567 17.641 -42.400 1.00 23.17 343 ALA B C 1
ATOM 5471 O O . ALA B 1 343 ? 2.339 17.782 -42.523 1.00 22.24 343 ALA B O 1
ATOM 5473 N N . ALA B 1 344 ? 4.159 17.515 -41.221 1.00 20.95 344 ALA B N 1
ATOM 5474 C CA . ALA B 1 344 ? 3.367 17.489 -40.014 1.00 23.08 344 ALA B CA 1
ATOM 5475 C C . ALA B 1 344 ? 2.647 18.815 -39.837 1.00 25.62 344 ALA B C 1
ATOM 5476 O O . ALA B 1 344 ? 1.476 18.836 -39.497 1.00 25.27 344 ALA B O 1
ATOM 5478 N N . LEU B 1 345 ? 3.337 19.922 -40.076 1.00 26.66 345 LEU B N 1
ATOM 5479 C CA . LEU B 1 345 ? 2.702 21.220 -39.904 1.00 24.23 345 LEU B CA 1
ATOM 5480 C C . LEU B 1 345 ? 1.575 21.410 -40.882 1.00 24.22 345 LEU B C 1
ATOM 5481 O O . LEU B 1 345 ? 0.577 22.033 -40.522 1.00 24.90 345 LEU B O 1
ATOM 5486 N N . MET B 1 346 ? 1.706 20.851 -42.094 1.00 21.88 346 MET B N 1
ATOM 5487 C CA . MET B 1 346 ? 0.649 20.918 -43.081 1.00 24.45 346 MET B CA 1
ATOM 5488 C C . MET B 1 346 ? -0.568 20.132 -42.632 1.00 29.54 346 MET B C 1
ATOM 5489 O O . MET B 1 346 ? -1.662 20.680 -42.555 1.00 28.40 346 MET B O 1
ATOM 5494 N N . LEU B 1 347 ? -0.369 18.867 -42.296 1.00 24.33 347 LEU B N 1
ATOM 5495 C CA . LEU B 1 347 ? -1.465 18.033 -41.839 1.00 23.88 347 LEU B CA 1
ATOM 5496 C C . LEU B 1 347 ? -2.102 18.556 -40.557 1.00 25.38 347 LEU B C 1
ATOM 5497 O O . LEU B 1 347 ? -3.313 18.417 -40.368 1.00 25.54 347 LEU B O 1
ATOM 5502 N N . ALA B 1 348 ? -1.298 19.145 -39.672 1.00 22.31 348 ALA B N 1
ATOM 5503 C CA . ALA B 1 348 ? -1.841 19.665 -38.406 1.00 24.99 348 ALA B CA 1
ATOM 5504 C C . ALA B 1 348 ? -2.705 20.944 -38.599 1.00 21.61 348 ALA B C 1
ATOM 5505 O O . ALA B 1 348 ? -3.304 21.458 -37.635 1.00 23.06 348 ALA B O 1
ATOM 5507 N N . GLY B 1 349 ? -2.753 21.425 -39.838 1.00 21.52 349 GLY B N 1
ATOM 5508 C CA . GLY B 1 349 ? -3.444 22.667 -40.182 1.00 28.06 349 GLY B CA 1
ATOM 5509 C C . GLY B 1 349 ? -2.679 23.935 -39.801 1.00 32.20 349 GLY B C 1
ATOM 5510 O O . GLY B 1 349 ? -3.237 25.034 -39.762 1.00 29.51 349 GLY B O 1
ATOM 5511 N N . MET B 1 350 ? -1.393 23.800 -39.514 1.00 27.48 350 MET B N 1
ATOM 5512 C CA . MET B 1 350 ? -0.624 24.918 -38.962 1.00 25.10 350 MET B CA 1
ATOM 5513 C C . MET B 1 350 ? 0.228 25.657 -40.022 1.00 28.82 350 MET B C 1
ATOM 5514 O O . MET B 1 350 ? 0.843 26.684 -39.734 1.00 29.29 350 MET B O 1
ATOM 5519 N N . GLN B 1 351 ? 0.219 25.179 -41.254 1.00 28.25 351 GLN B N 1
ATOM 5520 C CA . GLN B 1 351 ? 1.020 25.769 -42.328 1.00 28.42 351 GLN B CA 1
ATOM 5521 C C . GLN B 1 351 ? 0.172 26.556 -43.321 1.00 30.31 351 GLN B C 1
ATOM 5522 O O . GLN B 1 351 ? 0.668 27.480 -43.974 1.00 29.33 351 GLN B O 1
ATOM 5528 N N . GLY B 1 352 ? -1.093 26.173 -43.465 1.00 28.95 352 GLY B N 1
ATOM 5529 C CA . GLY B 1 352 ? -2.004 26.819 -44.420 1.00 26.78 352 GLY B CA 1
ATOM 5530 C C . GLY B 1 352 ? -2.106 28.351 -44.376 1.00 29.19 352 GLY B C 1
ATOM 5531 O O . GLY B 1 352 ? -2.114 29.006 -45.407 1.00 33.17 352 GLY B O 1
ATOM 5532 N N . PHE B 1 353 ? -2.241 28.907 -43.178 1.00 27.01 353 PHE B N 1
ATOM 5533 C CA . PHE B 1 353 ? -2.360 30.327 -42.965 1.00 28.20 353 PHE B CA 1
ATOM 5534 C C . PHE B 1 353 ? -1.179 31.074 -43.562 1.00 29.04 353 PHE B C 1
ATOM 5535 O O . PHE B 1 353 ? -1.332 32.055 -44.288 1.00 25.97 353 PHE B O 1
ATOM 5543 N N . ARG B 1 354 ? 0.005 30.576 -43.278 1.00 26.37 354 ARG B N 1
ATOM 5544 C CA . ARG B 1 354 ? 1.213 31.183 -43.750 1.00 32.03 354 ARG B CA 1
ATOM 5545 C C . ARG B 1 354 ? 1.270 31.185 -45.265 1.00 32.48 354 ARG B C 1
ATOM 5546 O O . ARG B 1 354 ? 1.638 32.182 -45.831 1.00 33.78 354 ARG B O 1
ATOM 5554 N N . ASP B 1 355 ? 0.868 30.091 -45.918 1.00 30.69 355 ASP B N 1
ATOM 5555 C CA . ASP B 1 355 ? 0.919 30.032 -47.372 1.00 26.79 355 ASP B CA 1
ATOM 5556 C C . ASP B 1 355 ? -0.171 30.891 -47.967 1.00 28.91 355 ASP B C 1
ATOM 5557 O O . ASP B 1 355 ? 0.055 31.545 -48.983 1.00 33.24 355 ASP B O 1
ATOM 5562 N N . LEU B 1 356 ? -1.327 30.958 -47.298 1.00 26.05 356 LEU B N 1
ATOM 5563 C CA . LEU B 1 356 ? -2.427 31.778 -47.785 1.00 26.01 356 LEU B CA 1
ATOM 5564 C C . LEU B 1 356 ? -2.043 33.249 -47.926 1.00 30.78 356 LEU B C 1
ATOM 5565 O O . LEU B 1 356 ? -2.447 33.894 -48.876 1.00 32.96 356 LEU B O 1
ATOM 5570 N N . PHE B 1 357 ? -1.307 33.764 -46.948 1.00 30.29 357 PHE B N 1
ATOM 5571 C CA . PHE B 1 357 ? -0.977 35.170 -46.870 1.00 30.91 357 PHE B CA 1
ATOM 5572 C C . PHE B 1 357 ? 0.411 35.507 -47.459 1.00 33.91 357 PHE B C 1
ATOM 5573 O O . PHE B 1 357 ? 0.903 36.583 -47.267 1.00 35.82 357 PHE B O 1
ATOM 5581 N N . SER B 1 358 ? 1.033 34.591 -48.177 1.00 29.69 358 SER B N 1
ATOM 5582 C CA . SER B 1 358 ? 2.383 34.807 -48.655 1.00 28.50 358 SER B CA 1
ATOM 5583 C C . SER B 1 358 ? 2.340 35.628 -49.950 1.00 32.20 358 SER B C 1
ATOM 5584 O O . SER B 1 358 ? 1.295 35.776 -50.590 1.00 33.64 358 SER B O 1
ATOM 5587 N N . GLY B 1 359 ? 3.480 36.195 -50.311 1.00 33.28 359 GLY B N 1
ATOM 5588 C CA . GLY B 1 359 ? 3.570 37.036 -51.492 1.00 31.52 359 GLY B CA 1
ATOM 5589 C C . GLY B 1 359 ? 5.009 37.472 -51.696 1.00 36.81 359 GLY B C 1
ATOM 5590 O O . GLY B 1 359 ? 5.888 37.105 -50.892 1.00 35.44 359 GLY B O 1
ATOM 5591 N N . THR B 1 360 ? 5.238 38.222 -52.776 1.00 36.93 360 THR B N 1
ATOM 5592 C CA . THR B 1 360 ? 6.577 38.620 -53.181 1.00 39.63 360 THR B CA 1
ATOM 5593 C C . THR B 1 360 ? 6.735 40.110 -52.936 1.00 41.08 360 THR B C 1
ATOM 5594 O O . THR B 1 360 ? 5.859 40.895 -53.288 1.00 41.68 360 THR B O 1
ATOM 5598 N N . ASN B 1 361 ? 7.826 40.490 -52.294 1.00 42.78 361 ASN B N 1
ATOM 5599 C CA . ASN B 1 361 ? 8.119 41.909 -52.032 1.00 55.33 361 ASN B CA 1
ATOM 5600 C C . ASN B 1 361 ? 8.590 42.598 -53.310 1.00 59.15 361 ASN B C 1
ATOM 5601 O O . ASN B 1 361 ? 9.184 41.942 -54.162 1.00 62.77 361 ASN B O 1
ATOM 5606 N N . PRO B 1 362 ? 8.292 43.902 -53.477 1.00 56.77 362 PRO B N 1
ATOM 5607 C CA . PRO B 1 362 ? 8.883 44.627 -54.609 1.00 56.09 362 PRO B CA 1
ATOM 5608 C C . PRO B 1 362 ? 10.409 44.673 -54.503 1.00 55.48 362 PRO B C 1
ATOM 5609 O O . PRO B 1 362 ? 11.091 44.182 -55.395 1.00 57.43 362 PRO B O 1
#

Solvent-accessible surface area: 27655 Å² total; per-residue (Å²): 137,104,52,5,10,0,0,0,4,4,12,34,34,22,0,1,0,0,0,9,6,2,58,72,26,50,2,110,3,1,1,0,38,31,129,121,65,85,22,106,19,17,6,0,14,19,41,3,21,127,3,0,80,136,18,40,0,16,122,75,0,67,86,140,75,23,8,46,5,72,5,22,37,2,32,7,72,115,37,153,2,113,14,69,28,60,16,139,72,12,44,22,49,20,4,1,10,4,2,11,33,60,9,0,60,126,10,0,84,47,55,0,100,135,10,104,47,15,65,31,52,68,117,2,66,13,96,42,22,52,71,24,140,108,67,0,66,0,36,12,122,108,49,60,67,4,11,1,65,0,0,0,0,10,61,53,27,4,72,95,4,3,108,97,26,120,17,91,16,26,99,14,86,3,36,5,50,0,0,4,0,5,0,88,4,102,78,52,8,104,24,30,7,11,13,0,0,26,50,58,0,0,0,1,1,12,0,20,77,51,81,55,14,0,4,0,19,10,0,9,15,43,92,50,0,87,128,7,56,130,12,70,99,97,86,0,14,147,29,0,23,106,20,0,63,87,94,2,8,110,4,108,9,91,39,66,40,81,41,52,84,12,46,0,61,1,2,101,63,3,2,34,65,5,1,0,0,0,26,0,9,20,6,10,16,25,7,24,11,8,33,47,15,6,16,4,2,64,3,0,18,54,0,14,62,20,0,57,91,0,59,181,101,71,60,41,0,0,72,86,102,45,0,128,81,4,13,123,41,10,52,36,29,3,0,18,8,0,3,14,4,41,19,18,51,26,14,8,32,13,30,84,96,132,156,58,19,11,0,0,0,4,4,13,34,36,21,0,1,0,0,0,9,7,1,61,72,29,47,2,114,2,1,0,0,48,82,200,48,96,73,79,30,104,19,18,6,0,14,7,42,2,20,119,4,0,81,156,20,40,0,17,120,78,0,65,86,105,63,24,10,42,7,70,4,23,36,2,34,8,70,105,50,138,3,111,13,66,28,56,12,148,79,14,44,24,45,20,5,0,10,4,1,12,30,57,8,0,60,120,9,0,83,47,58,0,101,137,10,105,44,16,72,31,55,61,124,3,85,11,94,81,12,52,68,21,142,108,66,0,76,0,35,14,119,110,50,54,103,12,23,1,64,0,0,0,0,10,60,54,27,4,71,96,3,3,113,79,24,120,16,89,15,24,96,12,84,2,34,6,50,0,0,4,0,12,0,89,4,109,80,52,8,101,26,30,6,11,12,0,0,26,49,58,0,0,0,1,0,13,0,23,77,46,81,57,20,1,5,0,19,11,0,9,13,42,89,49,0,77,132,6,53,135,12,71,97,99,91,0,14,150,29,0,21,107,20,1,69,85,94,2,8,108,2,107,11,91,35,74,41,87,37,54,89,13,39,0,64,0,3,102,60,4,2,32,68,5,0,0,0,1,26,0,8,22,5,10,15,26,8,23,12,7,33,46,14,6,17,4,2,70,3,0,19,52,0,15,63,16,0,58,110,0,52,175,97,71,61,38,0,0,69,85,106,41,0,134,89,4,14,133,43,7,51,40,29,4,1,17,8,0,2,14,2,41,18,17,45,25,15,4,32,10,23,105,137

CATH classification: 3.50.50.60 (+1 more: 3.30.9.10)

InterPro domains:
  IPR002938 FAD-binding domain [PF01494] (4-344)
  IPR010971 Ubiquinone biosynthesis hydroxylase UbiH/COQ6 [TIGR01988] (5-391)
  IPR018168 Ubiquinone biosynthesis hydroxylase, UbiH/UbiF/VisC/COQ6, conserved site [PS01304] (295-308)
  IPR036188 FAD/NAD(P)-binding domain superfamily [G3DSA:3.50.50.60] (1-256)
  IPR036188 FAD/NAD(P)-binding domain superfamily [G3DSA:3.50.50.60] (257-400)
  IPR036188 FAD/NAD(P)-binding domain superfamily [SSF51905] (4-385)
  IPR051205 Ubiquinone biosynthesis monooxygenase UbiH/COQ6 [PTHR43876] (2-391)

Secondary structure (DSSP, 8-state):
-EEEEEEEE--SHHHHHHHHHHTTS---EEEE------S-EEEE-HHHHHHHHHHT-HHHHHHH--EEE-EEEEEESSS--EEEEESGGGT-SBSEEEEEHHHHHHHHHHHHHT-TTEEEESS--EEEEEE-SS-EEEEETTS-EEEEEEEEE-STT-HHHHHHTT-PPEEEEEEEEEEEEEEEESS--TTEEEEEEETTEEEEEEE-SSTTEEEEEEEE-HHHHHHHHHS-HHHHHHHHHHHTTTBTBSEEE-S--EEEEEEEEE-S-SEETTEEE-S--B---SSGGGSTHHHHHHHHHHHHHHHHHHHHTT--TT-HHHHHHHHHHHHHHHHHHHTT-SHHHHHT--B---/-EEEEEEE--SHHHHHHHHHHTTS---EEEE-------S-EEEE-HHHHHHHHHTT-HHHHHHH--EEE-EEEEEESSS--EEEEESGGGT-SBSEEEEEHHHHHHHHHHHHHT-TTEEEESS--EEEEEE-SS-EEEEETTS-EEEEEEEEE-STT-HHHHHHHT-PEEEEEEEEEEEEEEEEESS--TTEEEEEEETTEEEEEEE-SSTTEEEEEEEE-HHHHHHHHHS-HHHHHHHHHHHTTTTTS-EEE-S--EEEEEEEEEES-SEETTEEE-S--B---SSGGGSTHHHHHHHHHHHHHHHHHHHHTT--TT-HHHHHHHHHHHHHHHHHHHTT-SHHHHHT--B--

Foldseek 3Di:
DAEFAEEEEAQALLSLLLLLLQFVLPGQYEYAHQDVPDFAKFWAFPVNLVSCVSSPQNVVQVVPFKAFFFWEWEEALPDGDIDIDGQVVPQFPGGTIIGHRVSSSVSSVVSQVVGPRYDYDPNWHWDDWDQDPQWIWTATPVRDIYIYLAYEYPHALSQVVCVVVVFFWDKFFPQKKWKKFKKFFQAFPRRYWYWYAYPQGIWIFHDGPPRGITIITDIDHPVVLVCLQPDDQVVNQVVVCSVVVCPRHGMGTDGHIDMGTDMFIHGPWQADQRYGYAQNGFADCPPRNCTHVVRRNVLSVLLSVQQSVCSVVVHSSRGPVSCVVSGVVSNVVNVCRNVVNCRVVSSPGHHHPD/DEFAEEEEAQALLSLLLLLLLFPLPGQYEYFHLVDDDDFAKFWAFPVNLVSCVSSPQNVVQVVPFKAFAFWEWEEALPDGDIDTDGQVVPQFPGGTIIGHRVSSSVSSVVSQVVGPRYHYHHQFNWDDWDQDQQWIWTATPVRDIYIYLAYEYPHAQSQPVCVVVVFAWDKFFPQKKWKKFKKFFPAFPRSYWYWYAYDQGIWIFHDGPPRRITIITDIDHPVVLVCLQPDDQVVNQVVNCSVVVCPRPGMGTDGRMDMDTDMFIGGPWQADQRYGYAQNGFADCPPRNCTHVVLRSVLSVLLSVQLSVCSVVVHSSRGCVSNVVSGVVSNVVNVCRNVVNCRVVSVPGHHHD